Protein 1SH5 (pdb70)

Secondary structure (DSSP, 8-state):
--HHHHHHHHHHHHHHHHHHTT-SSGGG----S-TTTTTTTSHHHHHHHHHHH----------SHHHHHHHHHHHHHHHHHTT----S--HHHHHTT-HHHHHHHHHHHHIIIIITT---TT--SS--HHHHHHHHHHHHTTTSTT-----SSGGGTTSHHHHHHHHTT-TTT--HHHHHHS-HHHHHHHHHHHHHHHH-------HHHHSSSS--HHHHHHHHHHHHHH--/--HHHHHHHHHHHHHHHHHHTT-SSGGG----S-TTTTTTTSHHHHHHHHHHH----------SHHHHHHHHHHHHHHHHHTT----S--HHHHHTT-HHHHHHHHHHHHIIIIITT---TT--SS--HHHHHHHHHHHHTTT-TT-----SSGGGTTSHHHHHHHHHH-GGG--HHHHTTS-HHHHHHHHHHHHHHHH-------HHHHSSSS--HHHHHHHHHHHHHT--

InterPro domains:
  IPR001101 Plectin repeat [PF00681] (2873-2911)
  IPR001101 Plectin repeat [PF00681] (2949-2987)
  IPR001101 Plectin repeat [PF00681] (3201-3239)
  IPR001101 Plectin repeat [PF00681] (3277-3315)
  IPR001101 Plectin repeat [PF00681] (3532-3570)
  IPR001101 Plectin repeat [PF00681] (3608-3646)
  IPR001101 Plectin repeat [PF00681] (3867-3905)
  IPR001101 Plectin repeat [PF00681] (3943-3981)
  IPR001101 Plectin repeat [PF00681] (4072-4107)
  IPR001101 Plectin repeat [PF00681] (4110-4148)
  IPR001101 Plectin repeat [PF00681] (4186-4224)
  IPR001101 Plectin repeat [PF00681] (4287-4315)
  IPR001101 Plectin repeat [PF00681] (4455-4491)
  IPR001101 Plectin repeat [PF00681] (4531-4569)
  IPR001101 Plectin repeat [SM00250] (2795-2832)
  IPR001101 Plectin repeat [SM00250] (2833-2870)
  IPR001101 Plectin repeat [SM00250] (2871-2908)
  IPR001101 Plectin repeat [SM00250] (2909-2946)
  IPR001101 Plectin repeat [SM00250] (2947-2984)
  IPR001101 Plectin repeat [SM00250] (2988-3022)

Structure (mmCIF, N/CA/C/O backbone):
data_1SH5
#
_entry.id   1SH5
#
_cell.length_a   55.310
_cell.length_b   108.920
_cell.length_c   63.750
_cell.angle_alpha   90.00
_cell.angle_beta   115.25
_cell.angle_gamma   90.00
#
_symmetry.space_group_name_H-M   'P 1 21 1'
#
loop_
_entity.id
_entity.type
_entity.pdbx_description
1 polymer 'Plectin 1'
2 water water
#
loop_
_atom_site.group_PDB
_atom_site.id
_atom_site.type_symbol
_atom_site.label_atom_id
_atom_site.label_alt_id
_atom_site.label_comp_id
_atom_site.label_asym_id
_atom_site.label_entity_id
_atom_site.label_seq_id
_atom_site.pdbx_PDB_ins_code
_atom_site.Cartn_x
_atom_site.Cartn_y
_atom_site.Cartn_z
_atom_site.occupancy
_atom_site.B_iso_or_equiv
_atom_site.auth_seq_id
_atom_site.auth_comp_id
_atom_site.auth_asym_id
_atom_site.auth_atom_id
_atom_site.pdbx_PDB_model_num
ATOM 1 N N . PHE A 1 6 ? 36.886 -9.199 28.734 1.00 42.48 6 PHE A N 1
ATOM 2 C CA . PHE A 1 6 ? 36.558 -8.475 27.418 1.00 40.31 6 PHE A CA 1
ATOM 3 C C . PHE A 1 6 ? 35.958 -7.061 27.509 1.00 38.76 6 PHE A C 1
ATOM 4 O O . PHE A 1 6 ? 34.835 -6.836 27.960 1.00 39.74 6 PHE A O 1
ATOM 21 N N . ASP A 1 7 ? 36.670 -6.098 26.975 1.00 36.20 7 ASP A N 1
ATOM 22 C CA . ASP A 1 7 ? 36.067 -4.751 26.855 1.00 34.36 7 ASP A CA 1
ATOM 23 C C . ASP A 1 7 ? 35.999 -4.440 25.377 1.00 31.26 7 ASP A C 1
ATOM 24 O O . ASP A 1 7 ? 37.049 -4.408 24.673 1.00 29.38 7 ASP A O 1
ATOM 33 N N . GLU A 1 8 ? 34.783 -4.240 24.903 1.00 28.90 8 GLU A N 1
ATOM 34 C CA . GLU A 1 8 ? 34.532 -3.963 23.489 1.00 29.54 8 GLU A CA 1
ATOM 35 C C . GLU A 1 8 ? 35.270 -2.739 22.914 1.00 27.45 8 GLU A C 1
ATOM 36 O O . GLU A 1 8 ? 35.520 -2.639 21.708 1.00 25.15 8 GLU A O 1
ATOM 48 N N . ARG A 1 9 ? 35.603 -1.797 23.745 1.00 25.75 9 ARG A N 1
ATOM 49 C CA . ARG A 1 9 ? 36.409 -0.692 23.279 1.00 26.76 9 ARG A CA 1
ATOM 50 C C . ARG A 1 9 ? 37.757 -1.084 22.735 1.00 25.23 9 ARG A C 1
ATOM 51 O O . ARG A 1 9 ? 38.277 -0.381 21.935 1.00 25.86 9 ARG A O 1
ATOM 72 N N . ASP A 1 10 ? 38.338 -2.146 23.248 1.00 25.38 10 ASP A N 1
ATOM 73 C CA . ASP A 1 10 ? 39.613 -2.616 22.741 1.00 25.82 10 ASP A CA 1
ATOM 74 C C . ASP A 1 10 ? 39.423 -3.162 21.380 1.00 23.74 10 ASP A C 1
ATOM 75 O O . ASP A 1 10 ? 40.306 -3.035 20.580 1.00 23.23 10 ASP A O 1
ATOM 84 N N . ARG A 1 11 ? 38.275 -3.767 21.069 1.00 23.30 11 ARG A N 1
ATOM 85 C CA . ARG A 1 11 ? 38.000 -4.191 19.726 1.00 23.30 11 ARG A CA 1
ATOM 86 C C . ARG A 1 11 ? 37.939 -2.964 18.763 1.00 22.29 11 ARG A C 1
ATOM 87 O O . ARG A 1 11 ? 38.493 -2.995 17.659 1.00 21.01 11 ARG A O 1
ATOM 108 N N . VAL A 1 12 ? 37.246 -1.926 19.183 1.00 22.41 12 VAL A N 1
ATOM 109 C CA . VAL A 1 12 ? 37.071 -0.732 18.395 1.00 22.21 12 VAL A CA 1
ATOM 110 C C . VAL A 1 12 ? 38.428 -0.052 18.193 1.00 21.63 12 VAL A C 1
ATOM 111 O O . VAL A 1 12 ? 38.755 0.401 17.094 1.00 22.64 12 VAL A O 1
ATOM 124 N N . GLN A 1 13 ? 39.225 -0.018 19.228 1.00 21.21 13 GLN A N 1
ATOM 125 C CA . GLN A 1 13 ? 40.482 0.691 19.147 1.00 20.29 13 GLN A CA 1
ATOM 126 C C . GLN A 1 13 ? 41.396 -0.017 18.108 1.00 20.27 13 GLN A C 1
ATOM 127 O O . GLN A 1 13 ? 42.060 0.623 17.307 1.00 20.41 13 GLN A O 1
ATOM 141 N N . LYS A 1 14 ? 41.459 -1.335 18.186 1.00 18.75 14 LYS A N 1
ATOM 142 C CA . LYS A 1 14 ? 42.215 -2.116 17.215 1.00 19.02 14 LYS A CA 1
ATOM 143 C C . LYS A 1 14 ? 41.754 -1.876 15.824 1.00 19.53 14 LYS A C 1
ATOM 144 O O . LYS A 1 14 ? 42.543 -1.684 14.957 1.00 20.53 14 LYS A O 1
ATOM 163 N N . LYS A 1 15 ? 40.462 -1.785 15.605 1.00 20.36 15 LYS A N 1
ATOM 164 C CA . LYS A 1 15 ? 39.914 -1.531 14.289 1.00 21.23 15 LYS A CA 1
ATOM 165 C C . LYS A 1 15 ? 40.228 -0.139 13.755 1.00 21.20 15 LYS A C 1
ATOM 166 O O . LYS A 1 15 ? 40.616 0.045 12.550 1.00 20.88 15 LYS A O 1
ATOM 185 N N . THR A 1 16 ? 40.148 0.841 14.642 1.00 20.61 16 THR A N 1
ATOM 186 C CA . THR A 1 16 ? 40.495 2.214 14.311 1.00 21.60 16 THR A CA 1
ATOM 187 C C . THR A 1 16 ? 41.940 2.373 13.926 1.00 21.69 16 THR A C 1
ATOM 188 O O . THR A 1 16 ? 42.290 2.993 12.907 1.00 23.81 16 THR A O 1
ATOM 199 N N . PHE A 1 17 ? 42.800 1.801 14.737 1.00 21.43 17 PHE A N 1
ATOM 200 C CA . PHE A 1 17 ? 44.249 1.869 14.504 1.00 20.37 17 PHE A CA 1
ATOM 201 C C . PHE A 1 17 ? 44.624 1.128 13.260 1.00 20.03 17 PHE A C 1
ATOM 202 O O . PHE A 1 17 ? 45.492 1.561 12.518 1.00 22.86 17 PHE A O 1
ATOM 219 N N . THR A 1 18 ? 43.999 0.014 12.971 1.00 20.38 18 THR A N 1
ATOM 220 C CA . THR A 1 18 ? 44.260 -0.709 11.717 1.00 19.99 18 THR A CA 1
ATOM 221 C C . THR A 1 18 ? 43.929 0.115 10.493 1.00 22.44 18 THR A C 1
ATOM 222 O O . THR A 1 18 ? 44.731 0.174 9.534 1.00 23.73 18 THR A O 1
ATOM 233 N N . LYS A 1 19 ? 42.750 0.751 10.481 1.00 22.41 19 LYS A N 1
ATOM 234 C CA . LYS A 1 19 ? 42.404 1.647 9.414 1.00 23.31 19 LYS A CA 1
ATOM 235 C C . LYS A 1 19 ? 43.340 2.861 9.290 1.00 23.50 19 LYS A C 1
ATOM 236 O O . LYS A 1 19 ? 43.701 3.219 8.191 1.00 25.49 19 LYS A O 1
ATOM 255 N N . TRP A 1 20 ? 43.797 3.431 10.393 1.00 23.64 20 TRP A N 1
ATOM 256 C CA . TRP A 1 20 ? 44.747 4.480 10.382 1.00 24.79 20 TRP A CA 1
ATOM 257 C C . TRP A 1 20 ? 46.092 4.011 9.815 1.00 26.27 20 TRP A C 1
ATOM 258 O O . TRP A 1 20 ? 46.671 4.737 8.971 1.00 29.39 20 TRP A O 1
ATOM 279 N N . VAL A 1 21 ? 46.612 2.870 10.247 1.00 25.04 21 VAL A N 1
ATOM 280 C CA . VAL A 1 21 ? 47.851 2.373 9.695 1.00 24.69 21 VAL A CA 1
ATOM 281 C C . VAL A 1 21 ? 47.676 2.136 8.203 1.00 24.40 21 VAL A C 1
ATOM 282 O O . VAL A 1 21 ? 48.502 2.587 7.426 1.00 24.42 21 VAL A O 1
ATOM 295 N N . ASN A 1 22 ? 46.604 1.468 7.790 1.00 24.58 22 ASN A N 1
ATOM 296 C CA . ASN A 1 22 ? 46.404 1.119 6.409 1.00 25.73 22 ASN A CA 1
ATOM 297 C C . ASN A 1 22 ? 46.313 2.354 5.477 1.00 27.75 22 ASN A C 1
ATOM 298 O O . ASN A 1 22 ? 46.770 2.309 4.327 1.00 28.69 22 ASN A O 1
ATOM 309 N N . LYS A 1 23 ? 45.753 3.420 5.982 1.00 28.31 23 LYS A N 1
ATOM 310 C CA . LYS A 1 23 ? 45.632 4.639 5.199 1.00 31.08 23 LYS A CA 1
ATOM 311 C C . LYS A 1 23 ? 47.004 5.258 4.918 1.00 30.26 23 LYS A C 1
ATOM 312 O O . LYS A 1 23 ? 47.205 5.934 3.907 1.00 32.05 23 LYS A O 1
ATOM 331 N N . HIS A 1 24 ? 47.945 5.065 5.807 1.00 29.20 24 HIS A N 1
ATOM 332 C CA . HIS A 1 24 ? 49.278 5.517 5.579 1.00 29.00 24 HIS A CA 1
ATOM 333 C C . HIS A 1 24 ? 50.122 4.585 4.733 1.00 29.55 24 HIS A C 1
ATOM 334 O O . HIS A 1 24 ? 50.888 5.095 3.871 1.00 30.05 24 HIS A O 1
ATOM 349 N N . LEU A 1 25 ? 50.078 3.282 4.967 1.00 28.81 25 LEU A N 1
ATOM 350 C CA . LEU A 1 25 ? 50.915 2.381 4.223 1.00 30.70 25 LEU A CA 1
ATOM 351 C C . LEU A 1 25 ? 50.724 2.556 2.692 1.00 32.40 25 LEU A C 1
ATOM 352 O O . LEU A 1 25 ? 51.670 2.394 1.922 1.00 31.03 25 LEU A O 1
ATOM 368 N N . ILE A 1 26 ? 49.520 2.892 2.253 1.00 34.53 26 ILE A N 1
ATOM 369 C CA . ILE A 1 26 ? 49.294 3.006 0.819 1.00 36.80 26 ILE A CA 1
ATOM 370 C C . ILE A 1 26 ? 49.876 4.244 0.226 1.00 35.94 26 ILE A C 1
ATOM 371 O O . ILE A 1 26 ? 49.831 4.354 -0.928 1.00 36.32 26 ILE A O 1
ATOM 387 N N . LYS A 1 27 ? 50.360 5.172 1.052 1.00 35.29 27 LYS A N 1
ATOM 388 C CA . LYS A 1 27 ? 51.100 6.374 0.637 1.00 35.84 27 LYS A CA 1
ATOM 389 C C . LYS A 1 27 ? 52.639 6.215 0.653 1.00 35.41 27 LYS A C 1
ATOM 390 O O . LYS A 1 27 ? 53.370 7.160 0.473 1.00 36.33 27 LYS A O 1
ATOM 409 N N . HIS A 1 28 ? 53.146 4.996 0.841 1.00 34.99 28 HIS A N 1
ATOM 410 C CA . HIS A 1 28 ? 54.531 4.772 0.697 1.00 34.84 28 HIS A CA 1
ATOM 411 C C . HIS A 1 28 ? 54.919 4.902 -0.779 1.00 36.32 28 HIS A C 1
ATOM 412 O O . HIS A 1 28 ? 54.184 4.536 -1.676 1.00 34.73 28 HIS A O 1
ATOM 427 N N . TRP A 1 29 ? 56.147 5.357 -0.973 1.00 38.49 29 TRP A N 1
ATOM 428 C CA . TRP A 1 29 ? 56.688 5.595 -2.307 1.00 40.20 29 TRP A CA 1
ATOM 429 C C . TRP A 1 29 ? 57.159 4.310 -2.980 1.00 41.39 29 TRP A C 1
ATOM 430 O O . TRP A 1 29 ? 57.224 4.288 -4.199 1.00 40.48 29 TRP A O 1
ATOM 451 N N . ARG A 1 30 ? 57.501 3.249 -2.221 1.00 42.24 30 ARG A N 1
ATOM 452 C CA . ARG A 1 30 ? 57.868 1.965 -2.858 1.00 42.84 30 ARG A CA 1
ATOM 453 C C . ARG A 1 30 ? 56.610 1.117 -2.869 1.00 42.43 30 ARG A C 1
ATOM 454 O O . ARG A 1 30 ? 55.977 0.835 -1.759 1.00 39.80 30 ARG A O 1
ATOM 475 N N . ALA A 1 31 ? 56.234 0.690 -4.071 1.00 41.88 31 ALA A N 1
ATOM 476 C CA . ALA A 1 31 ? 55.059 -0.144 -4.254 1.00 43.25 31 ALA A CA 1
ATOM 477 C C . ALA A 1 31 ? 55.033 -1.428 -3.383 1.00 44.49 31 ALA A C 1
ATOM 478 O O . ALA A 1 31 ? 53.983 -1.852 -2.946 1.00 44.66 31 ALA A O 1
ATOM 485 N N . GLU A 1 32 ? 56.190 -2.064 -3.191 1.00 45.77 32 GLU A N 1
ATOM 486 C CA . GLU A 1 32 ? 56.291 -3.299 -2.398 1.00 47.46 32 GLU A CA 1
ATOM 487 C C . GLU A 1 32 ? 55.930 -3.065 -0.905 1.00 45.05 32 GLU A C 1
ATOM 488 O O . GLU A 1 32 ? 55.628 -4.008 -0.204 1.00 47.60 32 GLU A O 1
ATOM 500 N N . ALA A 1 33 ? 56.094 -1.841 -0.409 1.00 42.11 33 ALA A N 1
ATOM 501 C CA . ALA A 1 33 ? 55.778 -1.464 0.964 1.00 40.18 33 ALA A CA 1
ATOM 502 C C . ALA A 1 33 ? 54.302 -1.107 1.191 1.00 38.80 33 ALA A C 1
ATOM 503 O O . ALA A 1 33 ? 53.879 -1.010 2.355 1.00 37.58 33 ALA A O 1
ATOM 510 N N . GLN A 1 34 ? 53.539 -0.959 0.109 1.00 36.77 34 GLN A N 1
ATOM 511 C CA . GLN A 1 34 ? 52.142 -0.616 0.174 1.00 37.84 34 GLN A CA 1
ATOM 512 C C . GLN A 1 34 ? 51.303 -1.843 0.562 1.00 38.17 34 GLN A C 1
ATOM 513 O O . GLN A 1 34 ? 50.575 -2.409 -0.250 1.00 39.51 34 GLN A O 1
ATOM 527 N N . ARG A 1 35 ? 51.408 -2.250 1.811 1.00 37.53 35 ARG A N 1
ATOM 528 C CA . ARG A 1 35 ? 50.747 -3.476 2.228 1.00 37.70 35 ARG A CA 1
ATOM 529 C C . ARG A 1 35 ? 49.504 -3.128 3.017 1.00 35.89 35 ARG A C 1
ATOM 530 O O . ARG A 1 35 ? 49.234 -1.987 3.320 1.00 35.22 35 ARG A O 1
ATOM 551 N N . HIS A 1 36 ? 48.744 -4.138 3.320 1.00 34.16 36 HIS A N 1
ATOM 552 C CA . HIS A 1 36 ? 47.479 -3.982 3.932 1.00 33.58 36 HIS A CA 1
ATOM 553 C C . HIS A 1 36 ? 47.559 -4.803 5.247 1.00 30.62 36 HIS A C 1
ATOM 554 O O . HIS A 1 36 ? 48.018 -5.915 5.250 1.00 27.96 36 HIS A O 1
ATOM 569 N N . ILE A 1 37 ? 47.212 -4.202 6.361 1.00 26.72 37 ILE A N 1
ATOM 570 C CA . ILE A 1 37 ? 47.103 -4.930 7.611 1.00 25.23 37 ILE A CA 1
ATOM 571 C C . ILE A 1 37 ? 45.762 -5.665 7.686 1.00 23.79 37 ILE A C 1
ATOM 572 O O . ILE A 1 37 ? 44.733 -5.000 7.578 1.00 22.68 37 ILE A O 1
ATOM 588 N N . SER A 1 38 ? 45.788 -6.995 7.892 1.00 22.20 38 SER A N 1
ATOM 589 C CA . SER A 1 38 ? 44.568 -7.824 8.129 1.00 22.99 38 SER A CA 1
ATOM 590 C C . SER A 1 38 ? 44.238 -8.027 9.620 1.00 22.44 38 SER A C 1
ATOM 591 O O . SER A 1 38 ? 43.096 -7.875 10.053 1.00 24.03 38 SER A O 1
ATOM 599 N N . ASP A 1 39 ? 45.265 -8.268 10.399 1.00 21.82 39 ASP A N 1
ATOM 600 C CA . ASP A 1 39 ? 45.187 -8.388 11.860 1.00 19.99 39 ASP A CA 1
ATOM 601 C C . ASP A 1 39 ? 46.356 -7.650 12.433 1.00 19.32 39 ASP A C 1
ATOM 602 O O . ASP A 1 39 ? 47.516 -8.032 12.235 1.00 19.84 39 ASP A O 1
ATOM 611 N N . LEU A 1 40 ? 46.103 -6.591 13.185 1.00 20.01 40 LEU A N 1
ATOM 612 C CA . LEU A 1 40 ? 47.134 -5.762 13.741 1.00 20.44 40 LEU A CA 1
ATOM 613 C C . LEU A 1 40 ? 48.064 -6.471 14.662 1.00 19.72 40 LEU A C 1
ATOM 614 O O . LEU A 1 40 ? 49.199 -6.027 14.856 1.00 20.25 40 LEU A O 1
ATOM 630 N N . TYR A 1 41 ? 47.613 -7.581 15.233 1.00 20.00 41 TYR A N 1
ATOM 631 C CA . TYR A 1 41 ? 48.455 -8.388 16.170 1.00 20.39 41 TYR A CA 1
ATOM 632 C C . TYR A 1 41 ? 49.269 -9.501 15.507 1.00 20.61 41 TYR A C 1
ATOM 633 O O . TYR A 1 41 ? 50.058 -10.193 16.185 1.00 23.26 41 TYR A O 1
ATOM 651 N N . GLU A 1 42 ? 49.153 -9.642 14.201 1.00 19.85 42 GLU A N 1
ATOM 652 C CA . GLU A 1 42 ? 49.995 -10.473 13.415 1.00 19.56 42 GLU A CA 1
ATOM 653 C C . GLU A 1 42 ? 50.890 -9.683 12.484 1.00 20.41 42 GLU A C 1
ATOM 654 O O . GLU A 1 42 ? 52.075 -10.037 12.287 1.00 21.85 42 GLU A O 1
ATOM 666 N N . ASP A 1 43 ? 50.363 -8.636 11.867 1.00 19.64 43 ASP A N 1
ATOM 667 C CA . ASP A 1 43 ? 50.999 -8.110 10.684 1.00 21.94 43 ASP A CA 1
ATOM 668 C C . ASP A 1 43 ? 52.056 -7.023 10.993 1.00 21.10 43 ASP A C 1
ATOM 669 O O . ASP A 1 43 ? 52.575 -6.421 10.049 1.00 21.68 43 ASP A O 1
ATOM 678 N N . LEU A 1 44 ? 52.348 -6.714 12.258 1.00 21.09 44 LEU A N 1
ATOM 679 C CA . LEU A 1 44 ? 53.471 -5.899 12.567 1.00 22.24 44 LEU A CA 1
ATOM 680 C C . LEU A 1 44 ? 54.625 -6.719 13.154 1.00 24.44 44 LEU A C 1
ATOM 681 O O . LEU A 1 44 ? 55.684 -6.145 13.496 1.00 28.13 44 LEU A O 1
ATOM 697 N N . ARG A 1 45 ? 54.426 -8.002 13.342 1.00 24.31 45 ARG A N 1
ATOM 698 C CA . ARG A 1 45 ? 55.341 -8.838 14.128 1.00 24.96 45 ARG A CA 1
ATOM 699 C C . ARG A 1 45 ? 56.772 -8.943 13.497 1.00 26.90 45 ARG A C 1
ATOM 700 O O . ARG A 1 45 ? 57.718 -8.987 14.234 1.00 28.67 45 ARG A O 1
ATOM 721 N N . ASP A 1 46 ? 56.884 -8.907 12.168 1.00 26.26 46 ASP A N 1
ATOM 722 C CA . ASP A 1 46 ? 58.122 -9.039 11.514 1.00 26.08 46 ASP A CA 1
ATOM 723 C C . ASP A 1 46 ? 58.865 -7.722 11.363 1.00 26.43 46 ASP A C 1
ATOM 724 O O . ASP A 1 46 ? 59.955 -7.693 10.867 1.00 28.75 46 ASP A O 1
ATOM 733 N N . GLY A 1 47 ? 58.234 -6.653 11.791 1.00 24.69 47 GLY A N 1
ATOM 734 C CA . GLY A 1 47 ? 58.734 -5.326 11.655 1.00 24.79 47 GLY A CA 1
ATOM 735 C C . GLY A 1 47 ? 58.623 -4.608 10.347 1.00 24.43 47 GLY A C 1
ATOM 736 O O . GLY A 1 47 ? 58.832 -3.418 10.392 1.00 25.28 47 GLY A O 1
ATOM 740 N N . HIS A 1 48 ? 58.340 -5.253 9.213 1.00 25.10 48 HIS A N 1
ATOM 741 C CA . HIS A 1 48 ? 58.386 -4.560 7.956 1.00 25.54 48 HIS A CA 1
ATOM 742 C C . HIS A 1 48 ? 57.335 -3.480 7.864 1.00 26.76 48 HIS A C 1
ATOM 743 O O . HIS A 1 48 ? 57.623 -2.334 7.392 1.00 26.64 48 HIS A O 1
ATOM 758 N N . ASN A 1 49 ? 56.094 -3.809 8.227 1.00 24.90 49 ASN A N 1
ATOM 759 C CA . ASN A 1 49 ? 55.066 -2.773 8.213 1.00 25.03 49 ASN A CA 1
ATOM 760 C C . ASN A 1 49 ? 55.273 -1.607 9.165 1.00 24.14 49 ASN A C 1
ATOM 761 O O . ASN A 1 49 ? 54.854 -0.519 8.875 1.00 25.13 49 ASN A O 1
ATOM 772 N N . LEU A 1 50 ? 55.817 -1.849 10.341 1.00 23.43 50 LEU A N 1
ATOM 773 C CA . LEU A 1 50 ? 56.144 -0.823 11.276 1.00 25.52 50 LEU A CA 1
ATOM 774 C C . LEU A 1 50 ? 57.240 0.144 10.748 1.00 25.38 50 LEU A C 1
ATOM 775 O O . LEU A 1 50 ? 57.119 1.354 10.879 1.00 26.53 50 LEU A O 1
ATOM 791 N N . ILE A 1 51 ? 58.298 -0.386 10.142 1.00 26.81 51 ILE A N 1
ATOM 792 C CA . ILE A 1 51 ? 59.330 0.466 9.522 1.00 28.18 51 ILE A CA 1
ATOM 793 C C . ILE A 1 51 ? 58.663 1.249 8.374 1.00 28.58 51 ILE A C 1
ATOM 794 O O . ILE A 1 51 ? 58.721 2.466 8.312 1.00 29.35 51 ILE A O 1
ATOM 810 N N . SER A 1 52 ? 57.916 0.589 7.518 1.00 29.28 52 SER A N 1
ATOM 811 C CA . SER A 1 52 ? 57.222 1.332 6.458 1.00 28.98 52 SER A CA 1
ATOM 812 C C . SER A 1 52 ? 56.325 2.439 6.968 1.00 29.46 52 SER A C 1
ATOM 813 O O . SER A 1 52 ? 56.234 3.541 6.386 1.00 33.08 52 SER A O 1
ATOM 821 N N . LEU A 1 53 ? 55.611 2.195 8.047 1.00 29.87 53 LEU A N 1
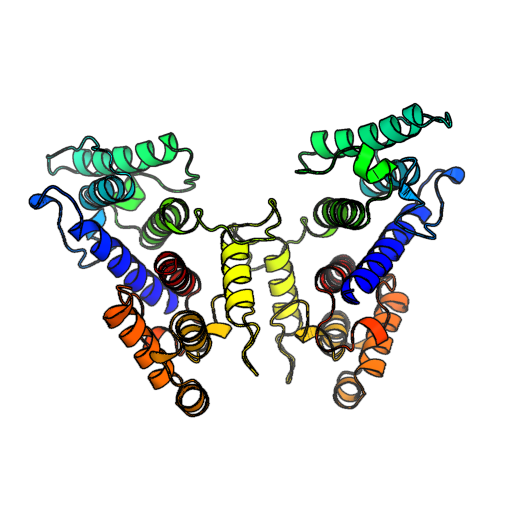ATOM 822 C CA . LEU A 1 53 ? 54.751 3.229 8.595 1.00 27.86 53 LEU A CA 1
ATOM 823 C C . LEU A 1 53 ? 55.578 4.418 9.004 1.00 29.71 53 LEU A C 1
ATOM 824 O O . LEU A 1 53 ? 55.179 5.580 8.736 1.00 31.54 53 LEU A O 1
ATOM 840 N N . LEU A 1 54 ? 56.685 4.180 9.704 1.00 29.92 54 LEU A N 1
ATOM 841 C CA . LEU A 1 54 ? 57.511 5.269 10.160 1.00 31.22 54 LEU A CA 1
ATOM 842 C C . LEU A 1 54 ? 58.138 6.036 8.984 1.00 31.54 54 LEU A C 1
ATOM 843 O O . LEU A 1 54 ? 58.275 7.277 9.031 1.00 32.67 54 LEU A O 1
ATOM 859 N N . GLU A 1 55 ? 58.448 5.318 7.933 1.00 32.67 55 GLU A N 1
ATOM 860 C CA . GLU A 1 55 ? 58.995 5.929 6.697 1.00 33.35 55 GLU A CA 1
ATOM 861 C C . GLU A 1 55 ? 57.974 6.857 6.111 1.00 33.92 55 GLU A C 1
ATOM 862 O O . GLU A 1 55 ? 58.304 8.001 5.734 1.00 34.00 55 GLU A O 1
ATOM 874 N N . VAL A 1 56 ? 56.731 6.419 5.976 1.00 34.86 56 VAL A N 1
ATOM 875 C CA . VAL A 1 56 ? 55.760 7.369 5.438 1.00 36.76 56 VAL A CA 1
ATOM 876 C C . VAL A 1 56 ? 55.411 8.525 6.345 1.00 36.98 56 VAL A C 1
ATOM 877 O O . VAL A 1 56 ? 55.301 9.662 5.834 1.00 38.25 56 VAL A O 1
ATOM 890 N N . LEU A 1 57 ? 55.343 8.324 7.659 1.00 36.07 57 LEU A N 1
ATOM 891 C CA . LEU A 1 57 ? 54.978 9.426 8.534 1.00 36.79 57 LEU A CA 1
ATOM 892 C C . LEU A 1 57 ? 56.113 10.455 8.613 1.00 38.83 57 LEU A C 1
ATOM 893 O O . LEU A 1 57 ? 55.851 11.653 8.733 1.00 36.56 57 LEU A O 1
ATOM 909 N N . SER A 1 58 ? 57.354 9.993 8.493 1.00 41.14 58 SER A N 1
ATOM 910 C CA . SER A 1 58 ? 58.518 10.882 8.707 1.00 42.85 58 SER A CA 1
ATOM 911 C C . SER A 1 58 ? 59.108 11.447 7.442 1.00 44.11 58 SER A C 1
ATOM 912 O O . SER A 1 58 ? 59.842 12.426 7.523 1.00 44.37 58 SER A O 1
ATOM 920 N N . GLY A 1 59 ? 58.884 10.773 6.310 1.00 45.40 59 GLY A N 1
ATOM 921 C CA . GLY A 1 59 ? 59.590 11.028 5.039 1.00 46.09 59 GLY A CA 1
ATOM 922 C C . GLY A 1 59 ? 61.007 10.433 4.881 1.00 46.54 59 GLY A C 1
ATOM 923 O O . GLY A 1 59 ? 61.618 10.496 3.809 1.00 47.09 59 GLY A O 1
ATOM 927 N N . ASP A 1 60 ? 61.527 9.875 5.952 1.00 47.00 60 ASP A N 1
ATOM 928 C CA . ASP A 1 60 ? 62.844 9.226 6.019 1.00 47.89 60 ASP A CA 1
ATOM 929 C C . ASP A 1 60 ? 62.878 7.761 5.560 1.00 48.23 60 ASP A C 1
ATOM 930 O O . ASP A 1 60 ? 61.935 6.991 5.802 1.00 47.47 60 ASP A O 1
ATOM 939 N N . SER A 1 61 ? 64.015 7.357 4.974 1.00 47.94 61 SER A N 1
ATOM 940 C CA . SER A 1 61 ? 64.320 5.981 4.632 1.00 47.37 61 SER A CA 1
ATOM 941 C C . SER A 1 61 ? 65.055 5.438 5.790 1.00 46.87 61 SER A C 1
ATOM 942 O O . SER A 1 61 ? 65.852 6.150 6.355 1.00 47.51 61 SER A O 1
ATOM 950 N N . LEU A 1 62 ? 64.773 4.169 6.135 1.00 45.54 62 LEU A N 1
ATOM 951 C CA . LEU A 1 62 ? 65.254 3.514 7.337 1.00 43.53 62 LEU A CA 1
ATOM 952 C C . LEU A 1 62 ? 65.841 2.223 6.881 1.00 42.17 62 LEU A C 1
ATOM 953 O O . LEU A 1 62 ? 65.440 1.672 5.859 1.00 40.49 62 LEU A O 1
ATOM 969 N N . PRO A 1 63 ? 66.792 1.698 7.620 1.00 42.26 63 PRO A N 1
ATOM 970 C CA . PRO A 1 63 ? 67.348 0.401 7.260 1.00 42.74 63 PRO A CA 1
ATOM 971 C C . PRO A 1 63 ? 66.332 -0.690 7.509 1.00 42.96 63 PRO A C 1
ATOM 972 O O . PRO A 1 63 ? 65.404 -0.518 8.306 1.00 43.19 63 PRO A O 1
ATOM 983 N N . ARG A 1 64 ? 66.597 -1.832 6.931 1.00 41.93 64 ARG A N 1
ATOM 984 C CA . ARG A 1 64 ? 65.691 -2.910 7.068 1.00 43.38 64 ARG A CA 1
ATOM 985 C C . ARG A 1 64 ? 66.439 -4.220 6.870 1.00 43.18 64 ARG A C 1
ATOM 986 O O . ARG A 1 64 ? 67.241 -4.290 5.980 1.00 42.88 64 ARG A O 1
ATOM 1007 N N . GLU A 1 65 ? 66.139 -5.248 7.664 1.00 43.70 65 GLU A N 1
ATOM 1008 C CA . GLU A 1 65 ? 66.601 -6.615 7.404 1.00 46.23 65 GLU A CA 1
ATOM 1009 C C . GLU A 1 65 ? 65.656 -7.477 6.553 1.00 49.04 65 GLU A C 1
ATOM 1010 O O . GLU A 1 65 ? 64.437 -7.474 6.797 1.00 50.06 65 GLU A O 1
ATOM 1022 N N . LYS A 1 66 ? 66.169 -8.273 5.614 1.00 51.18 66 LYS A N 1
ATOM 1023 C CA . LYS A 1 66 ? 65.296 -9.101 4.756 1.00 54.08 66 LYS A CA 1
ATOM 1024 C C . LYS A 1 66 ? 65.150 -10.563 5.119 1.00 54.42 66 LYS A C 1
ATOM 1025 O O . LYS A 1 66 ? 64.302 -11.283 4.542 1.00 55.47 66 LYS A O 1
ATOM 1044 N N . GLY A 1 67 ? 65.950 -11.065 6.032 1.00 53.95 67 GLY A N 1
ATOM 1045 C CA . GLY A 1 67 ? 65.822 -12.476 6.360 1.00 53.75 67 GLY A CA 1
ATOM 1046 C C . GLY A 1 67 ? 64.504 -12.791 7.092 1.00 53.63 67 GLY A C 1
ATOM 1047 O O . GLY A 1 67 ? 63.753 -11.902 7.470 1.00 52.09 67 GLY A O 1
ATOM 1051 N N . ARG A 1 68 ? 64.284 -14.078 7.334 1.00 54.17 68 ARG A N 1
ATOM 1052 C CA . ARG A 1 68 ? 63.037 -14.601 7.860 1.00 54.88 68 ARG A CA 1
ATOM 1053 C C . ARG A 1 68 ? 63.176 -15.394 9.176 1.00 52.55 68 ARG A C 1
ATOM 1054 O O . ARG A 1 68 ? 62.233 -16.058 9.579 1.00 53.26 68 ARG A O 1
ATOM 1075 N N . MET A 1 69 ? 64.307 -15.311 9.873 1.00 49.09 69 MET A N 1
ATOM 1076 C CA . MET A 1 69 ? 64.415 -15.895 11.202 1.00 47.45 69 MET A CA 1
ATOM 1077 C C . MET A 1 69 ? 63.932 -14.904 12.210 1.00 43.73 69 MET A C 1
ATOM 1078 O O . MET A 1 69 ? 63.777 -13.730 11.895 1.00 41.09 69 MET A O 1
ATOM 1092 N N . ARG A 1 70 ? 63.784 -15.367 13.442 1.00 41.62 70 ARG A N 1
ATOM 1093 C CA . ARG A 1 70 ? 63.428 -14.519 14.561 1.00 42.58 70 ARG A CA 1
ATOM 1094 C C . ARG A 1 70 ? 64.343 -13.344 14.774 1.00 41.46 70 ARG A C 1
ATOM 1095 O O . ARG A 1 70 ? 63.878 -12.252 15.166 1.00 36.95 70 ARG A O 1
ATOM 1116 N N . PHE A 1 71 ? 65.645 -13.580 14.520 1.00 40.57 71 PHE A N 1
ATOM 1117 C CA . PHE A 1 71 ? 66.675 -12.595 14.701 1.00 41.21 71 PHE A CA 1
ATOM 1118 C C . PHE A 1 71 ? 66.299 -11.386 13.840 1.00 38.36 71 PHE A C 1
ATOM 1119 O O . PHE A 1 71 ? 66.399 -10.249 14.310 1.00 36.78 71 PHE A O 1
ATOM 1136 N N . HIS A 1 72 ? 65.958 -11.613 12.565 1.00 37.68 72 HIS A N 1
ATOM 1137 C CA . HIS A 1 72 ? 65.659 -10.505 11.651 1.00 37.62 72 HIS A CA 1
ATOM 1138 C C . HIS A 1 72 ? 64.438 -9.711 12.086 1.00 36.33 72 HIS A C 1
ATOM 1139 O O . HIS A 1 72 ? 64.433 -8.488 11.941 1.00 34.65 72 HIS A O 1
ATOM 1154 N N . LYS A 1 73 ? 63.397 -10.411 12.569 1.00 35.39 73 LYS A N 1
ATOM 1155 C CA . LYS A 1 73 ? 62.152 -9.778 13.000 1.00 34.45 73 LYS A CA 1
ATOM 1156 C C . LYS A 1 73 ? 62.422 -8.880 14.214 1.00 33.58 73 LYS A C 1
ATOM 1157 O O . LYS A 1 73 ? 62.026 -7.722 14.256 1.00 30.73 73 LYS A O 1
ATOM 1176 N N . LEU A 1 74 ? 63.122 -9.411 15.221 1.00 33.49 74 LEU A N 1
ATOM 1177 C CA . LEU A 1 74 ? 63.465 -8.645 16.404 1.00 33.86 74 LEU A CA 1
ATOM 1178 C C . LEU A 1 74 ? 64.316 -7.451 16.098 1.00 33.34 74 LEU A C 1
ATOM 1179 O O . LEU A 1 74 ? 64.157 -6.375 16.708 1.00 32.22 74 LEU A O 1
ATOM 1195 N N . GLN A 1 75 ? 65.232 -7.600 15.148 1.00 33.74 75 GLN A N 1
ATOM 1196 C CA . GLN A 1 75 ? 66.046 -6.468 14.704 1.00 34.13 75 GLN A CA 1
ATOM 1197 C C . GLN A 1 75 ? 65.228 -5.437 13.929 1.00 33.26 75 GLN A C 1
ATOM 1198 O O . GLN A 1 75 ? 65.421 -4.231 14.078 1.00 31.10 75 GLN A O 1
ATOM 1212 N N . ASN A 1 76 ? 64.308 -5.879 13.076 1.00 32.77 76 ASN A N 1
ATOM 1213 C CA . ASN A 1 76 ? 63.481 -4.894 12.333 1.00 32.96 76 ASN A CA 1
ATOM 1214 C C . ASN A 1 76 ? 62.685 -4.088 13.330 1.00 32.60 76 ASN A C 1
ATOM 1215 O O . ASN A 1 76 ? 62.578 -2.885 13.228 1.00 33.96 76 ASN A O 1
ATOM 1226 N N . VAL A 1 77 ? 62.191 -4.720 14.368 1.00 33.40 77 VAL A N 1
ATOM 1227 C CA . VAL A 1 77 ? 61.421 -4.020 15.346 1.00 34.17 77 VAL A CA 1
ATOM 1228 C C . VAL A 1 77 ? 62.315 -2.998 16.141 1.00 36.07 77 VAL A C 1
ATOM 1229 O O . VAL A 1 77 ? 61.893 -1.904 16.469 1.00 34.98 77 VAL A O 1
ATOM 1242 N N . GLN A 1 78 ? 63.521 -3.421 16.505 1.00 38.72 78 GLN A N 1
ATOM 1243 C CA . GLN A 1 78 ? 64.517 -2.578 17.206 1.00 40.01 78 GLN A CA 1
ATOM 1244 C C . GLN A 1 78 ? 64.834 -1.390 16.351 1.00 38.54 78 GLN A C 1
ATOM 1245 O O . GLN A 1 78 ? 64.848 -0.288 16.829 1.00 38.91 78 GLN A O 1
ATOM 1259 N N . ILE A 1 79 ? 64.978 -1.558 15.043 1.00 37.67 79 ILE A N 1
ATOM 1260 C CA . ILE A 1 79 ? 65.250 -0.394 14.200 1.00 36.60 79 ILE A CA 1
ATOM 1261 C C . ILE A 1 79 ? 64.149 0.605 14.342 1.00 36.56 79 ILE A C 1
ATOM 1262 O O . ILE A 1 79 ? 64.417 1.821 14.429 1.00 37.34 79 ILE A O 1
ATOM 1278 N N . ALA A 1 80 ? 62.882 0.154 14.295 1.00 34.28 80 ALA A N 1
ATOM 1279 C CA . ALA A 1 80 ? 61.745 1.048 14.456 1.00 32.92 80 ALA A CA 1
ATOM 1280 C C . ALA A 1 80 ? 61.739 1.727 15.816 1.00 31.81 80 ALA A C 1
ATOM 1281 O O . ALA A 1 80 ? 61.444 2.891 15.927 1.00 32.99 80 ALA A O 1
ATOM 1288 N N . LEU A 1 81 ? 61.942 0.996 16.882 1.00 31.60 81 LEU A N 1
ATOM 1289 C CA . LEU A 1 81 ? 61.847 1.585 18.226 1.00 35.31 81 LEU A CA 1
ATOM 1290 C C . LEU A 1 81 ? 63.037 2.511 18.474 1.00 38.10 81 LEU A C 1
ATOM 1291 O O . LEU A 1 81 ? 62.858 3.504 19.117 1.00 39.69 81 LEU A O 1
ATOM 1307 N N . ASP A 1 82 ? 64.223 2.162 17.973 1.00 41.18 82 ASP A N 1
ATOM 1308 C CA . ASP A 1 82 ? 65.406 3.065 18.073 1.00 42.93 82 ASP A CA 1
ATOM 1309 C C . ASP A 1 82 ? 65.191 4.366 17.371 1.00 44.60 82 ASP A C 1
ATOM 1310 O O . ASP A 1 82 ? 65.552 5.409 17.897 1.00 46.13 82 ASP A O 1
ATOM 1319 N N . TYR A 1 83 ? 64.596 4.317 16.181 1.00 44.48 83 TYR A N 1
ATOM 1320 C CA . TYR A 1 83 ? 64.282 5.504 15.441 1.00 44.74 83 TYR A CA 1
ATOM 1321 C C . TYR A 1 83 ? 63.392 6.412 16.246 1.00 45.86 83 TYR A C 1
ATOM 1322 O O . TYR A 1 83 ? 63.533 7.637 16.216 1.00 46.14 83 TYR A O 1
ATOM 1340 N N . LEU A 1 84 ? 62.459 5.816 16.974 1.00 45.84 84 LEU A N 1
ATOM 1341 C CA . LEU A 1 84 ? 61.526 6.574 17.738 1.00 46.47 84 LEU A CA 1
ATOM 1342 C C . LEU A 1 84 ? 62.204 7.229 18.988 1.00 48.54 84 LEU A C 1
ATOM 1343 O O . LEU A 1 84 ? 61.905 8.368 19.304 1.00 47.44 84 LEU A O 1
ATOM 1359 N N . ARG A 1 85 ? 63.013 6.461 19.723 1.00 51.16 85 ARG A N 1
ATOM 1360 C CA . ARG A 1 85 ? 63.840 6.980 20.818 1.00 54.41 85 ARG A CA 1
ATOM 1361 C C . ARG A 1 85 ? 64.729 8.101 20.288 1.00 55.69 85 ARG A C 1
ATOM 1362 O O . ARG A 1 85 ? 64.694 9.175 20.825 1.00 55.80 85 ARG A O 1
ATOM 1383 N N . HIS A 1 86 ? 65.456 7.857 19.200 1.00 57.91 86 HIS A N 1
ATOM 1384 C CA . HIS A 1 86 ? 66.277 8.887 18.562 1.00 60.29 86 HIS A CA 1
ATOM 1385 C C . HIS A 1 86 ? 65.517 10.184 18.313 1.00 60.78 86 HIS A C 1
ATOM 1386 O O . HIS A 1 86 ? 66.103 11.275 18.386 1.00 61.44 86 HIS A O 1
ATOM 1401 N N . ARG A 1 87 ? 64.218 10.106 18.054 1.00 60.60 87 ARG A N 1
ATOM 1402 C CA . ARG A 1 87 ? 63.389 11.315 17.939 1.00 60.82 87 ARG A CA 1
ATOM 1403 C C . ARG A 1 87 ? 62.732 11.765 19.255 1.00 59.86 87 ARG A C 1
ATOM 1404 O O . ARG A 1 87 ? 61.781 12.504 19.239 1.00 58.67 87 ARG A O 1
ATOM 1425 N N . GLN A 1 88 ? 63.251 11.321 20.386 1.00 60.67 88 GLN A N 1
ATOM 1426 C CA . GLN A 1 88 ? 62.753 11.698 21.726 1.00 62.57 88 GLN A CA 1
ATOM 1427 C C . GLN A 1 88 ? 61.287 11.342 22.013 1.00 63.01 88 GLN A C 1
ATOM 1428 O O . GLN A 1 88 ? 60.547 12.107 22.641 1.00 62.46 88 GLN A O 1
ATOM 1442 N N . VAL A 1 89 ? 60.869 10.161 21.579 1.00 63.53 89 VAL A N 1
ATOM 1443 C CA . VAL A 1 89 ? 59.528 9.708 21.856 1.00 64.14 89 VAL A CA 1
ATOM 1444 C C . VAL A 1 89 ? 59.613 8.868 23.115 1.00 65.20 89 VAL A C 1
ATOM 1445 O O . VAL A 1 89 ? 60.462 7.989 23.230 1.00 64.30 89 VAL A O 1
ATOM 1458 N N . LYS A 1 90 ? 58.741 9.155 24.066 1.00 67.47 90 LYS A N 1
ATOM 1459 C CA . LYS A 1 90 ? 58.699 8.387 25.299 1.00 69.26 90 LYS A CA 1
ATOM 1460 C C . LYS A 1 90 ? 57.995 7.059 25.029 1.00 69.48 90 LYS A C 1
ATOM 1461 O O . LYS A 1 90 ? 56.769 7.010 24.839 1.00 69.82 90 LYS A O 1
ATOM 1480 N N . LEU A 1 91 ? 58.806 6.013 24.950 1.00 69.32 91 LEU A N 1
ATOM 1481 C CA . LEU A 1 91 ? 58.328 4.655 24.919 1.00 69.65 91 LEU A CA 1
ATOM 1482 C C . LEU A 1 91 ? 58.667 4.157 26.248 1.00 70.16 91 LEU A C 1
ATOM 1483 O O . LEU A 1 91 ? 59.830 4.202 26.647 1.00 71.10 91 LEU A O 1
ATOM 1499 N N . VAL A 1 92 ? 57.700 3.641 26.967 1.00 70.28 92 VAL A N 1
ATOM 1500 C CA . VAL A 1 92 ? 58.120 2.908 28.144 1.00 70.06 92 VAL A CA 1
ATOM 1501 C C . VAL A 1 92 ? 57.319 1.612 28.273 1.00 68.79 92 VAL A C 1
ATOM 1502 O O . VAL A 1 92 ? 56.104 1.552 27.941 1.00 68.49 92 VAL A O 1
ATOM 1515 N N . ASN A 1 93 ? 58.048 0.590 28.732 1.00 66.95 93 ASN A N 1
ATOM 1516 C CA . ASN A 1 93 ? 57.514 -0.734 28.954 1.00 65.99 93 ASN A CA 1
ATOM 1517 C C . ASN A 1 93 ? 57.325 -1.523 27.668 1.00 63.03 93 ASN A C 1
ATOM 1518 O O . ASN A 1 93 ? 56.604 -2.484 27.705 1.00 62.24 93 ASN A O 1
ATOM 1529 N N . ILE A 1 94 ? 57.995 -1.136 26.575 1.00 60.48 94 ILE A N 1
ATOM 1530 C CA . ILE A 1 94 ? 57.953 -1.883 25.314 1.00 58.64 94 ILE A CA 1
ATOM 1531 C C . ILE A 1 94 ? 59.345 -2.434 24.983 1.00 56.66 94 ILE A C 1
ATOM 1532 O O . ILE A 1 94 ? 60.273 -1.678 24.935 1.00 57.47 94 ILE A O 1
ATOM 1548 N N . ARG A 1 95 ? 59.502 -3.750 24.834 1.00 53.77 95 ARG A N 1
ATOM 1549 C CA . ARG A 1 95 ? 60.594 -4.252 24.035 1.00 52.63 95 ARG A CA 1
ATOM 1550 C C . ARG A 1 95 ? 60.211 -4.894 22.706 1.00 49.85 95 ARG A C 1
ATOM 1551 O O . ARG A 1 95 ? 59.034 -5.145 22.405 1.00 47.92 95 ARG A O 1
ATOM 1572 N N . ASN A 1 96 ? 61.248 -4.982 21.888 1.00 46.38 96 ASN A N 1
ATOM 1573 C CA . ASN A 1 96 ? 61.417 -5.871 20.794 1.00 45.76 96 ASN A CA 1
ATOM 1574 C C . ASN A 1 96 ? 60.419 -7.018 20.753 1.00 42.13 96 ASN A C 1
ATOM 1575 O O . ASN A 1 96 ? 59.579 -7.124 19.860 1.00 37.00 96 ASN A O 1
ATOM 1586 N N . ASP A 1 97 ? 60.551 -7.842 21.791 1.00 40.28 97 ASP A N 1
ATOM 1587 C CA . ASP A 1 97 ? 59.986 -9.150 21.877 1.00 39.85 97 ASP A CA 1
ATOM 1588 C C . ASP A 1 97 ? 58.498 -9.013 21.923 1.00 36.54 97 ASP A C 1
ATOM 1589 O O . ASP A 1 97 ? 57.785 -9.875 21.448 1.00 33.79 97 ASP A O 1
ATOM 1598 N N . ASP A 1 98 ? 58.046 -7.956 22.576 1.00 34.62 98 ASP A N 1
ATOM 1599 C CA . ASP A 1 98 ? 56.621 -7.791 22.790 1.00 34.47 98 ASP A CA 1
ATOM 1600 C C . ASP A 1 98 ? 55.884 -7.584 21.470 1.00 31.66 98 ASP A C 1
ATOM 1601 O O . ASP A 1 98 ? 54.763 -8.089 21.309 1.00 31.68 98 ASP A O 1
ATOM 1610 N N . ILE A 1 99 ? 56.497 -6.843 20.563 1.00 29.67 99 ILE A N 1
ATOM 1611 C CA . ILE A 1 99 ? 55.905 -6.587 19.285 1.00 28.87 99 ILE A CA 1
ATOM 1612 C C . ILE A 1 99 ? 56.084 -7.805 18.388 1.00 28.22 99 ILE A C 1
ATOM 1613 O O . ILE A 1 99 ? 55.188 -8.179 17.621 1.00 26.28 99 ILE A O 1
ATOM 1629 N N . ALA A 1 100 ? 57.227 -8.439 18.440 1.00 28.25 100 ALA A N 1
ATOM 1630 C CA . ALA A 1 100 ? 57.460 -9.620 17.612 1.00 28.35 100 ALA A CA 1
ATOM 1631 C C . ALA A 1 100 ? 56.602 -10.796 17.991 1.00 27.28 100 ALA A C 1
ATOM 1632 O O . ALA A 1 100 ? 56.330 -11.595 17.175 1.00 28.52 100 ALA A O 1
ATOM 1639 N N . ASP A 1 101 ? 56.163 -10.873 19.239 1.00 28.00 101 ASP A N 1
ATOM 1640 C CA . ASP A 1 101 ? 55.333 -11.940 19.688 1.00 28.63 101 ASP A CA 1
ATOM 1641 C C . ASP A 1 101 ? 53.846 -11.602 19.518 1.00 26.97 101 ASP A C 1
ATOM 1642 O O . ASP A 1 101 ? 53.000 -12.429 19.756 1.00 27.49 101 ASP A O 1
ATOM 1651 N N . GLY A 1 102 ? 53.505 -10.377 19.195 1.00 26.18 102 GLY A N 1
ATOM 1652 C CA . GLY A 1 102 ? 52.103 -10.038 19.010 1.00 25.81 102 GLY A CA 1
ATOM 1653 C C . GLY A 1 102 ? 51.290 -9.654 20.250 1.00 25.61 102 GLY A C 1
ATOM 1654 O O . GLY A 1 102 ? 50.087 -9.840 20.295 1.00 25.71 102 GLY A O 1
ATOM 1658 N N . ASN A 1 103 ? 51.930 -9.095 21.252 1.00 26.26 103 ASN A N 1
ATOM 1659 C CA . ASN A 1 103 ? 51.254 -8.655 22.458 1.00 26.91 103 ASN A CA 1
ATOM 1660 C C . ASN A 1 103 ? 50.176 -7.588 22.163 1.00 26.36 103 ASN A C 1
ATOM 1661 O O . ASN A 1 103 ? 50.526 -6.493 21.703 1.00 26.39 103 ASN A O 1
ATOM 1672 N N . PRO A 1 104 ? 48.903 -7.895 22.360 1.00 26.36 104 PRO A N 1
ATOM 1673 C CA . PRO A 1 104 ? 47.834 -6.963 21.959 1.00 26.28 104 PRO A CA 1
ATOM 1674 C C . PRO A 1 104 ? 47.942 -5.611 22.607 1.00 26.40 104 PRO A C 1
ATOM 1675 O O . PRO A 1 104 ? 48.006 -4.664 21.902 1.00 25.72 104 PRO A O 1
ATOM 1686 N N . LYS A 1 105 ? 48.008 -5.552 23.933 1.00 27.96 105 LYS A N 1
ATOM 1687 C CA . LYS A 1 105 ? 48.048 -4.291 24.676 1.00 30.85 105 LYS A CA 1
ATOM 1688 C C . LYS A 1 105 ? 49.238 -3.439 24.318 1.00 28.37 105 LYS A C 1
ATOM 1689 O O . LYS A 1 105 ? 49.106 -2.236 24.136 1.00 29.44 105 LYS A O 1
ATOM 1708 N N . LEU A 1 106 ? 50.397 -4.040 24.218 1.00 26.73 106 LEU A N 1
ATOM 1709 C CA . LEU A 1 106 ? 51.616 -3.288 23.901 1.00 27.62 106 LEU A CA 1
ATOM 1710 C C . LEU A 1 106 ? 51.670 -2.893 22.419 1.00 25.93 106 LEU A C 1
ATOM 1711 O O . LEU A 1 106 ? 52.268 -1.909 22.077 1.00 24.69 106 LEU A O 1
ATOM 1727 N N . THR A 1 107 ? 51.026 -3.672 21.545 1.00 24.32 107 THR A N 1
ATOM 1728 C CA . THR A 1 107 ? 50.907 -3.298 20.133 1.00 23.16 107 THR A CA 1
ATOM 1729 C C . THR A 1 107 ? 50.008 -2.085 20.009 1.00 23.57 107 THR A C 1
ATOM 1730 O O . THR A 1 107 ? 50.349 -1.123 19.318 1.00 25.54 107 THR A O 1
ATOM 1741 N N . LEU A 1 108 ? 48.830 -2.102 20.630 1.00 23.26 108 LEU A N 1
ATOM 1742 C CA . LEU A 1 108 ? 47.972 -0.928 20.646 1.00 23.19 108 LEU A CA 1
ATOM 1743 C C . LEU A 1 108 ? 48.688 0.300 21.217 1.00 24.26 108 LEU A C 1
ATOM 1744 O O . LEU A 1 108 ? 48.518 1.400 20.717 1.00 25.08 108 LEU A O 1
ATOM 1760 N N . GLY A 1 109 ? 49.457 0.108 22.284 1.00 25.68 109 GLY A N 1
ATOM 1761 C CA . GLY A 1 109 ? 50.128 1.195 22.988 1.00 26.63 109 GLY A CA 1
ATOM 1762 C C . GLY A 1 109 ? 51.164 1.780 22.071 1.00 26.49 109 GLY A C 1
ATOM 1763 O O . GLY A 1 109 ? 51.319 2.969 21.987 1.00 26.99 109 GLY A O 1
ATOM 1767 N N . LEU A 1 110 ? 51.829 0.954 21.302 1.00 27.14 110 LEU A N 1
ATOM 1768 C CA . LEU A 1 110 ? 52.829 1.448 20.424 1.00 28.83 110 LEU A CA 1
ATOM 1769 C C . LEU A 1 110 ? 52.222 2.288 19.350 1.00 28.25 110 LEU A C 1
ATOM 1770 O O . LEU A 1 110 ? 52.719 3.377 19.017 1.00 30.04 110 LEU A O 1
ATOM 1786 N N . ILE A 1 111 ? 51.216 1.761 18.710 1.00 27.03 111 ILE A N 1
ATOM 1787 C CA . ILE A 1 111 ? 50.551 2.536 17.659 1.00 26.36 111 ILE A CA 1
ATOM 1788 C C . ILE A 1 111 ? 49.975 3.834 18.220 1.00 26.61 111 ILE A C 1
ATOM 1789 O O . ILE A 1 111 ? 50.072 4.859 17.576 1.00 26.94 111 ILE A O 1
ATOM 1805 N N . TRP A 1 112 ? 49.312 3.810 19.368 1.00 27.58 112 TRP A N 1
ATOM 1806 C CA . TRP A 1 112 ? 48.852 5.070 19.983 1.00 28.59 112 TRP A CA 1
ATOM 1807 C C . TRP A 1 112 ? 49.992 6.126 20.167 1.00 29.31 112 TRP A C 1
ATOM 1808 O O . TRP A 1 112 ? 49.829 7.287 19.865 1.00 29.98 112 TRP A O 1
ATOM 1829 N N . THR A 1 113 ? 51.136 5.680 20.640 1.00 30.78 113 THR A N 1
ATOM 1830 C CA . THR A 1 113 ? 52.335 6.531 20.838 1.00 32.23 113 THR A CA 1
ATOM 1831 C C . THR A 1 113 ? 52.727 7.160 19.505 1.00 31.87 113 THR A C 1
ATOM 1832 O O . THR A 1 113 ? 53.066 8.364 19.422 1.00 33.40 113 THR A O 1
ATOM 1843 N N . ILE A 1 114 ? 52.647 6.385 18.444 1.00 30.52 114 ILE A N 1
ATOM 1844 C CA . ILE A 1 114 ? 52.942 6.881 17.090 1.00 29.53 114 ILE A CA 1
ATOM 1845 C C . ILE A 1 114 ? 51.948 7.943 16.591 1.00 30.58 114 ILE A C 1
ATOM 1846 O O . ILE A 1 114 ? 52.375 8.987 16.060 1.00 30.87 114 ILE A O 1
ATOM 1862 N N . ILE A 1 115 ? 50.644 7.692 16.761 1.00 29.63 115 ILE A N 1
ATOM 1863 C CA . ILE A 1 115 ? 49.598 8.586 16.399 1.00 31.42 115 ILE A CA 1
ATOM 1864 C C . ILE A 1 115 ? 49.748 9.875 17.170 1.00 31.97 115 ILE A C 1
ATOM 1865 O O . ILE A 1 115 ? 49.651 10.950 16.588 1.00 31.65 115 ILE A O 1
ATOM 1881 N N . LEU A 1 116 ? 50.007 9.755 18.456 1.00 32.24 116 LEU A N 1
ATOM 1882 C CA . LEU A 1 116 ? 50.116 10.913 19.321 1.00 36.18 116 LEU A CA 1
ATOM 1883 C C . LEU A 1 116 ? 51.303 11.791 18.913 1.00 37.60 116 LEU A C 1
ATOM 1884 O O . LEU A 1 116 ? 51.176 12.999 18.820 1.00 39.54 116 LEU A O 1
ATOM 1900 N N . HIS A 1 117 ? 52.444 11.207 18.629 1.00 38.58 117 HIS A N 1
ATOM 1901 C CA . HIS A 1 117 ? 53.649 11.950 18.271 1.00 39.98 117 HIS A CA 1
ATOM 1902 C C . HIS A 1 117 ? 53.573 12.487 16.860 1.00 40.38 117 HIS A C 1
ATOM 1903 O O . HIS A 1 117 ? 54.007 13.613 16.609 1.00 40.86 117 HIS A O 1
ATOM 1918 N N . PHE A 1 118 ? 53.041 11.749 15.908 1.00 40.43 118 PHE A N 1
ATOM 1919 C CA . PHE A 1 118 ? 53.059 12.272 14.529 1.00 40.75 118 PHE A CA 1
ATOM 1920 C C . PHE A 1 118 ? 51.837 13.096 14.136 1.00 41.77 118 PHE A C 1
ATOM 1921 O O . PHE A 1 118 ? 51.916 13.971 13.302 1.00 41.41 118 PHE A O 1
ATOM 1938 N N . GLN A 1 119 ? 50.678 12.793 14.667 1.00 42.98 119 GLN A N 1
ATOM 1939 C CA . GLN A 1 119 ? 49.497 13.423 14.174 1.00 45.84 119 GLN A CA 1
ATOM 1940 C C . GLN A 1 119 ? 48.861 14.342 15.213 1.00 48.11 119 GLN A C 1
ATOM 1941 O O . GLN A 1 119 ? 48.449 15.426 14.881 1.00 48.39 119 GLN A O 1
ATOM 1955 N N . ILE A 1 120 ? 48.804 13.952 16.472 1.00 50.69 120 ILE A N 1
ATOM 1956 C CA . ILE A 1 120 ? 48.000 14.720 17.404 1.00 53.44 120 ILE A CA 1
ATOM 1957 C C . ILE A 1 120 ? 48.783 15.863 18.045 1.00 56.74 120 ILE A C 1
ATOM 1958 O O . ILE A 1 120 ? 48.243 16.932 18.212 1.00 57.21 120 ILE A O 1
ATOM 1974 N N . SER A 1 121 ? 50.051 15.673 18.366 1.00 60.55 121 SER A N 1
ATOM 1975 C CA . SER A 1 121 ? 50.808 16.677 19.104 1.00 64.63 121 SER A CA 1
ATOM 1976 C C . SER A 1 121 ? 51.164 17.937 18.238 1.00 67.91 121 SER A C 1
ATOM 1977 O O . SER A 1 121 ? 51.833 18.838 18.704 1.00 67.80 121 SER A O 1
ATOM 1985 N N . ASP A 1 122 ? 50.671 17.972 16.994 1.00 72.17 122 ASP A N 1
ATOM 1986 C CA . ASP A 1 122 ? 50.790 19.121 16.081 1.00 75.41 122 ASP A CA 1
ATOM 1987 C C . ASP A 1 122 ? 49.798 20.267 16.277 1.00 76.73 122 ASP A C 1
ATOM 1988 O O . ASP A 1 122 ? 49.936 21.287 15.623 1.00 77.31 122 ASP A O 1
ATOM 1997 N N . ILE A 1 123 ? 48.791 20.073 17.124 1.00 78.42 123 ILE A N 1
ATOM 1998 C CA . ILE A 1 123 ? 47.617 20.946 17.190 1.00 79.32 123 ILE A CA 1
ATOM 1999 C C . ILE A 1 123 ? 48.026 22.295 17.767 1.00 80.21 123 ILE A C 1
ATOM 2000 O O . ILE A 1 123 ? 48.871 22.376 18.658 1.00 79.92 123 ILE A O 1
ATOM 2016 N N . GLN A 1 124 ? 47.427 23.344 17.217 1.00 81.76 124 GLN A N 1
ATOM 2017 C CA . GLN A 1 124 ? 47.609 24.712 17.692 1.00 83.27 124 GLN A CA 1
ATOM 2018 C C . GLN A 1 124 ? 46.299 25.448 17.544 1.00 83.84 124 GLN A C 1
ATOM 2019 O O . GLN A 1 124 ? 45.678 25.429 16.490 1.00 83.75 124 GLN A O 1
ATOM 2033 N N . VAL A 1 125 ? 45.828 26.055 18.614 1.00 85.28 125 VAL A N 1
ATOM 2034 C CA . VAL A 1 125 ? 44.676 26.937 18.466 1.00 86.57 125 VAL A CA 1
ATOM 2035 C C . VAL A 1 125 ? 44.809 28.146 19.414 1.00 87.30 125 VAL A C 1
ATOM 2036 O O . VAL A 1 125 ? 45.286 28.019 20.542 1.00 86.54 125 VAL A O 1
ATOM 2049 N N . SER A 1 126 ? 44.436 29.327 18.904 1.00 88.80 126 SER A N 1
ATOM 2050 C CA . SER A 1 126 ? 44.627 30.614 19.609 1.00 89.60 126 SER A CA 1
ATOM 2051 C C . SER A 1 126 ? 44.171 30.527 21.071 1.00 90.19 126 SER A C 1
ATOM 2052 O O . SER A 1 126 ? 43.160 29.913 21.359 1.00 90.09 126 SER A O 1
ATOM 2060 N N . GLY A 1 127 ? 44.930 31.105 21.993 1.00 90.93 127 GLY A N 1
ATOM 2061 C CA . GLY A 1 127 ? 44.557 31.055 23.402 1.00 91.54 127 GLY A CA 1
ATOM 2062 C C . GLY A 1 127 ? 44.724 29.710 24.109 1.00 91.97 127 GLY A C 1
ATOM 2063 O O . GLY A 1 127 ? 43.982 29.382 25.045 1.00 91.89 127 GLY A O 1
ATOM 2067 N N . GLN A 1 128 ? 45.710 28.935 23.665 1.00 92.47 128 GLN A N 1
ATOM 2068 C CA . GLN A 1 128 ? 46.242 27.832 24.458 1.00 92.60 128 GLN A CA 1
ATOM 2069 C C . GLN A 1 128 ? 46.970 28.424 25.665 1.00 92.55 128 GLN A C 1
ATOM 2070 O O . GLN A 1 128 ? 47.548 29.507 25.581 1.00 93.07 128 GLN A O 1
ATOM 2084 N N . SER A 1 129 ? 46.965 27.697 26.775 1.00 92.21 129 SER A N 1
ATOM 2085 C CA . SER A 1 129 ? 48.031 27.816 27.759 1.00 91.79 129 SER A CA 1
ATOM 2086 C C . SER A 1 129 ? 49.268 27.188 27.075 1.00 91.00 129 SER A C 1
ATOM 2087 O O . SER A 1 129 ? 49.269 27.029 25.847 1.00 91.19 129 SER A O 1
ATOM 2095 N N . GLU A 1 130 ? 50.321 26.860 27.826 1.00 89.70 130 GLU A N 1
ATOM 2096 C CA . GLU A 1 130 ? 51.451 26.055 27.278 1.00 88.32 130 GLU A CA 1
ATOM 2097 C C . GLU A 1 130 ? 51.802 24.879 28.195 1.00 85.92 130 GLU A C 1
ATOM 2098 O O . GLU A 1 130 ? 52.623 24.024 27.837 1.00 85.86 130 GLU A O 1
ATOM 2110 N N . ASP A 1 131 ? 51.204 24.889 29.393 1.00 83.02 131 ASP A N 1
ATOM 2111 C CA . ASP A 1 131 ? 51.109 23.727 30.267 1.00 80.82 131 ASP A CA 1
ATOM 2112 C C . ASP A 1 131 ? 49.954 22.777 29.789 1.00 78.05 131 ASP A C 1
ATOM 2113 O O . ASP A 1 131 ? 49.644 21.745 30.445 1.00 78.01 131 ASP A O 1
ATOM 2122 N N . MET A 1 132 ? 49.314 23.165 28.672 1.00 73.83 132 MET A N 1
ATOM 2123 C CA . MET A 1 132 ? 48.235 22.399 28.070 1.00 69.96 132 MET A CA 1
ATOM 2124 C C . MET A 1 132 ? 48.733 21.266 27.224 1.00 66.09 132 MET A C 1
ATOM 2125 O O . MET A 1 132 ? 49.566 21.395 26.344 1.00 65.56 132 MET A O 1
ATOM 2139 N N . THR A 1 133 ? 48.140 20.138 27.513 1.00 61.71 133 THR A N 1
ATOM 2140 C CA . THR A 1 133 ? 48.401 18.869 26.888 1.00 57.90 133 THR A CA 1
ATOM 2141 C C . THR A 1 133 ? 47.765 18.865 25.498 1.00 53.92 133 THR A C 1
ATOM 2142 O O . THR A 1 133 ? 46.866 19.631 25.214 1.00 52.47 133 THR A O 1
ATOM 2153 N N . ALA A 1 134 ? 48.228 17.993 24.627 1.00 50.29 134 ALA A N 1
ATOM 2154 C CA . ALA A 1 134 ? 47.712 17.893 23.268 1.00 47.55 134 ALA A CA 1
ATOM 2155 C C . ALA A 1 134 ? 46.200 17.611 23.182 1.00 44.83 134 ALA A C 1
ATOM 2156 O O . ALA A 1 134 ? 45.458 18.194 22.383 1.00 43.20 134 ALA A O 1
ATOM 2163 N N . LYS A 1 135 ? 45.763 16.682 24.015 1.00 42.21 135 LYS A N 1
ATOM 2164 C CA . LYS A 1 135 ? 44.368 16.329 24.085 1.00 41.96 135 LYS A CA 1
ATOM 2165 C C . LYS A 1 135 ? 43.530 17.516 24.543 1.00 40.78 135 LYS A C 1
ATOM 2166 O O . LYS A 1 135 ? 42.445 17.758 24.042 1.00 38.99 135 LYS A O 1
ATOM 2185 N N . GLU A 1 136 ? 44.054 18.266 25.503 1.00 40.95 136 GLU A N 1
ATOM 2186 C CA . GLU A 1 136 ? 43.382 19.457 26.031 1.00 42.21 136 GLU A CA 1
ATOM 2187 C C . GLU A 1 136 ? 43.252 20.505 24.937 1.00 41.55 136 GLU A C 1
ATOM 2188 O O . GLU A 1 136 ? 42.220 21.117 24.787 1.00 40.97 136 GLU A O 1
ATOM 2200 N N . LYS A 1 137 ? 44.279 20.655 24.111 1.00 41.72 137 LYS A N 1
ATOM 2201 C CA . LYS A 1 137 ? 44.159 21.571 22.972 1.00 42.52 137 LYS A CA 1
ATOM 2202 C C . LYS A 1 137 ? 43.132 21.134 21.976 1.00 41.36 137 LYS A C 1
ATOM 2203 O O . LYS A 1 137 ? 42.438 21.949 21.400 1.00 41.28 137 LYS A O 1
ATOM 2222 N N . LEU A 1 138 ? 43.031 19.828 21.736 1.00 40.47 138 LEU A N 1
ATOM 2223 C CA . LEU A 1 138 ? 42.059 19.354 20.762 1.00 39.24 138 LEU A CA 1
ATOM 2224 C C . LEU A 1 138 ? 40.652 19.520 21.280 1.00 38.06 138 LEU A C 1
ATOM 2225 O O . LEU A 1 138 ? 39.693 19.728 20.509 1.00 37.74 138 LEU A O 1
ATOM 2241 N N . LEU A 1 139 ? 40.499 19.347 22.580 1.00 37.47 139 LEU A N 1
ATOM 2242 C CA . LEU A 1 139 ? 39.199 19.495 23.207 1.00 39.27 139 LEU A CA 1
ATOM 2243 C C . LEU A 1 139 ? 38.822 21.002 23.137 1.00 40.59 139 LEU A C 1
ATOM 2244 O O . LEU A 1 139 ? 37.730 21.361 22.784 1.00 40.82 139 LEU A O 1
ATOM 2260 N N . LEU A 1 140 ? 39.758 21.868 23.456 1.00 42.71 140 LEU A N 1
ATOM 2261 C CA . LEU A 1 140 ? 39.491 23.312 23.353 1.00 44.52 140 LEU A CA 1
ATOM 2262 C C . LEU A 1 140 ? 39.023 23.665 21.941 1.00 44.08 140 LEU A C 1
ATOM 2263 O O . LEU A 1 140 ? 38.008 24.340 21.756 1.00 45.59 140 LEU A O 1
ATOM 2279 N N . TRP A 1 141 ? 39.745 23.196 20.943 1.00 43.59 141 TRP A N 1
ATOM 2280 C CA . TRP A 1 141 ? 39.374 23.411 19.554 1.00 42.78 141 TRP A CA 1
ATOM 2281 C C . TRP A 1 141 ? 37.984 22.957 19.275 1.00 42.52 141 TRP A C 1
ATOM 2282 O O . TRP A 1 141 ? 37.228 23.628 18.591 1.00 42.78 141 TRP A O 1
ATOM 2303 N N . SER A 1 142 ? 37.623 21.779 19.780 1.00 41.70 142 SER A N 1
ATOM 2304 C CA . SER A 1 142 ? 36.336 21.207 19.485 1.00 41.48 142 SER A CA 1
ATOM 2305 C C . SER A 1 142 ? 35.259 22.070 20.165 1.00 41.53 142 SER A C 1
ATOM 2306 O O . SER A 1 142 ? 34.209 22.336 19.584 1.00 40.06 142 SER A O 1
ATOM 2314 N N . GLN A 1 143 ? 35.520 22.474 21.408 1.00 42.51 143 GLN A N 1
ATOM 2315 C CA . GLN A 1 143 ? 34.584 23.354 22.166 1.00 44.31 143 GLN A CA 1
ATOM 2316 C C . GLN A 1 143 ? 34.313 24.700 21.419 1.00 46.01 143 GLN A C 1
ATOM 2317 O O . GLN A 1 143 ? 33.155 25.129 21.269 1.00 46.07 143 GLN A O 1
ATOM 2331 N N . ARG A 1 144 ? 35.380 25.297 20.913 1.00 47.85 144 ARG A N 1
ATOM 2332 C CA . ARG A 1 144 ? 35.312 26.537 20.119 1.00 50.36 144 ARG A CA 1
ATOM 2333 C C . ARG A 1 144 ? 34.577 26.390 18.832 1.00 50.10 144 ARG A C 1
ATOM 2334 O O . ARG A 1 144 ? 33.799 27.261 18.446 1.00 49.26 144 ARG A O 1
ATOM 2355 N N . MET A 1 145 ? 34.786 25.264 18.156 1.00 49.93 145 MET A N 1
ATOM 2356 C CA . MET A 1 145 ? 34.166 25.070 16.882 1.00 50.03 145 MET A CA 1
ATOM 2357 C C . MET A 1 145 ? 32.697 24.905 17.030 1.00 50.56 145 MET A C 1
ATOM 2358 O O . MET A 1 145 ? 32.014 25.090 16.064 1.00 52.01 145 MET A O 1
ATOM 2372 N N . VAL A 1 146 ? 32.173 24.509 18.187 1.00 50.78 146 VAL A N 1
ATOM 2373 C CA . VAL A 1 146 ? 30.731 24.277 18.281 1.00 51.40 146 VAL A CA 1
ATOM 2374 C C . VAL A 1 146 ? 30.014 25.287 19.196 1.00 53.17 146 VAL A C 1
ATOM 2375 O O . VAL A 1 146 ? 28.870 25.051 19.570 1.00 50.76 146 VAL A O 1
ATOM 2388 N N . GLU A 1 147 ? 30.690 26.393 19.487 1.00 56.93 147 GLU A N 1
ATOM 2389 C CA . GLU A 1 147 ? 30.206 27.495 20.371 1.00 60.98 147 GLU A CA 1
ATOM 2390 C C . GLU A 1 147 ? 28.853 28.082 19.915 1.00 62.18 147 GLU A C 1
ATOM 2391 O O . GLU A 1 147 ? 27.903 28.187 20.709 1.00 63.70 147 GLU A O 1
ATOM 2403 N N . GLY A 1 148 ? 28.706 28.381 18.637 1.00 63.24 148 GLY A N 1
ATOM 2404 C CA . GLY A 1 148 ? 27.432 28.972 18.201 1.00 64.11 148 GLY A CA 1
ATOM 2405 C C . GLY A 1 148 ? 26.185 28.085 18.208 1.00 64.27 148 GLY A C 1
ATOM 2406 O O . GLY A 1 148 ? 25.076 28.558 17.911 1.00 64.00 148 GLY A O 1
ATOM 2410 N N . TYR A 1 149 ? 26.334 26.797 18.515 1.00 63.75 149 TYR A N 1
ATOM 2411 C CA . TYR A 1 149 ? 25.272 25.847 18.212 1.00 63.41 149 TYR A CA 1
ATOM 2412 C C . TYR A 1 149 ? 24.468 25.520 19.454 1.00 64.73 149 TYR A C 1
ATOM 2413 O O . TYR A 1 149 ? 25.023 25.202 20.520 1.00 64.57 149 TYR A O 1
ATOM 2431 N N . GLN A 1 150 ? 23.156 25.517 19.287 1.00 66.16 150 GLN A N 1
ATOM 2432 C CA . GLN A 1 150 ? 22.241 25.604 20.430 1.00 67.22 150 GLN A CA 1
ATOM 2433 C C . GLN A 1 150 ? 22.540 24.683 21.631 1.00 65.60 150 GLN A C 1
ATOM 2434 O O . GLN A 1 150 ? 23.199 25.119 22.599 1.00 66.86 150 GLN A O 1
ATOM 2448 N N . GLY A 1 151 ? 22.052 23.451 21.627 1.00 63.27 151 GLY A N 1
ATOM 2449 C CA . GLY A 1 151 ? 22.177 22.638 22.845 1.00 61.69 151 GLY A CA 1
ATOM 2450 C C . GLY A 1 151 ? 23.412 21.717 22.900 1.00 59.47 151 GLY A C 1
ATOM 2451 O O . GLY A 1 151 ? 23.331 20.638 23.508 1.00 59.53 151 GLY A O 1
ATOM 2455 N N . LEU A 1 152 ? 24.531 22.119 22.278 1.00 56.24 152 LEU A N 1
ATOM 2456 C CA . LEU A 1 152 ? 25.664 21.211 22.083 1.00 53.66 152 LEU A CA 1
ATOM 2457 C C . LEU A 1 152 ? 26.726 21.553 23.056 1.00 51.15 152 LEU A C 1
ATOM 2458 O O . LEU A 1 152 ? 27.083 22.712 23.205 1.00 52.08 152 LEU A O 1
ATOM 2474 N N . ARG A 1 153 ? 27.281 20.545 23.680 1.00 47.87 153 ARG A N 1
ATOM 2475 C CA . ARG A 1 153 ? 28.434 20.758 24.522 1.00 46.07 153 ARG A CA 1
ATOM 2476 C C . ARG A 1 153 ? 29.481 19.692 24.298 1.00 42.52 153 ARG A C 1
ATOM 2477 O O . ARG A 1 153 ? 29.144 18.548 24.104 1.00 43.22 153 ARG A O 1
ATOM 2498 N N . CYS A 1 154 ? 30.731 20.068 24.340 1.00 37.94 154 CYS A N 1
ATOM 2499 C CA . CYS A 1 154 ? 31.786 19.117 24.255 1.00 38.50 154 CYS A CA 1
ATOM 2500 C C . CYS A 1 154 ? 32.551 19.032 25.554 1.00 36.05 154 CYS A C 1
ATOM 2501 O O . CYS A 1 154 ? 33.370 19.865 25.826 1.00 37.02 154 CYS A O 1
ATOM 2508 N N . ASP A 1 155 ? 32.315 17.987 26.314 1.00 33.70 155 ASP A N 1
ATOM 2509 C CA . ASP A 1 155 ? 32.932 17.824 27.642 1.00 32.66 155 ASP A CA 1
ATOM 2510 C C . ASP A 1 155 ? 34.059 16.855 27.663 1.00 32.11 155 ASP A C 1
ATOM 2511 O O . ASP A 1 155 ? 34.852 16.887 28.545 1.00 31.12 155 ASP A O 1
ATOM 2520 N N . ASN A 1 156 ? 34.120 15.954 26.689 1.00 31.20 156 ASN A N 1
ATOM 2521 C CA . ASN A 1 156 ? 35.096 14.873 26.693 1.00 30.07 156 ASN A CA 1
ATOM 2522 C C . ASN A 1 156 ? 35.250 14.321 25.276 1.00 30.16 156 ASN A C 1
ATOM 2523 O O . ASN A 1 156 ? 34.596 14.839 24.316 1.00 29.18 156 ASN A O 1
ATOM 2534 N N . PHE A 1 157 ? 36.062 13.264 25.138 1.00 28.86 157 PHE A N 1
ATOM 2535 C CA . PHE A 1 157 ? 36.159 12.551 23.888 1.00 28.89 157 PHE A CA 1
ATOM 2536 C C . PHE A 1 157 ? 35.530 11.179 23.935 1.00 27.97 157 PHE A C 1
ATOM 2537 O O . PHE A 1 157 ? 36.042 10.266 23.308 1.00 28.90 157 PHE A O 1
ATOM 2554 N N . THR A 1 158 ? 34.407 11.049 24.632 1.00 27.70 158 THR A N 1
ATOM 2555 C CA . THR A 1 158 ? 33.650 9.832 24.682 1.00 27.78 158 THR A CA 1
ATOM 2556 C C . THR A 1 158 ? 32.205 10.143 24.508 1.00 28.70 158 THR A C 1
ATOM 2557 O O . THR A 1 158 ? 31.739 10.318 23.362 1.00 28.85 158 THR A O 1
ATOM 2568 N N . THR A 1 159 ? 31.468 10.284 25.619 1.00 30.21 159 THR A N 1
ATOM 2569 C CA . THR A 1 159 ? 29.991 10.354 25.559 1.00 31.79 159 THR A CA 1
ATOM 2570 C C . THR A 1 159 ? 29.463 11.590 24.849 1.00 32.02 159 THR A C 1
ATOM 2571 O O . THR A 1 159 ? 28.416 11.511 24.264 1.00 30.12 159 THR A O 1
ATOM 2582 N N . SER A 1 160 ? 30.207 12.700 24.846 1.00 32.47 160 SER A N 1
ATOM 2583 C CA . SER A 1 160 ? 29.748 13.879 24.083 1.00 32.93 160 SER A CA 1
ATOM 2584 C C . SER A 1 160 ? 29.537 13.646 22.572 1.00 32.61 160 SER A C 1
ATOM 2585 O O . SER A 1 160 ? 28.870 14.463 2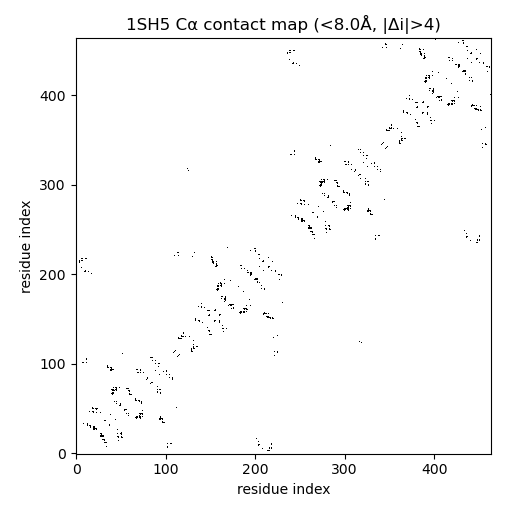1.884 1.00 32.21 160 SER A O 1
ATOM 2593 N N . TRP A 1 161 ? 30.198 12.623 22.022 1.00 30.87 161 TRP A N 1
ATOM 2594 C CA . TRP A 1 161 ? 30.314 12.467 20.572 1.00 30.79 161 TRP A CA 1
ATOM 2595 C C . TRP A 1 161 ? 29.343 11.430 20.112 1.00 32.38 161 TRP A C 1
ATOM 2596 O O . TRP A 1 161 ? 29.152 11.258 18.901 1.00 32.36 161 TRP A O 1
ATOM 2617 N N . ARG A 1 162 ? 28.706 10.779 21.082 1.00 33.19 162 ARG A N 1
ATOM 2618 C CA . ARG A 1 162 ? 27.849 9.633 20.800 1.00 35.57 162 ARG A CA 1
ATOM 2619 C C . ARG A 1 162 ? 26.730 9.869 19.799 1.00 35.06 162 ARG A C 1
ATOM 2620 O O . ARG A 1 162 ? 26.416 9.004 19.034 1.00 35.33 162 ARG A O 1
ATOM 2641 N N . ASP A 1 163 ? 26.106 11.023 19.825 1.00 36.40 163 ASP A N 1
ATOM 2642 C CA . ASP A 1 163 ? 24.883 11.218 19.089 1.00 37.55 163 ASP A CA 1
ATOM 2643 C C . ASP A 1 163 ? 25.113 11.791 17.712 1.00 37.38 163 ASP A C 1
ATOM 2644 O O . ASP A 1 163 ? 24.162 12.037 17.047 1.00 37.95 163 ASP A O 1
ATOM 2653 N N . GLY A 1 164 ? 26.353 12.072 17.356 1.00 36.97 164 GLY A N 1
ATOM 2654 C CA . GLY A 1 164 ? 26.712 12.503 16.023 1.00 38.50 164 GLY A CA 1
ATOM 2655 C C . GLY A 1 164 ? 26.560 13.996 15.790 1.00 39.13 164 GLY A C 1
ATOM 2656 O O . GLY A 1 164 ? 26.945 14.519 14.758 1.00 37.71 164 GLY A O 1
ATOM 2660 N N . ARG A 1 165 ? 26.000 14.685 16.776 1.00 39.24 165 ARG A N 1
ATOM 2661 C CA . ARG A 1 165 ? 25.721 16.068 16.559 1.00 39.62 165 ARG A CA 1
ATOM 2662 C C . ARG A 1 165 ? 26.953 16.883 16.519 1.00 38.00 165 ARG A C 1
ATOM 2663 O O . ARG A 1 165 ? 27.017 17.787 15.734 1.00 39.33 165 ARG A O 1
ATOM 2684 N N . LEU A 1 166 ? 27.937 16.615 17.357 1.00 36.99 166 LEU A N 1
ATOM 2685 C CA . LEU A 1 166 ? 29.160 17.364 17.320 1.00 36.28 166 LEU A CA 1
ATOM 2686 C C . LEU A 1 166 ? 29.877 17.148 16.000 1.00 36.75 166 LEU A C 1
ATOM 2687 O O . LEU A 1 166 ? 30.428 18.131 15.469 1.00 37.84 166 LEU A O 1
ATOM 2703 N N . PHE A 1 167 ? 29.957 15.901 15.500 1.00 34.46 167 PHE A N 1
ATOM 2704 C CA . PHE A 1 167 ? 30.653 15.722 14.234 1.00 34.67 167 PHE A CA 1
ATOM 2705 C C . PHE A 1 167 ? 29.990 16.604 13.140 1.00 36.33 167 PHE A C 1
ATOM 2706 O O . PHE A 1 167 ? 30.644 17.250 12.364 1.00 36.52 167 PHE A O 1
ATOM 272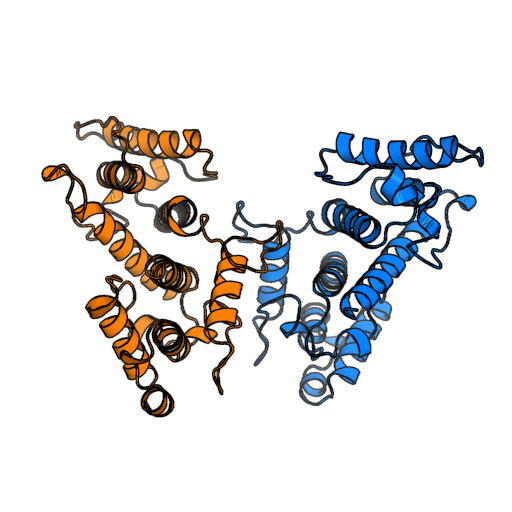3 N N . ASN A 1 168 ? 28.676 16.604 13.126 1.00 38.62 168 ASN A N 1
ATOM 2724 C CA . ASN A 1 168 ? 27.917 17.340 12.112 1.00 40.75 168 ASN A CA 1
ATOM 2725 C C . ASN A 1 168 ? 28.094 18.816 12.259 1.00 41.95 168 ASN A C 1
ATOM 2726 O O . ASN A 1 168 ? 28.158 19.484 11.253 1.00 43.07 168 ASN A O 1
ATOM 2737 N N . ALA A 1 169 ? 28.228 19.321 13.490 1.00 43.22 169 ALA A N 1
ATOM 2738 C CA . ALA A 1 169 ? 28.437 20.732 13.729 1.00 44.06 169 ALA A CA 1
ATOM 2739 C C . ALA A 1 169 ? 29.814 21.229 13.355 1.00 45.65 169 ALA A C 1
ATOM 2740 O O . ALA A 1 169 ? 29.983 22.356 12.806 1.00 45.73 169 ALA A O 1
ATOM 2747 N N . ILE A 1 170 ? 30.840 20.451 13.670 1.00 46.18 170 ILE A N 1
ATOM 2748 C CA . ILE A 1 170 ? 32.178 20.795 13.262 1.00 46.46 170 ILE A CA 1
ATOM 2749 C C . ILE A 1 170 ? 32.293 20.866 11.745 1.00 46.12 170 ILE A C 1
ATOM 2750 O O . ILE A 1 170 ? 33.049 21.668 11.234 1.00 45.11 170 ILE A O 1
ATOM 2766 N N . ILE A 1 171 ? 31.571 20.023 11.032 1.00 46.90 171 ILE A N 1
ATOM 2767 C CA . ILE A 1 171 ? 31.680 20.076 9.608 1.00 48.96 171 ILE A CA 1
ATOM 2768 C C . ILE A 1 171 ? 30.881 21.309 9.051 1.00 51.77 171 ILE A C 1
ATOM 2769 O O . ILE A 1 171 ? 31.378 22.017 8.188 1.00 51.86 171 ILE A O 1
ATOM 2785 N N . HIS A 1 172 ? 29.683 21.543 9.569 1.00 54.75 172 HIS A N 1
ATOM 2786 C CA . HIS A 1 172 ? 28.834 22.707 9.201 1.00 56.96 172 HIS A CA 1
ATOM 2787 C C . HIS A 1 172 ? 29.528 24.034 9.408 1.00 59.10 172 HIS A C 1
ATOM 2788 O O . HIS A 1 172 ? 29.328 24.941 8.635 1.00 60.25 172 HIS A O 1
ATOM 2803 N N . ARG A 1 173 ? 30.341 24.143 10.449 1.00 61.85 173 ARG A N 1
ATOM 2804 C CA . ARG A 1 173 ? 31.071 25.364 10.767 1.00 63.83 173 ARG A CA 1
ATOM 2805 C C . ARG A 1 173 ? 32.069 25.733 9.696 1.00 65.12 173 ARG A C 1
ATOM 2806 O O . ARG A 1 173 ? 32.511 26.884 9.645 1.00 65.55 173 ARG A O 1
ATOM 2827 N N . HIS A 1 174 ? 32.455 24.763 8.875 1.00 65.71 174 HIS A N 1
ATOM 2828 C CA . HIS A 1 174 ? 33.518 24.962 7.916 1.00 66.44 174 HIS A CA 1
ATOM 2829 C C . HIS A 1 174 ? 32.989 24.918 6.506 1.00 65.49 174 HIS A C 1
ATOM 2830 O O . HIS A 1 174 ? 33.591 25.485 5.604 1.00 65.30 174 HIS A O 1
ATOM 2845 N N . LYS A 1 175 ? 31.878 24.218 6.328 1.00 64.47 175 LYS A N 1
ATOM 2846 C CA . LYS A 1 175 ? 31.264 24.039 5.044 1.00 64.40 175 LYS A CA 1
ATOM 2847 C C . LYS A 1 175 ? 29.773 24.038 5.321 1.00 63.90 175 LYS A C 1
ATOM 2848 O O . LYS A 1 175 ? 29.152 22.982 5.289 1.00 63.40 175 LYS A O 1
ATOM 2867 N N . PRO A 1 176 ? 29.178 25.219 5.593 1.00 63.77 176 PRO A N 1
ATOM 2868 C CA . PRO A 1 176 ? 27.751 25.288 5.963 1.00 63.29 176 PRO A CA 1
ATOM 2869 C C . PRO A 1 176 ? 26.781 24.716 4.943 1.00 63.12 176 PRO A C 1
ATOM 2870 O O . PRO A 1 176 ? 25.692 24.296 5.346 1.00 62.64 176 PRO A O 1
ATOM 2881 N N . MET A 1 177 ? 27.170 24.671 3.669 1.00 63.68 177 MET A N 1
ATOM 2882 C CA . MET A 1 177 ? 26.347 24.093 2.595 1.00 64.91 177 MET A CA 1
ATOM 2883 C C . MET A 1 177 ? 26.158 22.555 2.626 1.00 65.18 177 MET A C 1
ATOM 2884 O O . MET A 1 177 ? 25.157 21.990 2.114 1.00 64.38 177 MET A O 1
ATOM 2898 N N . LEU A 1 178 ? 27.113 21.875 3.253 1.00 65.40 178 LEU A N 1
ATOM 2899 C CA . LEU A 1 178 ? 27.159 20.409 3.204 1.00 64.68 178 LEU A CA 1
ATOM 2900 C C . LEU A 1 178 ? 26.144 19.754 4.128 1.00 63.34 178 LEU A C 1
ATOM 2901 O O . LEU A 1 178 ? 25.613 18.670 3.836 1.00 63.27 178 LEU A O 1
ATOM 2917 N N . ILE A 1 179 ? 25.828 20.413 5.238 1.00 61.53 179 ILE A N 1
ATOM 2918 C CA . ILE A 1 179 ? 24.926 19.776 6.148 1.00 60.25 179 ILE A CA 1
ATOM 2919 C C . ILE A 1 179 ? 23.839 20.706 6.645 1.00 58.60 179 ILE A C 1
ATOM 2920 O O . ILE A 1 179 ? 24.046 21.877 6.908 1.00 56.85 179 ILE A O 1
ATOM 2936 N N . ASP A 1 180 ? 22.675 20.104 6.786 1.00 58.26 180 ASP A N 1
ATOM 2937 C CA . ASP A 1 180 ? 21.504 20.768 7.285 1.00 58.07 180 ASP A CA 1
ATOM 2938 C C . ASP A 1 180 ? 21.378 20.494 8.757 1.00 56.49 180 ASP A C 1
ATOM 2939 O O . ASP A 1 180 ? 20.911 19.445 9.164 1.00 55.93 180 ASP A O 1
ATOM 2948 N N . MET A 1 181 ? 21.734 21.468 9.560 1.00 56.04 181 MET A N 1
ATOM 2949 C CA . MET A 1 181 ? 21.655 21.299 10.996 1.00 56.39 181 MET A CA 1
ATOM 2950 C C . MET A 1 181 ? 20.264 21.079 11.546 1.00 58.06 181 MET A C 1
ATOM 2951 O O . MET A 1 181 ? 20.133 20.558 12.672 1.00 58.35 181 MET A O 1
ATOM 2965 N N . ASN A 1 182 ? 19.218 21.473 10.814 1.00 58.20 182 ASN A N 1
ATOM 2966 C CA . ASN A 1 182 ? 17.877 21.264 11.327 1.00 59.38 182 ASN A CA 1
ATOM 2967 C C . ASN A 1 182 ? 17.508 19.787 11.242 1.00 58.93 182 ASN A C 1
ATOM 2968 O O . ASN A 1 182 ? 16.810 19.250 12.103 1.00 58.20 182 ASN A O 1
ATOM 2979 N N . LYS A 1 183 ? 17.985 19.137 10.194 1.00 59.36 183 LYS A N 1
ATOM 2980 C CA . LYS A 1 183 ? 17.808 17.695 10.034 1.00 60.04 183 LYS A CA 1
ATOM 2981 C C . LYS A 1 183 ? 18.596 16.940 11.149 1.00 58.66 183 LYS A C 1
ATOM 2982 O O . LYS A 1 183 ? 18.124 15.958 11.723 1.00 57.75 183 LYS A O 1
ATOM 3001 N N . VAL A 1 184 ? 19.774 17.450 11.456 1.00 57.90 184 VAL A N 1
ATOM 3002 C CA . VAL A 1 184 ? 20.631 16.861 12.485 1.00 57.45 184 VAL A CA 1
ATOM 3003 C C . VAL A 1 184 ? 19.857 16.737 13.825 1.00 58.05 184 VAL A C 1
ATOM 3004 O O . VAL A 1 184 ? 19.867 15.667 14.431 1.00 57.31 184 VAL A O 1
ATOM 3017 N N . TYR A 1 185 ? 19.124 17.779 14.253 1.00 58.71 185 TYR A N 1
ATOM 3018 C CA . TYR A 1 185 ? 18.447 17.739 15.571 1.00 59.69 185 TYR A CA 1
ATOM 3019 C C . TYR A 1 185 ? 17.265 16.787 15.575 1.00 60.37 185 TYR A C 1
ATOM 3020 O O . TYR A 1 185 ? 16.756 16.393 16.610 1.00 60.86 185 TYR A O 1
ATOM 3038 N N . ARG A 1 186 ? 16.842 16.424 14.384 1.00 61.27 186 ARG A N 1
ATOM 3039 C CA . ARG A 1 186 ? 15.690 15.604 14.166 1.00 62.39 186 ARG A CA 1
ATOM 3040 C C . ARG A 1 186 ? 16.041 14.113 14.019 1.00 60.73 186 ARG A C 1
ATOM 3041 O O . ARG A 1 186 ? 15.190 13.271 14.242 1.00 61.92 186 ARG A O 1
ATOM 3062 N N . GLN A 1 187 ? 17.267 13.781 13.635 1.00 58.08 187 GLN A N 1
ATOM 3063 C CA . GLN A 1 187 ? 17.619 12.396 13.266 1.00 55.82 187 GLN A CA 1
ATOM 3064 C C . GLN A 1 187 ? 18.050 11.543 14.452 1.00 52.91 187 GLN A C 1
ATOM 3065 O O . GLN A 1 187 ? 18.350 12.046 15.527 1.00 52.37 187 GLN A O 1
ATOM 3079 N N . THR A 1 188 ? 18.086 10.238 14.228 1.00 50.40 188 THR A N 1
ATOM 3080 C CA . THR A 1 188 ? 18.669 9.298 15.183 1.00 48.50 188 THR A CA 1
ATOM 3081 C C . THR A 1 188 ? 20.210 9.475 15.222 1.00 45.85 188 THR A C 1
ATOM 3082 O O . THR A 1 188 ? 20.829 9.993 14.273 1.00 44.46 188 THR A O 1
ATOM 3093 N N . ASN A 1 189 ? 20.824 8.964 16.276 1.00 43.49 189 ASN A N 1
ATOM 3094 C CA . ASN A 1 189 ? 22.304 8.977 16.380 1.00 42.28 189 ASN A CA 1
ATOM 3095 C C . ASN A 1 189 ? 22.965 8.276 15.171 1.00 41.25 189 ASN A C 1
ATOM 3096 O O . ASN A 1 189 ? 23.896 8.775 14.587 1.00 39.28 189 ASN A O 1
ATOM 3107 N N . LEU A 1 190 ? 22.456 7.114 14.813 1.00 42.14 190 LEU A N 1
ATOM 3108 C CA . LEU A 1 190 ? 23.036 6.341 13.707 1.00 43.40 190 LEU A CA 1
ATOM 3109 C C . LEU A 1 190 ? 23.082 7.149 12.400 1.00 43.29 190 LEU A C 1
ATOM 3110 O O . LEU A 1 190 ? 24.088 7.175 11.723 1.00 40.92 190 LEU A O 1
ATOM 3126 N N . GLU A 1 191 ? 21.972 7.807 12.068 1.00 44.70 191 GLU A N 1
ATOM 3127 C CA . GLU A 1 191 ? 21.872 8.700 10.881 1.00 44.12 191 GLU A CA 1
ATOM 3128 C C . GLU A 1 191 ? 22.830 9.850 10.924 1.00 42.35 191 GLU A C 1
ATOM 3129 O O . GLU A 1 191 ? 23.496 10.156 9.943 1.00 43.88 191 GLU A O 1
ATOM 3141 N N . ASN A 1 192 ? 22.925 10.493 12.063 1.00 40.35 192 ASN A N 1
ATOM 3142 C CA . ASN A 1 192 ? 23.817 11.627 12.228 1.00 38.68 192 ASN A CA 1
ATOM 3143 C C . ASN A 1 192 ? 25.275 11.208 12.051 1.00 37.46 192 ASN A C 1
ATOM 3144 O O . ASN A 1 192 ? 26.079 11.919 11.418 1.00 35.52 192 ASN A O 1
ATOM 3155 N N . LEU A 1 193 ? 25.619 10.042 12.604 1.00 35.03 193 LEU A N 1
ATOM 3156 C CA . LEU A 1 193 ? 26.993 9.586 12.547 1.00 35.08 193 LEU A CA 1
ATOM 3157 C C . LEU A 1 193 ? 27.263 9.160 11.097 1.00 35.26 193 LEU A C 1
ATOM 3158 O O . LEU A 1 193 ? 28.213 9.550 10.527 1.00 33.54 193 LEU A O 1
ATOM 3174 N N . ASP A 1 194 ? 26.405 8.342 10.516 1.00 37.63 194 ASP A N 1
ATOM 3175 C CA . ASP A 1 194 ? 26.601 7.959 9.112 1.00 40.89 194 ASP A CA 1
ATOM 3176 C C . ASP A 1 194 ? 26.779 9.185 8.202 1.00 41.57 194 ASP A C 1
ATOM 3177 O O . ASP A 1 194 ? 27.743 9.306 7.408 1.00 41.44 194 ASP A O 1
ATOM 3186 N N . GLN A 1 195 ? 25.880 10.148 8.366 1.00 42.73 195 GLN A N 1
ATOM 3187 C CA . GLN A 1 195 ? 25.906 11.307 7.491 1.00 42.85 195 GLN A CA 1
ATOM 3188 C C . GLN A 1 195 ? 27.184 12.097 7.682 1.00 40.88 195 GLN A C 1
ATOM 3189 O O . GLN A 1 195 ? 27.856 12.435 6.690 1.00 40.86 195 GLN A O 1
ATOM 3203 N N . ALA A 1 196 ? 27.583 12.378 8.916 1.00 38.00 196 ALA A N 1
ATOM 3204 C CA . ALA A 1 196 ? 28.851 13.065 9.131 1.00 36.95 196 ALA A CA 1
ATOM 3205 C C . ALA A 1 196 ? 30.093 12.344 8.621 1.00 35.93 196 ALA A C 1
ATOM 3206 O O . ALA A 1 196 ? 31.049 12.977 8.067 1.00 33.92 196 ALA A O 1
ATOM 3213 N N . PHE A 1 197 ? 30.177 11.053 8.885 1.00 34.80 197 PHE A N 1
ATOM 3214 C CA . PHE A 1 197 ? 31.354 10.362 8.357 1.00 35.54 197 PHE A CA 1
ATOM 3215 C C . PHE A 1 197 ? 31.286 10.329 6.775 1.00 37.19 197 PHE A C 1
ATOM 3216 O O . PHE A 1 197 ? 32.286 10.460 6.118 1.00 35.99 197 PHE A O 1
ATOM 3233 N N . SER A 1 198 ? 30.123 10.135 6.198 1.00 40.36 198 SER A N 1
ATOM 3234 C CA . SER A 1 198 ? 30.065 10.077 4.687 1.00 42.35 198 SER A CA 1
ATOM 3235 C C . SER A 1 198 ? 30.500 11.392 4.051 1.00 43.34 198 SER A C 1
ATOM 3236 O O . SER A 1 198 ? 31.326 11.467 3.179 1.00 44.02 198 SER A O 1
ATOM 3244 N N . VAL A 1 199 ? 29.948 12.459 4.562 1.00 44.86 199 VAL A N 1
ATOM 3245 C CA . VAL A 1 199 ? 30.301 13.782 4.081 1.00 44.71 199 VAL A CA 1
ATOM 3246 C C . VAL A 1 199 ? 31.738 14.113 4.278 1.00 44.35 199 VAL A C 1
ATOM 3247 O O . VAL A 1 199 ? 32.418 14.656 3.373 1.00 44.11 199 VAL A O 1
ATOM 3260 N N . ALA A 1 200 ? 32.245 13.849 5.463 1.00 43.63 200 ALA A N 1
ATOM 3261 C CA . ALA A 1 200 ? 33.674 14.037 5.715 1.00 43.29 200 ALA A CA 1
ATOM 3262 C C . ALA A 1 200 ? 34.612 13.319 4.685 1.00 42.86 200 ALA A C 1
ATOM 3263 O O . ALA A 1 200 ? 35.688 13.810 4.330 1.00 39.70 200 ALA A O 1
ATOM 3270 N N . GLU A 1 201 ? 34.234 12.140 4.280 1.00 44.54 201 GLU A N 1
ATOM 3271 C CA . GLU A 1 201 ? 35.055 11.325 3.406 1.00 47.54 201 GLU A CA 1
ATOM 3272 C C . GLU A 1 201 ? 34.908 11.846 1.939 1.00 49.88 201 GLU A C 1
ATOM 3273 O O . GLU A 1 201 ? 35.920 12.091 1.293 1.00 47.74 201 GLU A O 1
ATOM 3285 N N . ARG A 1 202 ? 33.663 12.008 1.474 1.00 52.66 202 ARG A N 1
ATOM 3286 C CA . ARG A 1 202 ? 33.367 12.506 0.085 1.00 55.15 202 ARG A CA 1
ATOM 3287 C C . ARG A 1 202 ? 33.877 13.878 -0.187 1.00 55.21 202 ARG A C 1
ATOM 3288 O O . ARG A 1 202 ? 34.591 14.079 -1.127 1.00 56.60 202 ARG A O 1
ATOM 3309 N N . ASP A 1 203 ? 33.592 14.814 0.692 1.00 54.96 203 ASP A N 1
ATOM 3310 C CA . ASP A 1 203 ? 33.866 16.186 0.408 1.00 55.23 203 ASP A CA 1
ATOM 3311 C C . ASP A 1 203 ? 35.070 16.686 1.094 1.00 54.30 203 ASP A C 1
ATOM 3312 O O . ASP A 1 203 ? 35.577 17.689 0.686 1.00 54.36 203 ASP A O 1
ATOM 3321 N N . LEU A 1 204 ? 35.581 16.017 2.133 1.00 53.07 204 LEU A N 1
ATOM 3322 C CA . LEU A 1 204 ? 36.769 16.561 2.784 1.00 52.13 204 LEU A CA 1
ATOM 3323 C C . LEU A 1 204 ? 37.983 15.635 2.738 1.00 50.75 204 LEU A C 1
ATOM 3324 O O . LEU A 1 204 ? 39.067 16.019 3.208 1.00 50.18 204 LEU A O 1
ATOM 3340 N N . GLY A 1 205 ? 37.845 14.449 2.158 1.00 49.25 205 GLY A N 1
ATOM 3341 C CA . GLY A 1 205 ? 39.008 13.558 2.045 1.00 49.49 205 GLY A CA 1
ATOM 3342 C C . GLY A 1 205 ? 39.428 12.894 3.400 1.00 48.22 205 GLY A C 1
ATOM 3343 O O . GLY A 1 205 ? 40.601 12.527 3.579 1.00 48.71 205 GLY A O 1
ATOM 3347 N N . VAL A 1 206 ? 38.465 12.794 4.330 1.00 45.91 206 VAL A N 1
ATOM 3348 C CA . VAL A 1 206 ? 38.718 12.249 5.670 1.00 44.77 206 VAL A CA 1
ATOM 3349 C C . VAL A 1 206 ? 38.321 10.787 5.678 1.00 41.98 206 VAL A C 1
ATOM 3350 O O . VAL A 1 206 ? 37.158 10.452 5.540 1.00 39.55 206 VAL A O 1
ATOM 3363 N N . THR A 1 207 ? 39.322 9.921 5.784 1.00 40.63 207 THR A N 1
ATOM 3364 C CA . THR A 1 207 ? 39.078 8.485 5.767 1.00 41.18 207 THR A CA 1
ATOM 3365 C C . THR A 1 207 ? 38.174 8.106 6.914 1.00 39.25 207 THR A C 1
ATOM 3366 O O . THR A 1 207 ? 38.358 8.592 8.008 1.00 39.15 207 THR A O 1
ATOM 3377 N N . ARG A 1 208 ? 37.223 7.240 6.659 1.00 38.47 208 ARG A N 1
ATOM 3378 C CA . ARG A 1 208 ? 36.280 6.786 7.632 1.00 39.78 208 ARG A CA 1
ATOM 3379 C C . ARG A 1 208 ? 36.973 5.810 8.593 1.00 38.36 208 ARG A C 1
ATOM 3380 O O . ARG A 1 208 ? 37.021 4.626 8.286 1.00 39.58 208 ARG A O 1
ATOM 3401 N N . LEU A 1 209 ? 37.443 6.260 9.738 1.00 35.13 209 LEU A N 1
ATOM 3402 C CA . LEU A 1 209 ? 38.057 5.333 10.689 1.00 33.98 209 LEU A CA 1
ATOM 3403 C C . LEU A 1 209 ? 37.075 4.581 11.571 1.00 33.52 209 LEU A C 1
ATOM 3404 O O . LEU A 1 209 ? 37.384 3.492 12.070 1.00 33.84 209 LEU A O 1
ATOM 3420 N N . LEU A 1 210 ? 35.898 5.171 11.782 1.00 32.18 210 LEU A N 1
ATOM 3421 C CA . LEU A 1 210 ? 34.921 4.675 12.704 1.00 33.41 210 LEU A CA 1
ATOM 3422 C C . LEU A 1 210 ? 33.641 4.277 12.010 1.00 33.19 210 LEU A C 1
ATOM 3423 O O . LEU A 1 210 ? 33.202 4.943 11.093 1.00 34.46 210 LEU A O 1
ATOM 3439 N N . ASP A 1 211 ? 33.042 3.215 12.473 1.00 32.96 211 ASP A N 1
ATOM 3440 C CA . ASP A 1 211 ? 31.728 2.849 12.033 1.00 33.99 211 ASP A CA 1
ATOM 3441 C C . ASP A 1 211 ? 30.748 3.399 13.060 1.00 33.61 211 ASP A C 1
ATOM 3442 O O . ASP A 1 211 ? 31.033 3.393 14.238 1.00 32.38 211 ASP A O 1
ATOM 3451 N N . PRO A 1 212 ? 29.594 3.861 12.579 1.00 33.47 212 PRO A N 1
ATOM 3452 C CA . PRO A 1 212 ? 28.554 4.429 13.427 1.00 33.22 212 PRO A CA 1
ATOM 3453 C C . PRO A 1 212 ? 28.199 3.56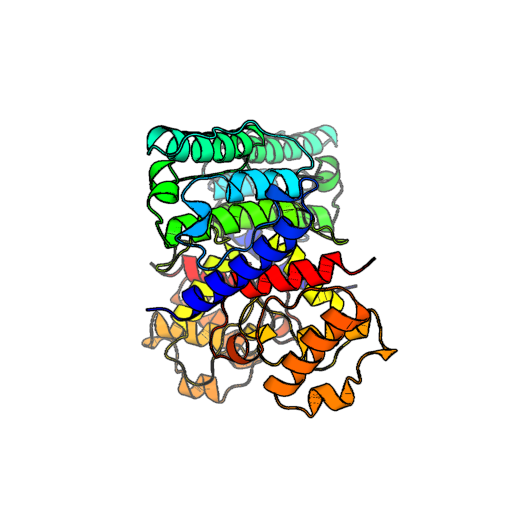8 14.616 1.00 32.97 212 PRO A C 1
ATOM 3454 O O . PRO A 1 212 ? 28.095 4.084 15.711 1.00 30.69 212 PRO A O 1
ATOM 3465 N N . GLU A 1 213 ? 28.022 2.281 14.406 1.00 34.26 213 GLU A N 1
ATOM 3466 C CA . GLU A 1 213 ? 27.616 1.395 15.477 1.00 37.09 213 GLU A CA 1
ATOM 3467 C C . GLU A 1 213 ? 28.640 1.256 16.565 1.00 35.48 213 GLU A C 1
ATOM 3468 O O . GLU A 1 213 ? 28.266 0.841 17.621 1.00 34.78 213 GLU A O 1
ATOM 3480 N N . ASP A 1 214 ? 29.903 1.611 16.327 1.00 35.25 214 ASP A N 1
ATOM 3481 C CA . ASP A 1 214 ? 30.937 1.562 17.365 1.00 35.68 214 ASP A CA 1
ATOM 3482 C C . ASP A 1 214 ? 31.026 2.849 18.191 1.00 35.36 214 ASP A C 1
ATOM 3483 O O . ASP A 1 214 ? 31.712 2.895 19.185 1.00 35.56 214 ASP A O 1
ATOM 3492 N N . VAL A 1 215 ? 30.358 3.901 17.716 1.00 34.72 215 VAL A N 1
ATOM 3493 C CA . VAL A 1 215 ? 30.345 5.189 18.363 1.00 33.82 215 VAL A CA 1
ATOM 3494 C C . VAL A 1 215 ? 29.054 5.378 19.145 1.00 34.32 215 VAL A C 1
ATOM 3495 O O . VAL A 1 215 ? 29.093 6.007 20.226 1.00 32.94 215 VAL A O 1
ATOM 3508 N N . ASP A 1 216 ? 27.944 4.780 18.659 1.00 34.38 216 ASP A N 1
ATOM 3509 C CA . ASP A 1 216 ? 26.634 4.980 19.280 1.00 36.01 216 ASP A CA 1
ATOM 3510 C C . ASP A 1 216 ? 26.413 3.993 20.409 1.00 35.71 216 ASP A C 1
ATOM 3511 O O . ASP A 1 216 ? 25.551 3.077 20.290 1.00 36.69 216 ASP A O 1
ATOM 3520 N N . VAL A 1 217 ? 27.182 4.178 21.479 1.00 34.80 217 VAL A N 1
ATOM 3521 C CA . VAL A 1 217 ? 27.267 3.208 22.560 1.00 35.70 217 VAL A CA 1
ATOM 3522 C C . VAL A 1 217 ? 27.457 3.985 23.823 1.00 36.05 217 VAL A C 1
ATOM 3523 O O . VAL A 1 217 ? 27.896 5.102 23.774 1.00 33.29 217 VAL A O 1
ATOM 3536 N N . PRO A 1 218 ? 27.134 3.390 24.967 1.00 39.33 218 PRO A N 1
ATOM 3537 C CA . PRO A 1 218 ? 27.199 4.133 26.228 1.00 40.61 218 PRO A CA 1
ATOM 3538 C C . PRO A 1 218 ? 28.595 4.624 26.525 1.00 40.20 218 PRO A C 1
ATOM 3539 O O . PRO A 1 218 ? 28.701 5.698 26.987 1.00 39.49 218 PRO A O 1
ATOM 3550 N N . GLN A 1 219 ? 29.621 3.856 26.168 1.00 39.96 219 GLN A N 1
ATOM 3551 C CA . GLN A 1 219 ? 31.001 4.225 26.463 1.00 40.30 219 GLN A CA 1
ATOM 3552 C C . GLN A 1 219 ? 31.903 4.057 25.221 1.00 36.54 219 GLN A C 1
ATOM 3553 O O . GLN A 1 219 ? 32.530 3.067 25.064 1.00 35.18 219 GLN A O 1
ATOM 3567 N N . PRO A 1 220 ? 31.979 5.050 24.381 1.00 33.41 220 PRO A N 1
ATOM 3568 C CA . PRO A 1 220 ? 32.873 4.970 23.215 1.00 31.33 220 PRO A CA 1
ATOM 3569 C C . PRO A 1 220 ? 34.319 4.956 23.605 1.00 29.50 220 PRO A C 1
ATOM 3570 O O . PRO A 1 220 ? 34.739 5.520 24.610 1.00 30.15 220 PRO A O 1
ATOM 3581 N N . ASP A 1 221 ? 35.115 4.301 22.809 1.00 27.65 221 ASP A N 1
ATOM 3582 C CA . ASP A 1 221 ? 36.534 4.276 22.999 1.00 25.95 221 ASP A CA 1
ATOM 3583 C C . ASP A 1 221 ? 37.125 5.649 22.732 1.00 25.38 221 ASP A C 1
ATOM 3584 O O . ASP A 1 221 ? 37.046 6.185 21.615 1.00 25.82 221 ASP A O 1
ATOM 3593 N N . GLU A 1 222 ? 37.713 6.208 23.777 1.00 24.04 222 GLU A N 1
ATOM 3594 C CA . GLU A 1 222 ? 38.340 7.510 23.752 1.00 25.04 222 GLU A CA 1
ATOM 3595 C C . GLU A 1 222 ? 39.414 7.701 22.698 1.00 24.12 222 GLU A C 1
ATOM 3596 O O . GLU A 1 222 ? 39.373 8.668 21.975 1.00 23.58 222 GLU A O 1
ATOM 3608 N N . LYS A 1 223 ? 40.417 6.824 22.658 1.00 23.38 223 LYS A N 1
ATOM 3609 C CA . LYS A 1 223 ? 41.505 7.023 21.688 1.00 23.69 223 LYS A CA 1
ATOM 3610 C C . LYS A 1 223 ? 41.059 6.955 20.253 1.00 22.83 223 LYS A C 1
ATOM 3611 O O . LYS A 1 223 ? 41.639 7.657 19.398 1.00 25.07 223 LYS A O 1
ATOM 3630 N N . SER A 1 224 ? 40.045 6.144 19.976 1.00 22.05 224 SER A N 1
ATOM 3631 C CA . SER A 1 224 ? 39.450 6.048 18.639 1.00 22.32 224 SER A CA 1
ATOM 3632 C C . SER A 1 224 ? 38.804 7.355 18.254 1.00 23.78 224 SER A C 1
ATOM 3633 O O . SER A 1 224 ? 39.010 7.915 17.146 1.00 25.57 224 SER A O 1
ATOM 3641 N N . ILE A 1 225 ? 37.998 7.886 19.112 1.00 24.29 225 ILE A N 1
ATOM 3642 C CA . ILE A 1 225 ? 37.411 9.209 18.822 1.00 26.50 225 ILE A CA 1
ATOM 3643 C C . ILE A 1 225 ? 38.475 10.314 18.669 1.00 27.90 225 ILE A C 1
ATOM 3644 O O . ILE A 1 225 ? 38.429 11.095 17.707 1.00 30.44 225 ILE A O 1
ATOM 3660 N N . ILE A 1 226 ? 39.447 10.389 19.563 1.00 27.98 226 ILE A N 1
ATOM 3661 C CA . ILE A 1 226 ? 40.504 11.406 19.456 1.00 29.15 226 ILE A CA 1
ATOM 3662 C C . ILE A 1 226 ? 41.254 11.258 18.139 1.00 29.89 226 ILE A C 1
ATOM 3663 O O . ILE A 1 226 ? 41.573 12.265 17.465 1.00 30.83 226 ILE A O 1
ATOM 3679 N N . THR A 1 227 ? 41.508 10.027 17.728 1.00 28.86 227 THR A N 1
ATOM 3680 C CA . THR A 1 227 ? 42.149 9.804 16.422 1.00 29.91 227 THR A CA 1
ATOM 3681 C C . THR A 1 227 ? 41.342 10.375 15.233 1.00 30.38 227 THR A C 1
ATOM 3682 O O . THR A 1 227 ? 41.870 11.019 14.335 1.00 32.36 227 THR A O 1
ATOM 3693 N N . TYR A 1 228 ? 40.065 10.103 15.221 1.00 30.12 228 TYR A N 1
ATOM 3694 C CA . TYR A 1 228 ? 39.215 10.585 14.176 1.00 31.37 228 TYR A CA 1
ATOM 3695 C C . TYR A 1 228 ? 39.033 12.123 14.233 1.00 32.78 228 TYR A C 1
ATOM 3696 O O . TYR A 1 228 ? 39.000 12.779 13.199 1.00 32.76 228 TYR A O 1
ATOM 3714 N N . VAL A 1 229 ? 38.909 12.679 15.428 1.00 33.08 229 VAL A N 1
ATOM 3715 C CA . VAL A 1 229 ? 38.678 14.113 15.561 1.00 34.92 229 VAL A CA 1
ATOM 3716 C C . VAL A 1 229 ? 39.880 14.881 15.103 1.00 35.93 229 VAL A C 1
ATOM 3717 O O . VAL A 1 229 ? 39.756 15.896 14.402 1.00 37.11 229 VAL A O 1
ATOM 3730 N N . SER A 1 230 ? 41.034 14.373 15.459 1.00 37.02 230 SER A N 1
ATOM 3731 C CA . SER A 1 230 ? 42.328 14.857 15.015 1.00 39.08 230 SER A CA 1
ATOM 3732 C C . SER A 1 230 ? 42.456 14.856 13.482 1.00 40.13 230 SER A C 1
ATOM 3733 O O . SER A 1 230 ? 43.044 15.766 12.898 1.00 39.49 230 SER A O 1
ATOM 3741 N N . SER A 1 231 ? 41.936 13.818 12.848 1.00 40.82 231 SER A N 1
ATOM 3742 C CA . SER A 1 231 ? 41.793 13.743 11.388 1.00 42.34 231 SER A CA 1
ATOM 3743 C C . SER A 1 231 ? 40.902 14.851 10.791 1.00 43.01 231 SER A C 1
ATOM 3744 O O . SER A 1 231 ? 41.219 15.374 9.736 1.00 43.02 231 SER A O 1
ATOM 3752 N N . LEU A 1 232 ? 39.803 15.171 11.450 1.00 43.64 232 LEU A N 1
ATOM 3753 C CA . LEU A 1 232 ? 38.947 16.313 11.094 1.00 45.63 232 LEU A CA 1
ATOM 3754 C C . LEU A 1 232 ? 39.696 17.644 11.193 1.00 46.97 232 LEU A C 1
ATOM 3755 O O . LEU A 1 232 ? 39.635 18.444 10.231 1.00 48.62 232 LEU A O 1
ATOM 3771 N N . TYR A 1 233 ? 40.386 17.885 12.298 1.00 48.19 233 TYR A N 1
ATOM 3772 C CA . TYR A 1 233 ? 41.211 19.064 12.476 1.00 50.77 233 TYR A CA 1
ATOM 3773 C C . TYR A 1 233 ? 42.222 19.267 11.340 1.00 53.38 233 TYR A C 1
ATOM 3774 O O . TYR A 1 233 ? 42.410 20.398 10.884 1.00 52.91 233 TYR A O 1
ATOM 3792 N N . ASP A 1 234 ? 42.890 18.188 10.926 1.00 55.66 234 ASP A N 1
ATOM 3793 C CA . ASP A 1 234 ? 43.860 18.208 9.809 1.00 57.71 234 ASP A CA 1
ATOM 3794 C C . ASP A 1 234 ? 43.246 18.567 8.472 1.00 58.44 234 ASP A C 1
ATOM 3795 O O . ASP A 1 234 ? 43.921 19.138 7.648 1.00 59.02 234 ASP A O 1
ATOM 3804 N N . ALA A 1 235 ? 41.999 18.192 8.235 1.00 59.81 235 ALA A N 1
ATOM 3805 C CA . ALA A 1 235 ? 41.329 18.501 6.974 1.00 61.99 235 ALA A CA 1
ATOM 3806 C C . ALA A 1 235 ? 40.745 19.937 6.878 1.00 64.25 235 ALA A C 1
ATOM 3807 O O . ALA A 1 235 ? 40.254 20.302 5.819 1.00 64.69 235 ALA A O 1
ATOM 3814 N N . MET A 1 236 ? 40.796 20.725 7.952 1.00 67.31 236 MET A N 1
ATOM 3815 C CA . MET A 1 236 ? 40.467 22.171 7.914 1.00 70.29 236 MET A CA 1
ATOM 3816 C C . MET A 1 236 ? 41.721 23.070 7.577 1.00 72.86 236 MET A C 1
ATOM 3817 O O . MET A 1 236 ? 42.861 22.718 7.988 1.00 73.17 236 MET A O 1
ATOM 3831 N N . PRO A 1 237 ? 41.530 24.213 6.856 1.00 75.58 237 PRO A N 1
ATOM 3832 C CA . PRO A 1 237 ? 42.581 25.259 6.656 1.00 76.46 237 PRO A CA 1
ATOM 3833 C C . PRO A 1 237 ? 43.862 25.236 7.547 1.00 77.10 237 PRO A C 1
ATOM 3834 O O . PRO A 1 237 ? 44.006 25.921 8.582 1.00 77.94 237 PRO A O 1
ATOM 3845 N N . PHE B 1 6 ? 34.587 42.408 28.975 1.00 42.20 6 PHE B N 1
ATOM 3846 C CA . PHE B 1 6 ? 34.300 41.907 30.406 1.00 40.98 6 PHE B CA 1
ATOM 3847 C C . PHE B 1 6 ? 33.685 40.506 30.547 1.00 39.01 6 PHE B C 1
ATOM 3848 O O . PHE B 1 6 ? 32.512 40.272 30.243 1.00 40.85 6 PHE B O 1
ATOM 3865 N N . ASP B 1 7 ? 34.402 39.592 31.154 1.00 36.83 7 ASP B N 1
ATOM 3866 C CA . ASP B 1 7 ? 33.767 38.290 31.431 1.00 35.77 7 ASP B CA 1
ATOM 3867 C C . ASP B 1 7 ? 33.677 38.126 32.951 1.00 32.80 7 ASP B C 1
ATOM 3868 O O . ASP B 1 7 ? 34.710 38.119 33.630 1.00 30.41 7 ASP B O 1
ATOM 3877 N N . GLU B 1 8 ? 32.461 37.970 33.458 1.00 30.31 8 GLU B N 1
ATOM 3878 C CA . GLU B 1 8 ? 32.243 37.897 34.888 1.00 31.13 8 GLU B CA 1
ATOM 3879 C C . GLU B 1 8 ? 33.021 36.733 35.592 1.00 28.66 8 GLU B C 1
ATOM 3880 O O . GLU B 1 8 ? 33.339 36.778 36.775 1.00 25.59 8 GLU B O 1
ATOM 3892 N N . ARG B 1 9 ? 33.328 35.692 34.856 1.00 28.03 9 ARG B N 1
ATOM 3893 C CA . ARG B 1 9 ? 34.143 34.600 35.425 1.00 27.83 9 ARG B CA 1
ATOM 3894 C C . ARG B 1 9 ? 35.495 35.034 35.853 1.00 24.94 9 ARG B C 1
ATOM 3895 O O . ARG B 1 9 ? 36.067 34.393 36.741 1.00 26.08 9 ARG B O 1
ATOM 3916 N N . ASP B 1 10 ? 36.056 36.054 35.219 1.00 22.77 10 ASP B N 1
ATOM 3917 C CA . ASP B 1 10 ? 37.382 36.546 35.700 1.00 24.42 10 ASP B CA 1
ATOM 3918 C C . ASP B 1 10 ? 37.217 37.230 37.046 1.00 22.80 10 ASP B C 1
ATOM 3919 O O . ASP B 1 10 ? 38.126 37.237 37.863 1.00 22.23 10 ASP B O 1
ATOM 3928 N N . ARG B 1 11 ? 36.086 37.841 37.267 1.00 23.25 11 ARG B N 1
ATOM 3929 C CA . ARG B 1 11 ? 35.828 38.449 38.607 1.00 22.64 11 ARG B CA 1
ATOM 3930 C C . ARG B 1 11 ? 35.746 37.327 39.663 1.00 20.85 11 ARG B C 1
ATOM 3931 O O . ARG B 1 11 ? 36.234 37.475 40.799 1.00 20.77 11 ARG B O 1
ATOM 3952 N N . VAL B 1 12 ? 35.040 36.268 39.332 1.00 20.63 12 VAL B N 1
ATOM 3953 C CA . VAL B 1 12 ? 34.827 35.170 40.253 1.00 20.81 12 VAL B CA 1
ATOM 3954 C C . VAL B 1 12 ? 36.154 34.500 40.548 1.00 20.20 12 VAL B C 1
ATOM 3955 O O . VAL B 1 12 ? 36.518 34.196 41.694 1.00 21.06 12 VAL B O 1
ATOM 3968 N N . GLN B 1 13 ? 36.931 34.316 39.512 1.00 19.87 13 GLN B N 1
ATOM 3969 C CA . GLN B 1 13 ? 38.222 33.671 39.662 1.00 21.02 13 GLN B CA 1
ATOM 3970 C C . GLN B 1 13 ? 39.156 34.436 40.600 1.00 21.00 13 GLN B C 1
ATOM 3971 O O . GLN B 1 13 ? 39.817 33.881 41.441 1.00 20.92 13 GLN B O 1
ATOM 3985 N N . LYS B 1 14 ? 39.218 35.735 40.405 1.00 21.02 14 LYS B N 1
ATOM 3986 C CA . LYS B 1 14 ? 39.988 36.588 41.250 1.00 20.66 14 LYS B CA 1
ATOM 3987 C C . LYS B 1 14 ? 39.557 36.498 42.728 1.00 21.16 14 LYS B C 1
ATOM 3988 O O . LYS B 1 14 ? 40.384 36.515 43.617 1.00 20.79 14 LYS B O 1
ATOM 4007 N N . LYS B 1 15 ? 38.235 36.560 42.957 1.00 20.49 15 LYS B N 1
ATOM 4008 C CA . LYS B 1 15 ? 37.700 36.383 44.282 1.00 20.76 15 LYS B CA 1
ATOM 4009 C C . LYS B 1 15 ? 38.067 35.070 44.945 1.00 20.66 15 LYS B C 1
ATOM 4010 O O . LYS B 1 15 ? 38.503 35.038 46.118 1.00 20.99 15 LYS B O 1
ATOM 4029 N N . THR B 1 16 ? 37.981 34.016 44.185 1.00 20.50 16 THR B N 1
ATOM 4030 C CA . THR B 1 16 ? 38.268 32.679 44.674 1.00 21.46 16 THR B CA 1
ATOM 4031 C C . THR B 1 16 ? 39.729 32.521 45.012 1.00 20.91 16 THR B C 1
ATOM 4032 O O . THR B 1 16 ? 40.053 32.022 46.113 1.00 22.23 16 THR B O 1
ATOM 4043 N N . PHE B 1 17 ? 40.623 33.027 44.149 1.00 19.91 17 PHE B N 1
ATOM 4044 C CA . PHE B 1 17 ? 42.040 32.975 44.407 1.00 20.73 17 PHE B CA 1
ATOM 4045 C C . PHE B 1 17 ? 42.406 33.863 45.552 1.00 21.64 17 PHE B C 1
ATOM 4046 O O . PHE B 1 17 ? 43.276 33.530 46.286 1.00 23.36 17 PHE B O 1
ATOM 4063 N N . THR B 1 18 ? 41.749 34.991 45.694 1.00 20.99 18 THR B N 1
ATOM 4064 C CA . THR B 1 18 ? 42.003 35.882 46.818 1.00 21.56 18 THR B CA 1
ATOM 4065 C C . THR B 1 18 ? 41.710 35.179 48.181 1.00 22.14 18 THR B C 1
ATOM 4066 O O . THR B 1 18 ? 42.544 35.166 49.118 1.00 22.87 18 THR B O 1
ATOM 4077 N N . LYS B 1 19 ? 40.549 34.568 48.266 1.00 23.80 19 LYS B N 1
ATOM 4078 C CA . LYS B 1 19 ? 40.164 33.757 49.440 1.00 25.12 19 LYS B CA 1
ATOM 4079 C C . LYS B 1 19 ? 41.112 32.606 49.674 1.00 24.80 19 LYS B C 1
ATOM 4080 O O . LYS B 1 19 ? 41.413 32.317 50.845 1.00 22.91 19 LYS B O 1
ATOM 4099 N N . TRP B 1 20 ? 41.582 31.970 48.599 1.00 24.29 20 TRP B N 1
ATOM 4100 C CA . TRP B 1 20 ? 42.536 30.869 48.723 1.00 25.30 20 TRP B CA 1
ATOM 4101 C C . TRP B 1 20 ? 43.903 31.378 49.321 1.00 25.02 20 TRP B C 1
ATOM 4102 O O . TRP B 1 20 ? 44.478 30.796 50.209 1.00 25.90 20 TRP B O 1
ATOM 4123 N N . VAL B 1 21 ? 44.420 32.418 48.790 1.00 23.26 21 VAL B N 1
ATOM 4124 C CA . VAL B 1 21 ? 45.646 32.975 49.257 1.00 24.50 21 VAL B CA 1
ATOM 4125 C C . VAL B 1 21 ? 45.486 33.419 50.694 1.00 24.40 21 VAL B C 1
ATOM 4126 O O . VAL B 1 21 ? 46.374 33.122 51.539 1.00 24.72 21 VAL B O 1
ATOM 4139 N N . ASN B 1 22 ? 44.401 34.097 50.999 1.00 24.20 22 ASN B N 1
ATOM 4140 C CA . ASN B 1 22 ? 44.165 34.543 52.385 1.00 26.10 22 ASN B CA 1
ATOM 4141 C C . ASN B 1 22 ? 44.079 33.428 53.463 1.00 27.54 22 ASN B C 1
ATOM 4142 O O . ASN B 1 22 ? 44.582 33.618 54.556 1.00 28.10 22 ASN B O 1
ATOM 4153 N N . LYS B 1 23 ? 43.457 32.311 53.121 1.00 28.93 23 LYS B N 1
ATOM 4154 C CA . LYS B 1 23 ? 43.401 31.120 53.920 1.00 31.23 23 LYS B CA 1
ATOM 4155 C C . LYS B 1 23 ? 44.785 30.618 54.330 1.00 31.29 23 LYS B C 1
ATOM 4156 O O . LYS B 1 23 ? 44.967 30.190 55.481 1.00 31.37 23 LYS B O 1
ATOM 4175 N N . HIS B 1 24 ? 45.745 30.721 53.426 1.00 30.76 24 HIS B N 1
ATOM 4176 C CA . HIS B 1 24 ? 47.152 30.329 53.667 1.00 30.91 24 HIS B CA 1
ATOM 4177 C C . HIS B 1 24 ? 47.946 31.345 54.421 1.00 30.94 24 HIS B C 1
ATOM 4178 O O . HIS B 1 24 ? 48.648 30.989 55.399 1.00 30.96 24 HIS B O 1
ATOM 4193 N N . LEU B 1 25 ? 47.792 32.607 54.077 1.00 29.97 25 LEU B N 1
ATOM 4194 C CA . LEU B 1 25 ? 48.611 33.604 54.749 1.00 31.50 25 LEU B CA 1
ATOM 4195 C C . LEU B 1 25 ? 48.349 33.697 56.272 1.00 33.43 25 LEU B C 1
ATOM 4196 O O . LEU B 1 25 ? 49.265 34.055 57.047 1.00 32.53 25 LEU B O 1
ATOM 4212 N N . ILE B 1 26 ? 47.128 33.436 56.697 1.00 34.99 26 ILE B N 1
ATOM 4213 C CA . ILE B 1 26 ? 46.849 33.493 58.112 1.00 39.99 26 ILE B CA 1
ATOM 4214 C C . ILE B 1 2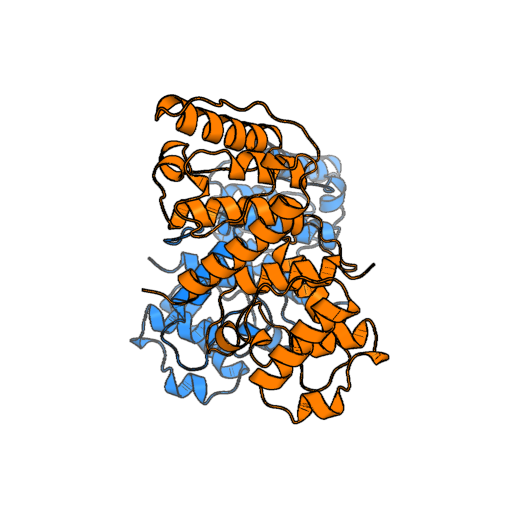6 ? 47.508 32.366 58.906 1.00 40.40 26 ILE B C 1
ATOM 4215 O O . ILE B 1 26 ? 47.522 32.484 60.058 1.00 41.22 26 ILE B O 1
ATOM 4231 N N . LYS B 1 27 ? 47.904 31.282 58.275 1.00 41.82 27 LYS B N 1
ATOM 4232 C CA . LYS B 1 27 ? 48.587 30.159 58.892 1.00 44.35 27 LYS B CA 1
ATOM 4233 C C . LYS B 1 27 ? 50.078 30.421 59.035 1.00 45.38 27 LYS B C 1
ATOM 4234 O O . LYS B 1 27 ? 50.794 29.608 59.623 1.00 47.08 27 LYS B O 1
ATOM 4253 N N . HIS B 1 28 ? 50.600 31.524 58.510 1.00 44.51 28 HIS B N 1
ATOM 4254 C CA . HIS B 1 28 ? 52.047 31.743 58.614 1.00 44.34 28 HIS B CA 1
ATOM 4255 C C . HIS B 1 28 ? 52.516 31.755 60.101 1.00 45.28 28 HIS B C 1
ATOM 4256 O O . HIS B 1 28 ? 51.853 32.278 61.002 1.00 43.79 28 HIS B O 1
ATOM 4271 N N . TRP B 1 29 ? 53.718 31.271 60.337 1.00 46.73 29 TRP B N 1
ATOM 4272 C CA . TRP B 1 29 ? 54.248 31.223 61.726 1.00 47.83 29 TRP B CA 1
ATOM 4273 C C . TRP B 1 29 ? 54.739 32.580 62.201 1.00 49.07 29 TRP B C 1
ATOM 4274 O O . TRP B 1 29 ? 54.674 32.867 63.393 1.00 50.39 29 TRP B O 1
ATOM 4295 N N . ARG B 1 30 ? 55.167 33.461 61.298 1.00 49.78 30 ARG B N 1
ATOM 4296 C CA . ARG B 1 30 ? 55.521 34.813 61.698 1.00 50.74 30 ARG B CA 1
ATOM 4297 C C . ARG B 1 30 ? 54.308 35.767 61.649 1.00 51.89 30 ARG B C 1
ATOM 4298 O O . ARG B 1 30 ? 53.593 35.883 60.562 1.00 50.72 30 ARG B O 1
ATOM 4319 N N . ALA B 1 31 ? 54.082 36.479 62.764 1.00 51.43 31 ALA B N 1
ATOM 4320 C CA . ALA B 1 31 ? 52.878 37.262 62.933 1.00 52.11 31 ALA B CA 1
ATOM 4321 C C . ALA B 1 31 ? 52.834 38.420 61.917 1.00 52.05 31 ALA B C 1
ATOM 4322 O O . ALA B 1 31 ? 51.767 38.717 61.383 1.00 52.79 31 ALA B O 1
ATOM 4329 N N . GLU B 1 32 ? 53.962 39.055 61.636 1.00 51.43 32 GLU B N 1
ATOM 4330 C CA . GLU B 1 32 ? 53.990 40.093 60.622 1.00 51.55 32 GLU B CA 1
ATOM 4331 C C . GLU B 1 32 ? 53.716 39.595 59.152 1.00 48.89 32 GLU B C 1
ATOM 4332 O O . GLU B 1 32 ? 53.501 40.413 58.293 1.00 48.31 32 GLU B O 1
ATOM 4344 N N . ALA B 1 33 ? 53.779 38.291 58.878 1.00 45.38 33 ALA B N 1
ATOM 4345 C CA . ALA B 1 33 ? 53.502 37.771 57.558 1.00 43.39 33 ALA B CA 1
ATOM 4346 C C . ALA B 1 33 ? 52.015 37.444 57.383 1.00 41.97 33 ALA B C 1
ATOM 4347 O O . ALA B 1 33 ? 51.587 37.128 56.262 1.00 40.41 33 ALA B O 1
ATOM 4354 N N . GLN B 1 34 ? 51.267 37.490 58.465 1.00 41.04 34 GLN B N 1
ATOM 4355 C CA . GLN B 1 34 ? 49.836 37.135 58.443 1.00 42.93 34 GLN B CA 1
ATOM 4356 C C . GLN B 1 34 ? 49.009 38.314 57.913 1.00 43.52 34 GLN B C 1
ATOM 4357 O O . GLN B 1 34 ? 48.320 38.985 58.668 1.00 44.73 34 GLN B O 1
ATOM 4371 N N . ARG B 1 35 ? 49.116 38.565 56.616 1.00 42.80 35 ARG B N 1
ATOM 4372 C CA . ARG B 1 35 ? 48.505 39.741 56.033 1.00 42.45 35 ARG B CA 1
ATOM 4373 C C . ARG B 1 35 ? 47.271 39.300 55.290 1.00 40.14 35 ARG B C 1
ATOM 4374 O O . ARG B 1 35 ? 47.019 38.126 55.173 1.00 38.31 35 ARG B O 1
ATOM 4395 N N . HIS B 1 36 ? 46.479 40.252 54.835 1.00 37.81 36 HIS B N 1
ATOM 4396 C CA . HIS B 1 36 ? 45.205 39.944 54.205 1.00 36.59 36 HIS B CA 1
ATOM 4397 C C . HIS B 1 36 ? 45.262 40.660 52.831 1.00 32.49 36 HIS B C 1
ATOM 4398 O O . HIS B 1 36 ? 45.688 41.786 52.714 1.00 32.71 36 HIS B O 1
ATOM 4413 N N . ILE B 1 37 ? 44.934 39.946 51.805 1.00 27.89 37 ILE B N 1
ATOM 4414 C CA . ILE B 1 37 ? 44.832 40.505 50.451 1.00 24.98 37 ILE B CA 1
ATOM 4415 C C . ILE B 1 37 ? 43.517 41.218 50.360 1.00 23.87 37 ILE B C 1
ATOM 4416 O O . ILE B 1 37 ? 42.465 40.610 50.538 1.00 24.51 37 ILE B O 1
ATOM 4432 N N . SER B 1 38 ? 43.555 42.488 50.029 1.00 23.78 38 SER B N 1
ATOM 4433 C CA . SER B 1 38 ? 42.371 43.292 49.659 1.00 23.80 38 SER B CA 1
ATOM 4434 C C . SER B 1 38 ? 42.056 43.331 48.155 1.00 22.77 38 SER B C 1
ATOM 4435 O O . SER B 1 38 ? 40.928 43.094 47.720 1.00 24.00 38 SER B O 1
ATOM 4443 N N . ASP B 1 39 ? 43.068 43.554 47.344 1.00 19.64 39 ASP B N 1
ATOM 4444 C CA . ASP B 1 39 ? 42.945 43.477 45.915 1.00 19.28 39 ASP B CA 1
ATOM 4445 C C . ASP B 1 39 ? 44.135 42.679 45.434 1.00 19.01 39 ASP B C 1
ATOM 4446 O O . ASP B 1 39 ? 45.293 43.138 45.636 1.00 19.61 39 ASP B O 1
ATOM 4455 N N . LEU B 1 40 ? 43.855 41.541 44.773 1.00 19.07 40 LEU B N 1
ATOM 4456 C CA . LEU B 1 40 ? 44.853 40.608 44.325 1.00 19.92 40 LEU B CA 1
ATOM 4457 C C . LEU B 1 40 ? 45.803 41.256 43.331 1.00 20.63 40 LEU B C 1
ATOM 4458 O O . LEU B 1 40 ? 46.937 40.827 43.212 1.00 21.68 40 LEU B O 1
ATOM 4474 N N . TYR B 1 41 ? 45.358 42.309 42.624 1.00 21.21 41 TYR B N 1
ATOM 4475 C CA . TYR B 1 41 ? 46.209 42.934 41.631 1.00 21.02 41 TYR B CA 1
ATOM 4476 C C . TYR B 1 41 ? 46.983 44.100 42.216 1.00 20.83 41 TYR B C 1
ATOM 4477 O O . TYR B 1 41 ? 47.683 44.730 41.495 1.00 23.56 41 TYR B O 1
ATOM 4495 N N . GLU B 1 42 ? 46.869 44.390 43.502 1.00 20.73 42 GLU B N 1
ATOM 4496 C CA . GLU B 1 42 ? 47.779 45.333 44.163 1.00 21.21 42 GLU B CA 1
ATOM 4497 C C . GLU B 1 42 ? 48.671 44.675 45.220 1.00 21.49 42 GLU B C 1
ATOM 4498 O O . GLU B 1 42 ? 49.847 45.051 45.387 1.00 22.21 42 GLU B O 1
ATOM 4510 N N . ASP B 1 43 ? 48.108 43.758 45.975 1.00 21.43 43 ASP B N 1
ATOM 4511 C CA . ASP B 1 43 ? 48.732 43.292 47.210 1.00 21.83 43 ASP B CA 1
ATOM 4512 C C . ASP B 1 43 ? 49.792 42.203 47.010 1.00 21.05 43 ASP B C 1
ATOM 4513 O O . ASP B 1 43 ? 50.337 41.711 47.977 1.00 22.07 43 ASP B O 1
ATOM 4522 N N . LEU B 1 44 ? 50.064 41.778 45.789 1.00 21.89 44 LEU B N 1
ATOM 4523 C CA . LEU B 1 44 ? 51.225 40.920 45.492 1.00 23.34 44 LEU B CA 1
ATOM 4524 C C . LEU B 1 44 ? 52.357 41.680 44.811 1.00 24.88 44 LEU B C 1
ATOM 4525 O O . LEU B 1 44 ? 53.423 41.103 44.517 1.00 26.02 44 LEU B O 1
ATOM 4541 N N . ARG B 1 45 ? 52.140 42.939 44.527 1.00 25.38 45 ARG B N 1
ATOM 4542 C CA . ARG B 1 45 ? 53.102 43.692 43.711 1.00 26.59 45 ARG B CA 1
ATOM 4543 C C . ARG B 1 45 ? 54.527 43.846 44.304 1.00 27.29 45 ARG B C 1
ATOM 4544 O O . ARG B 1 45 ? 55.444 43.844 43.547 1.00 28.22 45 ARG B O 1
ATOM 4565 N N . ASP B 1 46 ? 54.676 43.987 45.598 1.00 28.42 46 ASP B N 1
ATOM 4566 C CA . ASP B 1 46 ? 55.955 44.079 46.243 1.00 28.69 46 ASP B CA 1
ATOM 4567 C C . ASP B 1 46 ? 56.637 42.766 46.617 1.00 29.00 46 ASP B C 1
ATOM 4568 O O . ASP B 1 46 ? 57.735 42.805 47.226 1.00 29.31 46 ASP B O 1
ATOM 4577 N N . GLY B 1 47 ? 55.979 41.645 46.297 1.00 25.47 47 GLY B N 1
ATOM 4578 C CA . GLY B 1 47 ? 56.472 40.322 46.446 1.00 25.13 47 GLY B CA 1
ATOM 4579 C C . GLY B 1 47 ? 56.382 39.782 47.827 1.00 25.82 47 GLY B C 1
ATOM 4580 O O . GLY B 1 47 ? 56.520 38.591 47.946 1.00 28.13 47 GLY B O 1
ATOM 4584 N N . HIS B 1 48 ? 56.141 40.595 48.846 1.00 26.49 48 HIS B N 1
ATOM 4585 C CA . HIS B 1 48 ? 56.132 40.077 50.220 1.00 27.96 48 HIS B CA 1
ATOM 4586 C C . HIS B 1 48 ? 55.056 39.016 50.450 1.00 27.35 48 HIS B C 1
ATOM 4587 O O . HIS B 1 48 ? 55.362 37.990 50.990 1.00 26.67 48 HIS B O 1
ATOM 4602 N N . ASN B 1 49 ? 53.834 39.216 49.979 1.00 25.34 49 ASN B N 1
ATOM 4603 C CA . ASN B 1 49 ? 52.803 38.240 50.228 1.00 25.11 49 ASN B CA 1
ATOM 4604 C C . ASN B 1 49 ? 52.989 37.007 49.398 1.00 25.34 49 ASN B C 1
ATOM 4605 O O . ASN B 1 49 ? 52.549 35.949 49.757 1.00 25.71 49 ASN B O 1
ATOM 4616 N N . LEU B 1 50 ? 53.590 37.144 48.249 1.00 25.15 50 LEU B N 1
ATOM 4617 C CA . LEU B 1 50 ? 53.896 36.030 47.401 1.00 27.81 50 LEU B CA 1
ATOM 4618 C C . LEU B 1 50 ? 54.986 35.112 48.013 1.00 29.43 50 LEU B C 1
ATOM 4619 O O . LEU B 1 50 ? 54.851 33.873 47.953 1.00 30.58 50 LEU B O 1
ATOM 4635 N N . ILE B 1 51 ? 55.980 35.730 48.654 1.00 29.77 51 ILE B N 1
ATOM 4636 C CA . ILE B 1 51 ? 57.060 34.941 49.318 1.00 31.07 51 ILE B CA 1
ATOM 4637 C C . ILE B 1 51 ? 56.385 34.299 50.542 1.00 30.54 51 ILE B C 1
ATOM 4638 O O . ILE B 1 51 ? 56.521 33.105 50.753 1.00 32.27 51 ILE B O 1
ATOM 4654 N N . SER B 1 52 ? 55.596 35.055 51.296 1.00 29.06 52 SER B N 1
ATOM 4655 C CA . SER B 1 52 ? 54.890 34.422 52.425 1.00 29.54 52 SER B CA 1
ATOM 4656 C C . SER B 1 52 ? 54.011 33.253 52.047 1.00 29.88 52 SER B C 1
ATOM 4657 O O . SER B 1 52 ? 54.021 32.235 52.745 1.00 31.53 52 SER B O 1
ATOM 4665 N N . LEU B 1 53 ? 53.280 33.349 50.941 1.00 29.41 53 LEU B N 1
ATOM 4666 C CA . LEU B 1 53 ? 52.427 32.310 50.491 1.00 28.58 53 LEU B CA 1
ATOM 4667 C C . LEU B 1 53 ? 53.261 31.074 50.286 1.00 29.97 53 LEU B C 1
ATOM 4668 O O . LEU B 1 53 ? 52.861 29.927 50.630 1.00 29.22 53 LEU B O 1
ATOM 4684 N N . LEU B 1 54 ? 54.388 31.284 49.674 1.00 31.20 54 LEU B N 1
ATOM 4685 C CA . LEU B 1 54 ? 55.251 30.144 49.321 1.00 34.22 54 LEU B CA 1
ATOM 4686 C C . LEU B 1 54 ? 55.900 29.512 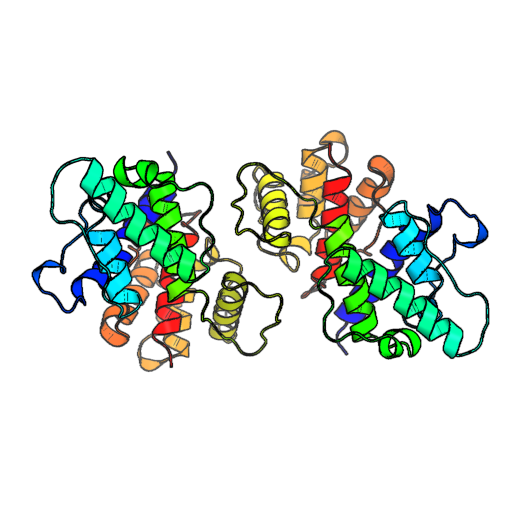50.569 1.00 34.43 54 LEU B C 1
ATOM 4687 O O . LEU B 1 54 ? 56.070 28.304 50.597 1.00 35.23 54 LEU B O 1
ATOM 4703 N N . GLU B 1 55 ? 56.257 30.318 51.568 1.00 36.74 55 GLU B N 1
ATOM 4704 C CA . GLU B 1 55 ? 56.763 29.823 52.843 1.00 36.59 55 GLU B CA 1
ATOM 4705 C C . GLU B 1 55 ? 55.717 28.926 53.535 1.00 38.86 55 GLU B C 1
ATOM 4706 O O . GLU B 1 55 ? 56.054 27.819 54.018 1.00 40.78 55 GLU B O 1
ATOM 4718 N N . VAL B 1 56 ? 54.442 29.346 53.584 1.00 37.70 56 VAL B N 1
ATOM 4719 C CA . VAL B 1 56 ? 53.398 28.530 54.140 1.00 37.79 56 VAL B CA 1
ATOM 4720 C C . VAL B 1 56 ? 53.090 27.240 53.377 1.00 38.39 56 VAL B C 1
ATOM 4721 O O . VAL B 1 56 ? 52.858 26.191 53.986 1.00 38.79 56 VAL B O 1
ATOM 4734 N N . LEU B 1 57 ? 53.036 27.304 52.054 1.00 37.50 57 LEU B N 1
ATOM 4735 C CA . LEU B 1 57 ? 52.725 26.138 51.263 1.00 38.26 57 LEU B CA 1
ATOM 4736 C C . LEU B 1 57 ? 53.869 25.055 51.379 1.00 40.03 57 LEU B C 1
ATOM 4737 O O . LEU B 1 57 ? 53.606 23.863 51.264 1.00 38.55 57 LEU B O 1
ATOM 4753 N N . SER B 1 58 ? 55.114 25.501 51.485 1.00 42.26 58 SER B N 1
ATOM 4754 C CA . SER B 1 58 ? 56.274 24.607 51.390 1.00 43.70 58 SER B CA 1
ATOM 4755 C C . SER B 1 58 ? 56.880 24.307 52.768 1.00 45.59 58 SER B C 1
ATOM 4756 O O . SER B 1 58 ? 57.584 23.354 52.942 1.00 47.49 58 SER B O 1
ATOM 4764 N N . GLY B 1 59 ? 56.681 25.170 53.716 1.00 47.13 59 GLY B N 1
ATOM 4765 C CA . GLY B 1 59 ? 57.439 25.089 54.934 1.00 48.66 59 GLY B CA 1
ATOM 4766 C C . GLY B 1 59 ? 58.871 25.568 54.843 1.00 49.38 59 GLY B C 1
ATOM 4767 O O . GLY B 1 59 ? 59.518 25.563 55.832 1.00 51.45 59 GLY B O 1
ATOM 4771 N N . ASP B 1 60 ? 59.382 26.007 53.708 1.00 50.49 60 ASP B N 1
ATOM 4772 C CA . ASP B 1 60 ? 60.701 26.666 53.685 1.00 50.86 60 ASP B CA 1
ATOM 4773 C C . ASP B 1 60 ? 60.678 28.117 54.069 1.00 51.13 60 ASP B C 1
ATOM 4774 O O . ASP B 1 60 ? 59.641 28.795 53.874 1.00 51.03 60 ASP B O 1
ATOM 4783 N N . SER B 1 61 ? 61.821 28.607 54.566 1.00 51.24 61 SER B N 1
ATOM 4784 C CA . SER B 1 61 ? 62.096 30.026 54.707 1.00 51.76 61 SER B CA 1
ATOM 4785 C C . SER B 1 61 ? 62.747 30.506 53.429 1.00 50.84 61 SER B C 1
ATOM 4786 O O . SER B 1 61 ? 63.469 29.739 52.778 1.00 50.01 61 SER B O 1
ATOM 4794 N N . LEU B 1 62 ? 62.456 31.757 53.043 1.00 49.02 62 LEU B N 1
ATOM 4795 C CA . LEU B 1 62 ? 63.010 32.296 51.807 1.00 48.62 62 LEU B CA 1
ATOM 4796 C C . LEU B 1 62 ? 63.587 33.593 52.193 1.00 47.54 62 LEU B C 1
ATOM 4797 O O . LEU B 1 62 ? 63.118 34.184 53.130 1.00 48.15 62 LEU B O 1
ATOM 4813 N N . PRO B 1 63 ? 64.542 34.096 51.449 1.00 47.86 63 PRO B N 1
ATOM 4814 C CA . PRO B 1 63 ? 65.064 35.430 51.709 1.00 47.81 63 PRO B CA 1
ATOM 4815 C C . PRO B 1 63 ? 64.082 36.496 51.205 1.00 47.73 63 PRO B C 1
ATOM 4816 O O . PRO B 1 63 ? 63.279 36.249 50.322 1.00 47.00 63 PRO B O 1
ATOM 4827 N N . ARG B 1 64 ? 64.179 37.685 51.723 1.00 47.56 64 ARG B N 1
ATOM 4828 C CA . ARG B 1 64 ? 63.397 38.746 51.111 1.00 47.32 64 ARG B CA 1
ATOM 4829 C C . ARG B 1 64 ? 64.081 40.061 51.335 1.00 47.36 64 ARG B C 1
ATOM 4830 O O . ARG B 1 64 ? 64.790 40.217 52.295 1.00 46.73 64 ARG B O 1
ATOM 4851 N N . GLU B 1 65 ? 63.830 41.018 50.459 1.00 47.67 65 GLU B N 1
ATOM 4852 C CA . GLU B 1 65 ? 64.316 42.371 50.641 1.00 48.69 65 GLU B CA 1
ATOM 4853 C C . GLU B 1 65 ? 63.345 43.189 51.423 1.00 51.19 65 GLU B C 1
ATOM 4854 O O . GLU B 1 65 ? 62.161 43.134 51.120 1.00 51.41 65 GLU B O 1
ATOM 4866 N N . LYS B 1 66 ? 63.788 43.986 52.390 1.00 54.06 66 LYS B N 1
ATOM 4867 C CA . LYS B 1 66 ? 62.839 44.894 53.079 1.00 57.41 66 LYS B CA 1
ATOM 4868 C C . LYS B 1 66 ? 62.826 46.344 52.576 1.00 57.59 66 LYS B C 1
ATOM 4869 O O . LYS B 1 66 ? 62.012 47.141 53.053 1.00 59.05 66 LYS B O 1
ATOM 4888 N N . GLY B 1 67 ? 63.667 46.712 51.621 1.00 57.27 67 GLY B N 1
ATOM 4889 C CA . GLY B 1 67 ? 63.582 48.059 51.084 1.00 57.46 67 GLY B CA 1
ATOM 4890 C C . GLY B 1 67 ? 62.301 48.335 50.267 1.00 57.90 67 GLY B C 1
ATOM 4891 O O . GLY B 1 67 ? 61.537 47.405 49.954 1.00 57.20 67 GLY B O 1
ATOM 4895 N N . ARG B 1 68 ? 62.130 49.601 49.850 1.00 57.81 68 ARG B N 1
ATOM 4896 C CA . ARG B 1 68 ? 60.874 50.096 49.286 1.00 58.81 68 ARG B CA 1
ATOM 4897 C C . ARG B 1 68 ? 60.899 50.610 47.840 1.00 56.40 68 ARG B C 1
ATOM 4898 O O . ARG B 1 68 ? 59.876 51.020 47.294 1.00 56.08 68 ARG B O 1
ATOM 4919 N N . MET B 1 69 ? 62.051 50.569 47.201 1.00 53.31 69 MET B N 1
ATOM 4920 C CA . MET B 1 69 ? 62.171 50.937 45.796 1.00 51.73 69 MET B CA 1
ATOM 4921 C C . MET B 1 69 ? 61.698 49.843 44.815 1.00 48.18 69 MET B C 1
ATOM 4922 O O . MET B 1 69 ? 61.565 48.664 45.184 1.00 44.76 69 MET B O 1
ATOM 4936 N N . ARG B 1 70 ? 61.486 50.226 43.566 1.00 45.76 70 ARG B N 1
ATOM 4937 C CA . ARG B 1 70 ? 61.100 49.279 42.540 1.00 46.33 70 ARG B CA 1
ATOM 4938 C C . ARG B 1 70 ? 62.039 48.081 42.477 1.00 46.12 70 ARG B C 1
ATOM 4939 O O . ARG B 1 70 ? 61.621 46.915 42.223 1.00 42.78 70 ARG B O 1
ATOM 4960 N N . PHE B 1 71 ? 63.320 48.366 42.715 1.00 45.72 71 PHE B N 1
ATOM 4961 C CA . PHE B 1 71 ? 64.351 47.359 42.612 1.00 45.48 71 PHE B CA 1
ATOM 4962 C C . PHE B 1 71 ? 64.101 46.300 43.656 1.00 40.93 71 PHE B C 1
ATOM 4963 O O . PHE B 1 71 ? 64.149 45.146 43.323 1.00 37.47 71 PHE B O 1
ATOM 4980 N N . HIS B 1 72 ? 63.801 46.668 44.901 1.00 38.56 72 HIS B N 1
ATOM 4981 C CA . HIS B 1 72 ? 63.460 45.685 45.909 1.00 39.01 72 HIS B CA 1
ATOM 4982 C C . HIS B 1 72 ? 62.216 44.802 45.583 1.00 37.64 72 HIS B C 1
ATOM 4983 O O . HIS B 1 72 ? 62.222 43.632 45.903 1.00 36.74 72 HIS B O 1
ATOM 4998 N N . LYS B 1 73 ? 61.190 45.380 44.940 1.00 35.90 73 LYS B N 1
ATOM 4999 C CA . LYS B 1 73 ? 59.916 44.676 44.610 1.00 34.48 73 LYS B CA 1
ATOM 5000 C C . LYS B 1 73 ? 60.184 43.714 43.519 1.00 32.84 73 LYS B C 1
ATOM 5001 O O . LYS B 1 73 ? 59.785 42.581 43.571 1.00 31.34 73 LYS B O 1
ATOM 5020 N N . LEU B 1 74 ? 60.949 44.121 42.525 1.00 33.91 74 LEU B N 1
ATOM 5021 C CA . LEU B 1 74 ? 61.284 43.224 41.384 1.00 35.57 74 LEU B CA 1
ATOM 5022 C C . LEU B 1 74 ? 62.109 41.998 41.836 1.00 35.44 74 LEU B C 1
ATOM 5023 O O . LEU B 1 74 ? 61.978 40.862 41.330 1.00 34.09 74 LEU B O 1
ATOM 5039 N N . GLN B 1 75 ? 62.959 42.260 42.797 1.00 36.68 75 GLN B N 1
ATOM 5040 C CA . GLN B 1 75 ? 63.795 41.216 43.373 1.00 37.87 75 GLN B CA 1
ATOM 5041 C C . GLN B 1 75 ? 63.006 40.236 44.228 1.00 36.29 75 GLN B C 1
ATOM 5042 O O . GLN B 1 75 ? 63.286 39.058 44.193 1.00 34.58 75 GLN B O 1
ATOM 5056 N N . ASN B 1 76 ? 62.115 40.740 45.087 1.00 35.85 76 ASN B N 1
ATOM 5057 C CA . ASN B 1 76 ? 61.229 39.858 45.906 1.00 34.11 76 ASN B CA 1
ATOM 5058 C C . ASN B 1 76 ? 60.450 38.970 44.981 1.00 33.48 76 ASN B C 1
ATOM 5059 O O . ASN B 1 76 ? 60.317 37.800 45.211 1.00 32.70 76 ASN B O 1
ATOM 5070 N N . VAL B 1 77 ? 59.934 39.519 43.890 1.00 34.58 77 VAL B N 1
ATOM 5071 C CA . VAL B 1 77 ? 59.190 38.714 42.955 1.00 34.22 77 VAL B CA 1
ATOM 5072 C C . VAL B 1 77 ? 60.101 37.689 42.336 1.00 35.92 77 VAL B C 1
ATOM 5073 O O . VAL B 1 77 ? 59.734 36.541 42.143 1.00 35.48 77 VAL B O 1
ATOM 5086 N N . GLN B 1 78 ? 61.321 38.088 41.999 1.00 37.12 78 GLN B N 1
ATOM 5087 C CA . GLN B 1 78 ? 62.242 37.176 41.374 1.00 38.06 78 GLN B CA 1
ATOM 5088 C C . GLN B 1 78 ? 62.581 36.069 42.329 1.00 36.90 78 GLN B C 1
ATOM 5089 O O . GLN B 1 78 ? 62.635 34.943 41.928 1.00 36.58 78 GLN B O 1
ATOM 5103 N N . ILE B 1 79 ? 62.855 36.368 43.583 1.00 37.00 79 ILE B N 1
ATOM 5104 C CA . ILE B 1 79 ? 63.061 35.282 44.567 1.00 38.03 79 ILE B CA 1
ATOM 5105 C C . ILE B 1 79 ? 61.940 34.237 44.537 1.00 38.70 79 ILE B C 1
ATOM 5106 O O . ILE B 1 79 ? 62.203 33.019 44.589 1.00 37.11 79 ILE B O 1
ATOM 5122 N N . ALA B 1 80 ? 60.679 34.690 44.450 1.00 38.12 80 ALA B N 1
ATOM 5123 C CA . ALA B 1 80 ? 59.542 33.783 44.381 1.00 36.75 80 ALA B CA 1
ATOM 5124 C C . ALA B 1 80 ? 59.505 32.962 43.122 1.00 35.81 80 ALA B C 1
ATOM 5125 O O . ALA B 1 80 ? 59.245 31.721 43.146 1.00 35.19 80 ALA B O 1
ATOM 5132 N N . LEU B 1 81 ? 59.728 33.603 41.996 1.00 36.12 81 LEU B N 1
ATOM 5133 C CA . LEU B 1 81 ? 59.669 32.879 40.722 1.00 38.74 81 LEU B CA 1
ATOM 5134 C C . LEU B 1 81 ? 60.880 31.912 40.630 1.00 40.49 81 LEU B C 1
ATOM 5135 O O . LEU B 1 81 ? 60.737 30.856 40.048 1.00 40.45 81 LEU B O 1
ATOM 5151 N N . ASP B 1 82 ? 62.017 32.277 41.219 1.00 42.14 82 ASP B N 1
ATOM 5152 C CA . ASP B 1 82 ? 63.250 31.393 41.188 1.00 43.71 82 ASP B CA 1
ATOM 5153 C C . ASP B 1 82 ? 63.033 30.186 42.053 1.00 45.38 82 ASP B C 1
ATOM 5154 O O . ASP B 1 82 ? 63.390 29.048 41.654 1.00 46.08 82 ASP B O 1
ATOM 5163 N N . TYR B 1 83 ? 62.390 30.411 43.199 1.00 46.01 83 TYR B N 1
ATOM 5164 C CA . TYR B 1 83 ? 61.996 29.319 44.067 1.00 46.23 83 TYR B CA 1
ATOM 5165 C C . TYR B 1 83 ? 61.159 28.333 43.317 1.00 46.11 83 TYR B C 1
ATOM 5166 O O . TYR B 1 83 ? 61.390 27.074 43.375 1.00 46.62 83 TYR B O 1
ATOM 5184 N N . LEU B 1 84 ? 60.179 28.835 42.599 1.00 45.08 84 LEU B N 1
ATOM 5185 C CA . LEU B 1 84 ? 59.271 27.943 41.907 1.00 45.61 84 LEU B CA 1
ATOM 5186 C C . LEU B 1 84 ? 60.045 27.204 40.813 1.00 48.02 84 LEU B C 1
ATOM 5187 O O . LEU B 1 84 ? 59.799 26.025 40.582 1.00 46.94 84 LEU B O 1
ATOM 5203 N N . ARG B 1 85 ? 60.918 27.920 40.104 1.00 50.32 85 ARG B N 1
ATOM 5204 C CA . ARG B 1 85 ? 61.663 27.289 38.992 1.00 53.68 85 ARG B CA 1
ATOM 5205 C C . ARG B 1 85 ? 62.561 26.110 39.544 1.00 54.89 85 ARG B C 1
ATOM 5206 O O . ARG B 1 85 ? 62.509 25.013 39.026 1.00 55.04 85 ARG B O 1
ATOM 5227 N N . HIS B 1 86 ? 63.246 26.351 40.657 1.00 57.31 86 HIS B N 1
ATOM 5228 C CA . HIS B 1 86 ? 64.073 25.372 41.353 1.00 59.74 86 HIS B CA 1
ATOM 5229 C C . HIS B 1 86 ? 63.282 24.162 41.869 1.00 60.88 86 HIS B C 1
ATOM 5230 O O . HIS B 1 86 ? 63.884 23.153 42.201 1.00 62.19 86 HIS B O 1
ATOM 5245 N N . ARG B 1 87 ? 61.956 24.271 41.976 1.00 61.24 87 ARG B N 1
ATOM 5246 C CA . ARG B 1 87 ? 61.062 23.126 42.215 1.00 61.65 87 ARG B CA 1
ATOM 5247 C C . ARG B 1 87 ? 60.439 22.607 40.949 1.00 61.56 87 ARG B C 1
ATOM 5248 O O . ARG B 1 87 ? 59.438 21.921 41.006 1.00 61.76 87 ARG B O 1
ATOM 5269 N N . GLN B 1 88 ? 61.011 22.941 39.804 1.00 62.70 88 GLN B N 1
ATOM 5270 C CA . GLN B 1 88 ? 60.541 22.437 38.506 1.00 64.09 88 GLN B CA 1
ATOM 5271 C C . GLN B 1 88 ? 59.104 22.805 38.075 1.00 64.16 88 GLN B C 1
ATOM 5272 O O . GLN B 1 88 ? 58.514 22.179 37.182 1.00 63.47 88 GLN B O 1
ATOM 5286 N N . VAL B 1 89 ? 58.563 23.881 38.636 1.00 64.75 89 VAL B N 1
ATOM 5287 C CA . VAL B 1 89 ? 57.352 24.476 38.086 1.00 65.30 89 VAL B CA 1
ATOM 5288 C C . VAL B 1 89 ? 57.690 25.201 36.794 1.00 66.56 89 VAL B C 1
ATOM 5289 O O . VAL B 1 89 ? 58.714 25.864 36.665 1.00 66.23 89 VAL B O 1
ATOM 5302 N N . LYS B 1 90 ? 56.776 25.084 35.851 1.00 68.59 90 LYS B N 1
ATOM 5303 C CA . LYS B 1 90 ? 56.952 25.590 34.499 1.00 70.43 90 LYS B CA 1
ATOM 5304 C C . LYS B 1 90 ? 56.252 26.949 34.463 1.00 70.47 90 LYS B C 1
ATOM 5305 O O . LYS B 1 90 ? 55.026 27.049 34.498 1.00 70.01 90 LYS B O 1
ATOM 5324 N N . LEU B 1 91 ? 57.064 27.988 34.467 1.00 71.13 91 LEU B N 1
ATOM 5325 C CA . LEU B 1 91 ? 56.577 29.349 34.446 1.00 71.69 91 LEU B CA 1
ATOM 5326 C C . LEU B 1 91 ? 56.983 29.810 33.091 1.00 72.06 91 LEU B C 1
ATOM 5327 O O . LEU B 1 91 ? 58.175 29.940 32.777 1.00 72.50 91 LEU B O 1
ATOM 5343 N N . VAL B 1 92 ? 55.992 30.035 32.269 1.00 72.23 92 VAL B N 1
ATOM 5344 C CA . VAL B 1 92 ? 56.300 30.583 30.990 1.00 72.53 92 VAL B CA 1
ATOM 5345 C C . VAL B 1 92 ? 55.538 31.886 30.780 1.00 71.45 92 VAL B C 1
ATOM 5346 O O . VAL B 1 92 ? 54.397 32.072 31.246 1.00 71.74 92 VAL B O 1
ATOM 5359 N N . ASN B 1 93 ? 56.240 32.793 30.117 1.00 69.69 93 ASN B N 1
ATOM 5360 C CA . ASN B 1 93 ? 55.678 34.047 29.721 1.00 68.62 93 ASN B CA 1
ATOM 5361 C C . ASN B 1 93 ? 55.244 34.918 30.903 1.00 65.62 93 ASN B C 1
ATOM 5362 O O . ASN B 1 93 ? 54.436 35.831 30.693 1.00 65.63 93 ASN B O 1
ATOM 5373 N N . ILE B 1 94 ? 55.780 34.652 32.103 1.00 61.71 94 ILE B N 1
ATOM 5374 C CA . ILE B 1 94 ? 55.594 35.543 33.254 1.00 59.11 94 ILE B CA 1
ATOM 5375 C C . ILE B 1 94 ? 56.943 36.071 33.656 1.00 56.00 94 ILE B C 1
ATOM 5376 O O . ILE B 1 94 ? 57.801 35.312 33.992 1.00 55.60 94 ILE B O 1
ATOM 5392 N N . ARG B 1 95 ? 57.136 37.375 33.611 1.00 53.05 95 ARG B N 1
ATOM 5393 C CA . ARG B 1 95 ? 58.337 37.948 34.155 1.00 51.21 95 ARG B CA 1
ATOM 5394 C C . ARG B 1 95 ? 58.075 38.801 35.367 1.00 47.27 95 ARG B C 1
ATOM 5395 O O . ARG B 1 95 ? 56.938 39.098 35.714 1.00 44.69 95 ARG B O 1
ATOM 5416 N N . ASN B 1 96 ? 59.126 39.130 36.085 1.00 43.86 96 ASN B N 1
ATOM 5417 C CA . ASN B 1 96 ? 58.898 39.727 37.373 1.00 42.62 96 ASN B CA 1
ATOM 5418 C C . ASN B 1 96 ? 58.154 41.053 37.291 1.00 40.08 96 ASN B C 1
ATOM 5419 O O . ASN B 1 96 ? 57.390 41.365 38.198 1.00 34.13 96 ASN B O 1
ATOM 5430 N N . ASP B 1 97 ? 58.361 41.790 36.184 1.00 39.23 97 ASP B N 1
ATOM 5431 C CA . ASP B 1 97 ? 57.775 43.119 35.973 1.00 39.43 97 ASP B CA 1
ATOM 5432 C C . ASP B 1 97 ? 56.278 42.965 35.886 1.00 36.35 97 ASP B C 1
ATOM 5433 O O . ASP B 1 97 ? 55.517 43.868 36.275 1.00 36.18 97 ASP B O 1
ATOM 5442 N N . ASP B 1 98 ? 55.856 41.889 35.264 1.00 33.79 98 ASP B N 1
ATOM 5443 C CA . ASP B 1 98 ? 54.415 41.661 35.112 1.00 33.65 98 ASP B CA 1
ATOM 5444 C C . ASP B 1 98 ? 53.674 41.578 36.466 1.00 31.74 98 ASP B C 1
ATOM 5445 O O . ASP B 1 98 ? 52.526 42.083 36.621 1.00 31.60 98 ASP B O 1
ATOM 5454 N N . ILE B 1 99 ? 54.316 40.952 37.438 1.00 30.12 99 ILE B N 1
ATOM 5455 C CA . ILE B 1 99 ? 53.729 40.846 38.751 1.00 29.10 99 ILE B CA 1
ATOM 5456 C C . ILE B 1 99 ? 53.915 42.145 39.534 1.00 28.71 99 ILE B C 1
ATOM 5457 O O . ILE B 1 99 ? 52.973 42.609 40.215 1.00 26.69 99 ILE B O 1
ATOM 5473 N N . ALA B 1 100 ? 55.094 42.758 39.431 1.00 27.95 100 ALA B N 1
ATOM 5474 C CA . ALA B 1 100 ? 55.364 44.014 40.122 1.00 28.58 100 ALA B CA 1
ATOM 5475 C C . ALA B 1 100 ? 54.419 45.118 39.620 1.00 28.52 100 ALA B C 1
ATOM 5476 O O . ALA B 1 100 ? 54.088 46.025 40.361 1.00 27.19 100 ALA B O 1
ATOM 5483 N N . ASP B 1 101 ? 53.988 45.022 38.370 1.00 27.61 101 ASP B N 1
ATOM 5484 C CA . ASP B 1 101 ? 53.151 46.054 37.802 1.00 28.96 101 ASP B CA 1
ATOM 5485 C C . ASP B 1 101 ? 51.621 45.808 37.942 1.00 27.28 101 ASP B C 1
ATOM 5486 O O . ASP B 1 101 ? 50.851 46.624 37.639 1.00 27.02 101 ASP B O 1
ATOM 5495 N N . GLY B 1 102 ? 51.227 44.647 38.409 1.00 26.57 102 GLY B N 1
ATOM 5496 C CA . GLY B 1 102 ? 49.851 44.354 38.657 1.00 25.20 102 GLY B CA 1
ATOM 5497 C C . GLY B 1 102 ? 49.082 43.833 37.477 1.00 24.84 102 GLY B C 1
ATOM 5498 O O . GLY B 1 102 ? 47.851 43.987 37.447 1.00 25.01 102 GLY B O 1
ATOM 5502 N N . ASN B 1 103 ? 49.740 43.190 36.527 1.00 23.80 103 ASN B N 1
ATOM 5503 C CA . ASN B 1 103 ? 49.041 42.682 35.361 1.00 26.25 103 ASN B CA 1
ATOM 5504 C C . ASN B 1 103 ? 47.970 41.646 35.787 1.00 26.02 103 ASN B C 1
ATOM 5505 O O . ASN B 1 103 ? 48.348 40.631 36.356 1.00 26.75 103 ASN B O 1
ATOM 5516 N N . PRO B 1 104 ? 46.682 41.903 35.562 1.00 27.24 104 PRO B N 1
ATOM 5517 C CA . PRO B 1 104 ? 45.614 41.017 36.051 1.00 27.81 104 PRO B CA 1
ATOM 5518 C C . PRO B 1 104 ? 45.747 39.579 35.544 1.00 27.89 104 PRO B C 1
ATOM 5519 O O . PRO B 1 104 ? 45.723 38.656 36.329 1.00 26.96 104 PRO B O 1
ATOM 5530 N N . LYS B 1 105 ? 45.803 39.378 34.231 1.00 28.83 105 LYS B N 1
ATOM 5531 C CA . LYS B 1 105 ? 45.820 38.042 33.665 1.00 30.76 105 LYS B CA 1
ATOM 5532 C C . LYS B 1 105 ? 47.017 37.264 34.090 1.00 28.62 105 LYS B C 1
ATOM 5533 O O . LYS B 1 105 ? 46.877 36.099 34.347 1.00 26.45 105 LYS B O 1
ATOM 5552 N N . LEU B 1 106 ? 48.204 37.879 34.182 1.00 27.96 106 LEU B N 1
ATOM 5553 C CA . LEU B 1 106 ? 49.375 37.137 34.535 1.00 28.55 106 LEU B CA 1
ATOM 5554 C C . LEU B 1 106 ? 49.463 36.881 36.054 1.00 27.66 106 LEU B C 1
ATOM 5555 O O . LEU B 1 106 ? 50.092 35.888 36.524 1.00 26.47 106 LEU B O 1
ATOM 5571 N N . THR B 1 107 ? 48.868 37.765 36.830 1.00 26.23 107 THR B N 1
ATOM 5572 C CA . THR B 1 107 ? 48.778 37.506 38.256 1.00 25.35 107 THR B CA 1
ATOM 5573 C C . THR B 1 107 ? 47.848 36.303 38.499 1.00 24.75 107 THR B C 1
ATOM 5574 O O . THR B 1 107 ? 48.154 35.432 39.308 1.00 24.79 107 THR B O 1
ATOM 5585 N N . LEU B 1 108 ? 46.669 36.292 37.895 1.00 25.25 108 LEU B N 1
ATOM 5586 C CA . LEU B 1 108 ? 45.800 35.136 37.981 1.00 26.36 108 LEU B CA 1
ATOM 5587 C C . LEU B 1 108 ? 46.475 33.813 37.522 1.00 26.43 108 LEU B C 1
ATOM 5588 O O . LEU B 1 108 ? 46.295 32.772 38.156 1.00 27.59 108 LEU B O 1
ATOM 5604 N N . GLY B 1 109 ? 47.260 33.880 36.446 1.00 27.24 109 GLY B N 1
ATOM 5605 C CA . GLY B 1 109 ? 48.034 32.746 35.863 1.00 26.90 109 GLY B CA 1
ATOM 5606 C C . GLY B 1 109 ? 49.059 32.209 36.862 1.00 26.66 109 GLY B C 1
ATOM 5607 O O . GLY B 1 109 ? 49.159 31.045 37.104 1.00 27.05 109 GLY B O 1
ATOM 5611 N N . LEU B 1 110 ? 49.732 33.094 37.557 1.00 26.94 110 LEU B N 1
ATOM 5612 C CA . LEU B 1 110 ? 50.707 32.722 38.538 1.00 27.34 110 LEU B CA 1
ATOM 5613 C C . LEU B 1 110 ? 50.017 31.998 39.719 1.00 26.23 110 LEU B C 1
ATOM 5614 O O . LEU B 1 110 ? 50.476 30.917 40.112 1.00 25.61 110 LEU B O 1
ATOM 5630 N N . ILE B 1 111 ? 48.983 32.607 40.310 1.00 24.85 111 ILE B N 1
ATOM 5631 C CA . ILE B 1 111 ? 48.303 31.958 41.423 1.00 24.89 111 ILE B CA 1
ATOM 5632 C C . ILE B 1 111 ? 47.713 30.604 40.977 1.00 25.58 111 ILE B C 1
ATOM 5633 O O . ILE B 1 111 ? 47.796 29.631 41.704 1.00 26.51 111 ILE B O 1
ATOM 5649 N N . TRP B 1 112 ? 47.108 30.511 39.818 1.00 26.66 112 TRP B N 1
ATOM 5650 C CA . TRP B 1 112 ? 46.646 29.228 39.368 1.00 27.46 112 TRP B CA 1
ATOM 5651 C C . TRP B 1 112 ? 47.782 28.190 39.325 1.00 28.57 112 TRP B C 1
ATOM 5652 O O . TRP B 1 112 ? 47.594 27.043 39.695 1.00 29.67 112 TRP B O 1
ATOM 5673 N N . THR B 1 113 ? 48.943 28.603 38.848 1.00 29.68 113 THR B N 1
ATOM 5674 C CA . THR B 1 113 ? 50.124 27.744 38.744 1.00 31.63 113 THR B CA 1
ATOM 5675 C C . THR B 1 113 ? 50.492 27.206 40.105 1.00 30.17 113 THR B C 1
ATOM 5676 O O . THR B 1 113 ? 50.750 26.004 40.199 1.00 30.85 113 THR B O 1
ATOM 5687 N N . ILE B 1 114 ? 50.431 28.057 41.135 1.00 28.25 114 ILE B N 1
ATOM 5688 C CA . ILE B 1 114 ? 50.737 27.681 42.492 1.00 28.49 114 ILE B CA 1
ATOM 5689 C C . ILE B 1 114 ? 49.706 26.715 43.044 1.00 29.33 114 ILE B C 1
ATOM 5690 O O . ILE B 1 114 ? 50.082 25.724 43.623 1.00 31.37 114 ILE B O 1
ATOM 5706 N N . ILE B 1 115 ? 48.423 26.942 42.783 1.00 28.36 115 ILE B N 1
ATOM 5707 C CA . ILE B 1 115 ? 47.366 26.072 43.271 1.00 29.82 115 ILE B CA 1
ATOM 5708 C C . ILE B 1 115 ? 47.511 24.694 42.618 1.00 31.74 115 ILE B C 1
ATOM 5709 O O . ILE B 1 115 ? 47.395 23.654 43.290 1.00 32.10 115 ILE B O 1
ATOM 5725 N N . LEU B 1 116 ? 47.765 24.699 41.326 1.00 33.55 116 LEU B N 1
ATOM 5726 C CA . LEU B 1 116 ? 47.918 23.448 40.549 1.00 36.21 116 LEU B CA 1
ATOM 5727 C C . LEU B 1 116 ? 49.105 22.660 41.106 1.00 37.00 116 LEU B C 1
ATOM 5728 O O . LEU B 1 116 ? 48.928 21.508 41.530 1.00 37.11 116 LEU B O 1
ATOM 5744 N N . HIS B 1 117 ? 50.250 23.312 41.274 1.00 37.36 117 HIS B N 1
ATOM 5745 C CA . HIS B 1 117 ? 51.423 22.651 41.784 1.00 38.67 117 HIS B CA 1
ATOM 5746 C C . HIS B 1 117 ? 51.303 22.163 43.256 1.00 38.97 117 HIS B C 1
ATOM 5747 O O . HIS B 1 117 ? 51.737 21.051 43.569 1.00 37.19 117 HIS B O 1
ATOM 5762 N N . PHE B 1 118 ? 50.758 22.965 44.156 1.00 38.35 118 PHE B N 1
ATOM 5763 C CA . PHE B 1 118 ? 50.772 22.595 45.567 1.00 39.14 118 PHE B CA 1
ATOM 5764 C C . PHE B 1 118 ? 49.480 21.903 46.009 1.00 39.90 118 PHE B C 1
ATOM 5765 O O . PHE B 1 118 ? 49.488 21.225 46.987 1.00 41.35 118 PHE B O 1
ATOM 5782 N N . GLN B 1 119 ? 48.370 22.052 45.332 1.00 40.04 119 GLN B N 1
ATOM 5783 C CA . GLN B 1 119 ? 47.156 21.472 45.859 1.00 41.67 119 GLN B CA 1
ATOM 5784 C C . GLN B 1 119 ? 46.585 20.430 44.951 1.00 42.97 119 GLN B C 1
ATOM 5785 O O . GLN B 1 119 ? 46.135 19.426 45.397 1.00 43.59 119 GLN B O 1
ATOM 5799 N N . ILE B 1 120 ? 46.574 20.646 43.666 1.00 45.41 120 ILE B N 1
ATOM 5800 C CA . ILE B 1 120 ? 45.771 19.791 42.817 1.00 47.78 120 ILE B CA 1
ATOM 5801 C C . ILE B 1 120 ? 46.567 18.635 42.281 1.00 51.37 120 ILE B C 1
ATOM 5802 O O . ILE B 1 120 ? 46.001 17.590 42.042 1.00 53.56 120 ILE B O 1
ATOM 5818 N N . SER B 1 121 ? 47.854 18.778 42.080 1.00 54.65 121 SER B N 1
ATOM 5819 C CA . SER B 1 121 ? 48.608 17.798 41.301 1.00 58.32 121 SER B CA 1
ATOM 5820 C C . SER B 1 121 ? 49.067 16.566 42.137 1.00 61.06 121 SER B C 1
ATOM 5821 O O . SER B 1 121 ? 49.608 15.617 41.585 1.00 61.58 121 SER B O 1
ATOM 5829 N N . ASP B 1 122 ? 48.812 16.579 43.446 1.00 64.34 122 ASP B N 1
ATOM 5830 C CA . ASP B 1 122 ? 49.029 15.385 44.281 1.00 66.81 122 ASP B CA 1
ATOM 5831 C C . ASP B 1 122 ? 47.885 14.337 44.277 1.00 66.60 122 ASP B C 1
ATOM 5832 O O . ASP B 1 122 ? 48.046 13.283 44.855 1.00 67.14 122 ASP B O 1
ATOM 5841 N N . ILE B 1 123 ? 46.769 14.620 43.614 1.00 66.25 123 ILE B N 1
ATOM 5842 C CA . ILE B 1 123 ? 45.579 13.755 43.624 1.00 65.72 123 ILE B CA 1
ATOM 5843 C C . ILE B 1 123 ? 45.893 12.344 43.092 1.00 65.35 123 ILE B C 1
ATOM 5844 O O . ILE B 1 123 ? 46.590 12.210 42.086 1.00 64.13 123 ILE B O 1
ATOM 5860 N N . GLN B 1 124 ? 45.329 11.339 43.782 1.00 65.19 124 GLN B N 1
ATOM 5861 C CA . GLN B 1 124 ? 45.472 9.904 43.515 1.00 65.70 124 GLN B CA 1
ATOM 5862 C C . GLN B 1 124 ? 44.104 9.188 43.699 1.00 64.87 124 GLN B C 1
ATOM 5863 O O . GLN B 1 124 ? 43.462 9.261 44.750 1.00 64.35 124 GLN B O 1
ATOM 5877 N N . VAL B 1 125 ? 43.647 8.564 42.620 1.00 64.63 125 VAL B N 1
ATOM 5878 C CA . VAL B 1 125 ? 42.335 7.920 42.551 1.00 65.81 125 VAL B CA 1
ATOM 5879 C C . VAL B 1 125 ? 42.472 6.474 42.034 1.00 66.92 125 VAL B C 1
ATOM 5880 O O . VAL B 1 125 ? 43.188 6.215 41.054 1.00 65.25 125 VAL B O 1
ATOM 5893 N N . SER B 1 126 ? 41.797 5.531 42.677 1.00 69.04 126 SER B N 1
ATOM 5894 C CA . SER B 1 126 ? 41.838 4.157 42.148 1.00 71.09 126 SER B CA 1
ATOM 5895 C C . SER B 1 126 ? 41.127 4.142 40.774 1.00 72.05 126 SER B C 1
ATOM 5896 O O . SER B 1 126 ? 40.068 4.772 40.586 1.00 72.65 126 SER B O 1
ATOM 5904 N N . GLY B 1 127 ? 41.747 3.456 39.815 1.00 73.24 127 GLY B N 1
ATOM 5905 C CA . GLY B 1 127 ? 41.304 3.452 38.428 1.00 74.22 127 GLY B CA 1
ATOM 5906 C C . GLY B 1 127 ? 42.079 4.432 37.546 1.00 75.19 127 GLY B C 1
ATOM 5907 O O . GLY B 1 127 ? 41.707 4.643 36.377 1.00 75.14 127 GLY B O 1
ATOM 5911 N N . GLN B 1 128 ? 43.149 5.010 38.119 1.00 75.89 128 GLN B N 1
ATOM 5912 C CA . GLN B 1 128 ? 44.075 5.969 37.479 1.00 76.25 128 GLN B CA 1
ATOM 5913 C C . GLN B 1 128 ? 44.780 5.343 36.288 1.00 75.71 128 GLN B C 1
ATOM 5914 O O . GLN B 1 128 ? 45.424 4.326 36.474 1.00 76.11 128 GLN B O 1
ATOM 5928 N N . SER B 1 129 ? 44.678 5.936 35.095 1.00 74.80 129 SER B N 1
ATOM 5929 C CA . SER B 1 129 ? 45.697 5.769 34.042 1.00 74.20 129 SER B CA 1
ATOM 5930 C C . SER B 1 129 ? 46.843 6.744 34.308 1.00 73.65 129 SER B C 1
ATOM 5931 O O . SER B 1 129 ? 46.711 7.737 35.062 1.00 73.98 129 SER B O 1
ATOM 5939 N N . GLU B 1 130 ? 47.962 6.487 33.644 1.00 72.17 130 GLU B N 1
ATOM 5940 C CA . GLU B 1 130 ? 49.233 7.149 33.965 1.00 70.82 130 GLU B CA 1
ATOM 5941 C C . GLU B 1 130 ? 49.398 8.360 33.042 1.00 67.46 130 GLU B C 1
ATOM 5942 O O . GLU B 1 130 ? 50.163 9.277 33.325 1.00 67.36 130 GLU B O 1
ATOM 5954 N N . ASP B 1 131 ? 48.659 8.355 31.940 1.00 63.66 131 ASP B N 1
ATOM 5955 C CA . ASP B 1 131 ? 48.612 9.505 31.049 1.00 61.31 131 ASP B CA 1
ATOM 5956 C C . ASP B 1 131 ? 47.544 10.525 31.516 1.00 58.80 131 ASP B C 1
ATOM 5957 O O . ASP B 1 131 ? 47.383 11.584 30.885 1.00 58.78 131 ASP B O 1
ATOM 5966 N N . MET B 1 132 ? 46.806 10.208 32.589 1.00 54.98 132 MET B N 1
ATOM 5967 C CA . MET B 1 132 ? 45.820 11.152 33.107 1.00 52.60 132 MET B CA 1
ATOM 5968 C C . MET B 1 132 ? 46.453 12.376 33.793 1.00 49.19 132 MET B C 1
ATOM 5969 O O . MET B 1 132 ? 47.397 12.338 34.581 1.00 47.89 132 MET B O 1
ATOM 5983 N N . THR B 1 133 ? 45.839 13.463 33.427 1.00 45.76 133 THR B N 1
ATOM 5984 C CA . THR B 1 133 ? 46.021 14.786 33.971 1.00 44.50 133 THR B CA 1
ATOM 5985 C C . THR B 1 133 ? 45.390 14.879 35.359 1.00 42.44 133 THR B C 1
ATOM 5986 O O . THR B 1 133 ? 44.440 14.164 35.659 1.00 40.43 133 THR B O 1
ATOM 5997 N N . ALA B 1 134 ? 45.893 15.801 36.178 1.00 41.14 134 ALA B N 1
ATOM 5998 C CA . ALA B 1 134 ? 45.363 16.087 37.494 1.00 40.41 134 ALA B CA 1
ATOM 5999 C C . ALA B 1 134 ? 43.900 16.434 37.436 1.00 38.67 134 ALA B C 1
ATOM 6000 O O . ALA B 1 134 ? 43.104 15.940 38.213 1.00 38.19 134 ALA B O 1
ATOM 6007 N N . LYS B 1 135 ? 43.541 17.274 36.495 1.00 37.47 135 LYS B N 1
ATOM 6008 C CA . LYS B 1 135 ? 42.147 17.602 36.277 1.00 37.79 135 LYS B CA 1
ATOM 6009 C C . LYS B 1 135 ? 41.276 16.377 35.972 1.00 35.58 135 LYS B C 1
ATOM 6010 O O . LYS B 1 135 ? 40.103 16.264 36.448 1.00 30.29 135 LYS B O 1
ATOM 6029 N N . GLU B 1 136 ? 41.845 15.475 35.167 1.00 34.03 136 GLU B N 1
ATOM 6030 C CA . GLU B 1 136 ? 41.126 14.251 34.776 1.00 34.84 136 GLU B CA 1
ATOM 6031 C C . GLU B 1 136 ? 40.946 13.347 35.978 1.00 33.98 136 GLU B C 1
ATOM 6032 O O . GLU B 1 136 ? 39.883 12.765 36.169 1.00 33.65 136 GLU B O 1
ATOM 6044 N N . LYS B 1 137 ? 41.961 13.310 36.840 1.00 33.60 137 LYS B N 1
ATOM 6045 C CA . LYS B 1 137 ? 41.871 12.484 38.036 1.00 33.89 137 LYS B CA 1
ATOM 6046 C C . LYS B 1 137 ? 40.833 13.007 38.998 1.00 32.98 137 LYS B C 1
ATOM 6047 O O . LYS B 1 137 ? 40.125 12.228 39.669 1.00 33.35 137 LYS B O 1
ATOM 6066 N N . LEU B 1 138 ? 40.747 14.325 39.127 1.00 31.49 138 LEU B N 1
ATOM 6067 C CA . LEU B 1 138 ? 39.712 14.904 39.993 1.00 30.23 138 LEU B CA 1
ATOM 6068 C C . LEU B 1 138 ? 38.326 14.719 39.453 1.00 29.60 138 LEU B C 1
ATOM 6069 O O . LEU B 1 138 ? 37.399 14.491 40.198 1.00 28.33 138 LEU B O 1
ATOM 6085 N N . LEU B 1 139 ? 38.159 14.743 38.133 1.00 30.48 139 LEU B N 1
ATOM 6086 C CA . LEU B 1 139 ? 36.855 14.554 37.573 1.00 32.88 139 LEU B CA 1
ATOM 6087 C C . LEU B 1 139 ? 36.424 13.105 37.810 1.00 33.87 139 LEU B C 1
ATOM 6088 O O . LEU B 1 139 ? 35.265 12.821 38.214 1.00 34.18 139 LEU B O 1
ATOM 6104 N N . LEU B 1 140 ? 37.384 12.205 37.649 1.00 34.81 140 LEU B N 1
ATOM 6105 C CA . LEU B 1 140 ? 37.136 10.762 37.881 1.00 35.16 140 LEU B CA 1
ATOM 6106 C C . LEU B 1 140 ? 36.759 10.542 39.338 1.00 33.33 140 LEU B C 1
ATOM 6107 O O . LEU B 1 140 ? 35.772 9.920 39.619 1.00 33.83 140 LEU B O 1
ATOM 6123 N N . TRP B 1 141 ? 37.474 11.156 40.264 1.00 33.05 141 TRP B N 1
ATOM 6124 C CA . TRP B 1 141 ? 37.134 11.070 41.674 1.00 32.96 141 TRP B CA 1
ATOM 6125 C C . TRP B 1 141 ? 35.727 11.547 41.962 1.00 33.56 141 TRP B C 1
ATOM 6126 O O . TRP B 1 141 ? 34.946 10.825 42.683 1.00 34.77 141 TRP B O 1
ATOM 6147 N N . SER B 1 142 ? 35.354 12.689 41.354 1.00 32.17 142 SER B N 1
ATOM 6148 C CA . SER B 1 142 ? 34.049 13.272 41.492 1.00 32.93 142 SER B CA 1
ATOM 6149 C C . SER B 1 142 ? 32.995 12.300 40.966 1.00 33.58 142 SER B C 1
ATOM 6150 O O . SER B 1 142 ? 31.999 12.070 41.601 1.00 33.05 142 SER B O 1
ATOM 6158 N N . GLN B 1 143 ? 33.245 11.710 39.795 1.00 35.17 143 GLN B N 1
ATOM 6159 C CA . GLN B 1 143 ? 32.300 10.773 39.171 1.00 35.68 143 GLN B CA 1
ATOM 6160 C C . GLN B 1 143 ? 32.095 9.533 40.050 1.00 36.78 143 GLN B C 1
ATOM 6161 O O . GLN B 1 143 ? 30.982 9.143 40.290 1.00 36.68 143 GLN B O 1
ATOM 6175 N N . ARG B 1 144 ? 33.174 8.995 40.603 1.00 38.61 144 ARG B N 1
ATOM 6176 C CA . ARG B 1 144 ? 33.085 7.850 41.528 1.00 40.09 144 ARG B CA 1
ATOM 6177 C C . ARG B 1 144 ? 32.333 8.191 42.782 1.00 39.90 144 ARG B C 1
ATOM 6178 O O . ARG B 1 144 ? 31.561 7.381 43.232 1.00 39.86 144 ARG B O 1
ATOM 6199 N N . MET B 1 145 ? 32.572 9.367 43.371 1.00 38.28 145 MET B N 1
ATOM 6200 C CA . MET B 1 145 ? 31.849 9.740 44.557 1.00 39.20 145 MET B CA 1
ATOM 6201 C C . MET B 1 145 ? 30.319 9.833 44.389 1.00 40.85 145 MET B C 1
ATOM 6202 O O . MET B 1 145 ? 29.567 9.664 45.330 1.00 41.13 145 MET B O 1
ATOM 6216 N N . VAL B 1 146 ? 29.823 10.215 43.235 1.00 42.73 146 VAL B N 1
ATOM 6217 C CA . VAL B 1 146 ? 28.375 10.388 43.111 1.00 44.32 146 VAL B CA 1
ATOM 6218 C C . VAL B 1 146 ? 27.729 9.252 42.295 1.00 47.15 146 VAL B C 1
ATOM 6219 O O . VAL B 1 146 ? 26.549 9.367 41.892 1.00 44.66 146 VAL B O 1
ATOM 6232 N N . GLU B 1 147 ? 28.488 8.177 42.055 1.00 51.06 147 GLU B N 1
ATOM 6233 C CA . GLU B 1 147 ? 27.956 7.025 41.298 1.00 55.67 147 GLU B CA 1
ATOM 6234 C C . GLU B 1 147 ? 26.625 6.447 41.863 1.00 57.05 147 GLU B C 1
ATOM 6235 O O . GLU B 1 147 ? 25.665 6.288 41.119 1.00 59.26 147 GLU B O 1
ATOM 6247 N N . GLY B 1 148 ? 26.487 6.182 43.150 1.00 58.63 148 GLY B N 1
ATOM 6248 C CA . GLY B 1 148 ? 25.170 5.654 43.579 1.00 60.00 148 GLY B CA 1
ATOM 6249 C C . GLY B 1 148 ? 23.873 6.492 43.376 1.00 60.64 148 GLY B C 1
ATOM 6250 O O . GLY B 1 148 ? 22.770 6.001 43.649 1.00 60.69 148 GLY B O 1
ATOM 6254 N N . TYR B 1 149 ? 23.966 7.755 42.940 1.00 60.50 149 TYR B N 1
ATOM 6255 C CA . TYR B 1 149 ? 22.893 8.737 43.225 1.0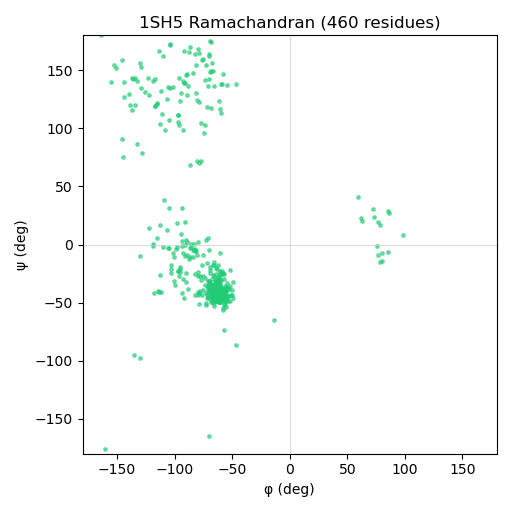0 60.55 149 TYR B CA 1
ATOM 6256 C C . TYR B 1 149 ? 22.048 9.030 41.991 1.00 62.34 149 TYR B C 1
ATOM 6257 O O . TYR B 1 149 ? 22.594 9.297 40.918 1.00 62.28 149 TYR B O 1
ATOM 6275 N N . GLN B 1 150 ? 20.727 9.058 42.177 1.00 63.87 150 GLN B N 1
ATOM 6276 C CA . GLN B 1 150 ? 19.793 8.939 41.056 1.00 65.29 150 GLN B CA 1
ATOM 6277 C C . GLN B 1 150 ? 19.975 9.998 39.967 1.00 63.85 150 GLN B C 1
ATOM 6278 O O . GLN B 1 150 ? 20.477 9.692 38.883 1.00 64.54 150 GLN B O 1
ATOM 6292 N N . GLY B 1 151 ? 19.585 11.235 40.197 1.00 62.82 151 GLY B N 1
ATOM 6293 C CA . GLY B 1 151 ? 19.567 12.152 39.059 1.00 62.27 151 GLY B CA 1
ATOM 6294 C C . GLY B 1 151 ? 20.933 12.612 38.506 1.00 61.11 151 GLY B C 1
ATOM 6295 O O . GLY B 1 151 ? 20.935 13.451 37.620 1.00 62.64 151 GLY B O 1
ATOM 6299 N N . LEU B 1 152 ? 22.076 12.097 38.969 1.00 58.91 152 LEU B N 1
ATOM 6300 C CA . LEU B 1 152 ? 23.292 12.945 39.007 1.00 57.54 152 LEU B CA 1
ATOM 6301 C C . LEU B 1 152 ? 24.340 12.527 38.052 1.00 55.75 152 LEU B C 1
ATOM 6302 O O . LEU B 1 152 ? 24.709 11.360 38.034 1.00 57.16 152 LEU B O 1
ATOM 6318 N N . ARG B 1 153 ? 24.871 13.492 37.311 1.00 53.17 153 ARG B N 1
ATOM 6319 C CA . ARG B 1 153 ? 26.037 13.228 36.479 1.00 51.63 153 ARG B CA 1
ATOM 6320 C C . ARG B 1 153 ? 27.115 14.327 36.667 1.00 46.64 153 ARG B C 1
ATOM 6321 O O . ARG B 1 153 ? 26.807 15.464 36.839 1.00 45.17 153 ARG B O 1
ATOM 6342 N N . CYS B 1 154 ? 28.370 13.925 36.688 1.00 42.08 154 CYS B N 1
ATOM 6343 C CA . CYS B 1 154 ? 29.461 14.815 36.676 1.00 39.62 154 CYS B CA 1
ATOM 6344 C C . CYS B 1 154 ? 30.153 14.759 35.315 1.00 36.83 154 CYS B C 1
ATOM 6345 O O . CYS B 1 154 ? 30.975 13.890 35.087 1.00 38.52 154 CYS B O 1
ATOM 6352 N N . ASP B 1 155 ? 29.860 15.702 34.432 1.00 33.40 155 ASP B N 1
ATOM 6353 C CA . ASP B 1 155 ? 30.465 15.729 33.074 1.00 33.92 155 ASP B CA 1
ATOM 6354 C C . ASP B 1 155 ? 31.661 16.655 32.952 1.00 32.33 155 ASP B C 1
ATOM 6355 O O . ASP B 1 155 ? 32.487 16.494 32.084 1.00 32.24 155 ASP B O 1
ATOM 6364 N N . ASN B 1 156 ? 31.750 17.643 33.843 1.00 30.25 156 ASN B N 1
ATOM 6365 C CA . ASN B 1 156 ? 32.697 18.708 33.681 1.00 28.92 156 ASN B CA 1
ATOM 6366 C C . ASN B 1 156 ? 32.845 19.441 35.020 1.00 28.49 156 ASN B C 1
ATOM 6367 O O . ASN B 1 156 ? 32.213 19.065 36.002 1.00 27.79 156 ASN B O 1
ATOM 6378 N N . PHE B 1 157 ? 33.692 20.464 35.048 1.00 28.27 157 PHE B N 1
ATOM 6379 C CA . PHE B 1 157 ? 33.824 21.353 36.177 1.00 28.07 157 PHE B CA 1
ATOM 6380 C C . PHE B 1 157 ? 33.186 22.744 36.016 1.00 28.04 157 PHE B C 1
ATOM 6381 O O . PHE B 1 157 ? 33.703 23.723 36.578 1.00 28.67 157 PHE B O 1
ATOM 6398 N N . THR B 1 158 ? 32.105 22.817 35.249 1.00 28.28 158 THR B N 1
ATOM 6399 C CA . THR B 1 158 ? 31.349 24.011 35.040 1.00 27.91 158 THR B CA 1
ATOM 6400 C C . THR B 1 158 ? 29.883 23.668 35.282 1.00 28.31 158 THR B C 1
ATOM 6401 O O . THR B 1 158 ? 29.440 23.633 36.434 1.00 26.86 158 THR B O 1
ATOM 6412 N N . THR B 1 159 ? 29.128 23.401 34.229 1.00 29.16 159 THR B N 1
ATOM 6413 C CA . THR B 1 159 ? 27.695 23.333 34.316 1.00 30.31 159 THR B CA 1
ATOM 6414 C C . THR B 1 159 ? 27.201 22.239 35.191 1.00 30.88 159 THR B C 1
ATOM 6415 O O . THR B 1 159 ? 26.116 22.386 35.733 1.00 31.20 159 THR B O 1
ATOM 6426 N N . SER B 1 160 ? 27.952 21.141 35.317 1.00 31.25 160 SER B N 1
ATOM 6427 C CA . SER B 1 160 ? 27.519 20.049 36.173 1.00 31.52 160 SER B CA 1
ATOM 6428 C C . SER B 1 160 ? 27.322 20.444 37.637 1.00 31.01 160 SER B C 1
ATOM 6429 O O . SER B 1 160 ? 26.593 19.753 38.368 1.00 30.40 160 SER B O 1
ATOM 6437 N N . TRP B 1 161 ? 28.000 21.522 38.071 1.00 29.07 161 TRP B N 1
ATOM 6438 C CA . TRP B 1 161 ? 28.040 21.898 39.457 1.00 29.71 161 TRP B CA 1
ATOM 6439 C C . TRP B 1 161 ? 27.061 23.010 39.877 1.00 31.59 161 TRP B C 1
ATOM 6440 O O . TRP B 1 161 ? 26.941 23.300 41.075 1.00 31.87 161 TRP B O 1
ATOM 6461 N N . ARG B 1 162 ? 26.333 23.558 38.912 1.00 33.61 162 ARG B N 1
ATOM 6462 C CA . ARG B 1 162 ? 25.548 24.777 39.123 1.00 35.43 162 ARG B CA 1
ATOM 6463 C C . ARG B 1 162 ? 24.425 24.617 40.107 1.00 34.88 162 ARG B C 1
ATOM 6464 O O . ARG B 1 162 ? 24.051 25.558 40.802 1.00 35.48 162 ARG B O 1
ATOM 6485 N N . ASP B 1 163 ? 23.833 23.449 40.141 1.00 34.25 163 ASP B N 1
ATOM 6486 C CA . ASP B 1 163 ? 22.651 23.268 40.936 1.00 34.55 163 ASP B CA 1
ATOM 6487 C C . ASP B 1 163 ? 22.896 22.840 42.365 1.00 34.43 163 ASP B C 1
ATOM 6488 O O . ASP B 1 163 ? 21.960 22.680 43.105 1.00 36.83 163 ASP B O 1
ATOM 6497 N N . GLY B 1 164 ? 24.145 22.717 42.776 1.00 33.88 164 GLY B N 1
ATOM 6498 C CA . GLY B 1 164 ? 24.480 22.372 44.126 1.00 32.95 164 GLY B CA 1
ATOM 6499 C C . GLY B 1 164 ? 24.295 20.916 44.476 1.00 34.11 164 GLY B C 1
ATOM 6500 O O . GLY B 1 164 ? 24.759 20.534 45.492 1.00 32.76 164 GLY B O 1
ATOM 6504 N N . ARG B 1 165 ? 23.690 20.091 43.616 1.00 34.40 165 ARG B N 1
ATOM 6505 C CA . ARG B 1 165 ? 23.441 18.696 44.008 1.00 35.58 165 ARG B CA 1
ATOM 6506 C C . ARG B 1 165 ? 24.686 17.838 44.130 1.00 34.97 165 ARG B C 1
ATOM 6507 O O . ARG B 1 165 ? 24.866 17.109 45.128 1.00 34.17 165 ARG B O 1
ATOM 6528 N N . LEU B 1 166 ? 25.584 17.968 43.159 1.00 32.97 166 LEU B N 1
ATOM 6529 C CA . LEU B 1 166 ? 26.855 17.283 43.279 1.00 32.34 166 LEU B CA 1
ATOM 6530 C C . LEU B 1 166 ? 27.602 17.609 44.551 1.00 30.86 166 LEU B C 1
ATOM 6531 O O . LEU B 1 166 ? 28.167 16.696 45.159 1.00 32.38 166 LEU B O 1
ATOM 6547 N N . PHE B 1 167 ? 27.694 18.868 44.952 1.00 29.14 167 PHE B N 1
ATOM 6548 C CA . PHE B 1 167 ? 28.486 19.183 46.172 1.00 30.00 167 PHE B CA 1
ATOM 6549 C C . PHE B 1 167 ? 27.850 18.448 47.361 1.00 30.39 167 PHE B C 1
ATOM 6550 O O . PHE B 1 167 ? 28.539 17.930 48.209 1.00 31.62 167 PHE B O 1
ATOM 6567 N N . ASN B 1 168 ? 26.526 18.473 47.413 1.00 30.67 168 ASN B N 1
ATOM 6568 C CA . ASN B 1 168 ? 25.798 17.847 48.544 1.00 32.35 168 ASN B CA 1
ATOM 6569 C C . ASN B 1 168 ? 26.024 16.330 48.552 1.00 32.80 168 ASN B C 1
ATOM 6570 O O . ASN B 1 168 ? 26.318 15.770 49.562 1.00 32.54 168 ASN B O 1
ATOM 6581 N N . ALA B 1 169 ? 25.998 15.739 47.374 1.00 34.06 169 ALA B N 1
ATOM 6582 C CA . ALA B 1 169 ? 26.128 14.272 47.198 1.00 34.52 169 ALA B CA 1
ATOM 6583 C C . ALA B 1 169 ? 27.500 13.794 47.575 1.00 35.32 169 ALA B C 1
ATOM 6584 O O . ALA B 1 169 ? 27.654 12.721 48.193 1.00 35.56 169 ALA B O 1
ATOM 6591 N N . ILE B 1 170 ? 28.522 14.606 47.259 1.00 34.65 170 ILE B N 1
ATOM 6592 C CA . ILE B 1 170 ? 29.884 14.296 47.637 1.00 33.82 170 ILE B CA 1
ATOM 6593 C C . ILE B 1 170 ? 30.078 14.276 49.145 1.00 32.70 170 ILE B C 1
ATOM 6594 O O . ILE B 1 170 ? 30.740 13.372 49.659 1.00 33.20 170 ILE B O 1
ATOM 6610 N N . ILE B 1 171 ? 29.511 15.252 49.829 1.00 30.80 171 ILE B N 1
ATOM 6611 C CA . ILE B 1 171 ? 29.636 15.332 51.271 1.00 33.89 171 ILE B CA 1
ATOM 6612 C C . ILE B 1 171 ? 28.794 14.180 51.943 1.00 35.09 171 ILE B C 1
ATOM 6613 O O . ILE B 1 171 ? 29.201 13.608 52.964 1.00 35.51 171 ILE B O 1
ATOM 6629 N N . HIS B 1 172 ? 27.660 13.876 51.355 1.00 36.19 172 HIS B N 1
ATOM 6630 C CA . HIS B 1 172 ? 26.796 12.765 51.811 1.00 37.87 172 HIS B CA 1
ATOM 6631 C C . HIS B 1 172 ? 27.447 11.380 51.776 1.00 38.32 172 HIS B C 1
ATOM 6632 O O . HIS B 1 172 ? 27.347 10.562 52.721 1.00 37.50 172 HIS B O 1
ATOM 6647 N N . ARG B 1 173 ? 28.086 11.099 50.662 1.00 39.43 173 ARG B N 1
ATOM 6648 C CA . ARG B 1 173 ? 28.829 9.865 50.448 1.00 40.16 173 ARG B CA 1
ATOM 6649 C C . ARG B 1 173 ? 29.859 9.653 51.519 1.00 39.22 173 ARG B C 1
ATOM 6650 O O . ARG B 1 173 ? 30.135 8.539 51.980 1.00 37.73 173 ARG B O 1
ATOM 6671 N N . HIS B 1 174 ? 30.460 10.755 51.872 1.00 38.48 174 HIS B N 1
ATOM 6672 C CA . HIS B 1 174 ? 31.520 10.765 52.804 1.00 40.12 174 HIS B CA 1
ATOM 6673 C C . HIS B 1 174 ? 31.021 10.664 54.253 1.00 39.78 174 HIS B C 1
ATOM 6674 O O . HIS B 1 174 ? 31.632 9.962 55.049 1.00 39.96 174 HIS B O 1
ATOM 6689 N N . LYS B 1 175 ? 29.952 11.382 54.579 1.00 39.76 175 LYS B N 1
ATOM 6690 C CA . LYS B 1 175 ? 29.265 11.279 55.886 1.00 41.52 175 LYS B CA 1
ATOM 6691 C C . LYS B 1 175 ? 27.758 11.480 55.698 1.00 40.31 175 LYS B C 1
ATOM 6692 O O . LYS B 1 175 ? 27.271 12.588 55.720 1.00 39.46 175 LYS B O 1
ATOM 6711 N N . PRO B 1 176 ? 27.033 10.392 55.472 1.00 40.26 176 PRO B N 1
ATOM 6712 C CA . PRO B 1 176 ? 25.570 10.477 55.286 1.00 40.58 176 PRO B CA 1
ATOM 6713 C C . PRO B 1 176 ? 24.806 11.220 56.362 1.00 42.32 176 PRO B C 1
ATOM 6714 O O . PRO B 1 176 ? 23.736 11.721 56.076 1.00 43.05 176 PRO B O 1
ATOM 6725 N N . MET B 1 177 ? 25.378 11.340 57.558 1.00 44.31 177 MET B N 1
ATOM 6726 C CA . MET B 1 177 ? 24.734 12.046 58.676 1.00 45.89 177 MET B CA 1
ATOM 6727 C C . MET B 1 177 ? 24.524 13.535 58.417 1.00 46.13 177 MET B C 1
ATOM 6728 O O . MET B 1 177 ? 23.586 14.184 58.923 1.00 45.85 177 MET B O 1
ATOM 6742 N N . LEU B 1 178 ? 25.448 14.102 57.652 1.00 45.93 178 LEU B N 1
ATOM 6743 C CA . LEU B 1 178 ? 25.487 15.550 57.463 1.00 46.33 178 LEU B CA 1
ATOM 6744 C C . LEU B 1 178 ? 24.435 16.078 56.507 1.00 45.36 178 LEU B C 1
ATOM 6745 O O . LEU B 1 178 ? 24.133 17.216 56.523 1.00 45.60 178 LEU B O 1
ATOM 6761 N N . ILE B 1 179 ? 23.843 15.241 55.693 1.00 45.21 179 ILE B N 1
ATOM 6762 C CA . ILE B 1 179 ? 23.096 15.760 54.574 1.00 45.00 179 ILE B CA 1
ATOM 6763 C C . ILE B 1 179 ? 21.850 14.953 54.440 1.00 44.65 179 ILE B C 1
ATOM 6764 O O . ILE B 1 179 ? 21.899 13.759 54.312 1.00 44.24 179 ILE B O 1
ATOM 6780 N N . ASP B 1 180 ? 20.741 15.630 54.354 1.00 44.83 180 ASP B N 1
ATOM 6781 C CA . ASP B 1 180 ? 19.554 14.969 53.941 1.00 46.42 180 ASP B CA 1
ATOM 6782 C C . ASP B 1 180 ? 19.343 15.077 52.422 1.00 46.74 180 ASP B C 1
ATOM 6783 O O . ASP B 1 180 ? 18.845 16.089 51.863 1.00 46.29 180 ASP B O 1
ATOM 6792 N N . MET B 1 181 ? 19.730 14.029 51.745 1.00 47.04 181 MET B N 1
ATOM 6793 C CA . MET B 1 181 ? 19.594 13.999 50.333 1.00 48.79 181 MET B CA 1
ATOM 6794 C C . MET B 1 181 ? 18.182 14.214 49.787 1.00 49.96 181 MET B C 1
ATOM 6795 O O . MET B 1 181 ? 18.054 14.700 48.689 1.00 47.99 181 MET B O 1
ATOM 6809 N N . ASN B 1 182 ? 17.125 13.831 50.511 1.00 51.84 182 ASN B N 1
ATOM 6810 C CA . ASN B 1 182 ? 15.747 13.966 49.960 1.00 53.52 182 ASN B CA 1
ATOM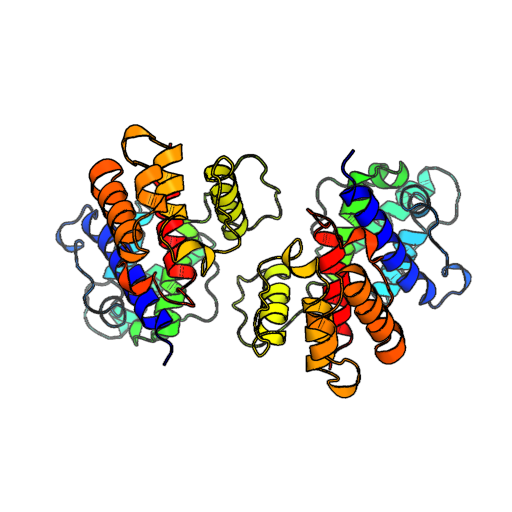 6811 C C . ASN B 1 182 ? 15.376 15.398 49.771 1.00 53.18 182 ASN B C 1
ATOM 6812 O O . ASN B 1 182 ? 14.860 15.778 48.720 1.00 53.39 182 ASN B O 1
ATOM 6823 N N . LYS B 1 183 ? 15.649 16.159 50.811 1.00 52.85 183 LYS B N 1
ATOM 6824 C CA . LYS B 1 183 ? 15.557 17.604 50.838 1.00 53.82 183 LYS B CA 1
ATOM 6825 C C . LYS B 1 183 ? 16.380 18.319 49.717 1.00 52.62 183 LYS B C 1
ATOM 6826 O O . LYS B 1 183 ? 15.940 19.320 49.153 1.00 52.39 183 LYS B O 1
ATOM 6845 N N . VAL B 1 184 ? 17.560 17.796 49.396 1.00 51.05 184 VAL B N 1
ATOM 6846 C CA . VAL B 1 184 ? 18.405 18.374 48.362 1.00 48.87 184 VAL B CA 1
ATOM 6847 C C . VAL B 1 184 ? 17.644 18.318 47.065 1.00 50.35 184 VAL B C 1
ATOM 6848 O O . VAL B 1 184 ? 17.623 19.291 46.292 1.00 48.83 184 VAL B O 1
ATOM 6861 N N . TYR B 1 185 ? 16.955 17.191 46.848 1.00 52.06 185 TYR B N 1
ATOM 6862 C CA . TYR B 1 185 ? 16.205 16.985 45.611 1.00 53.58 185 TYR B CA 1
ATOM 6863 C C . TYR B 1 185 ? 15.009 17.921 45.430 1.00 54.18 185 TYR B C 1
ATOM 6864 O O . TYR B 1 185 ? 14.542 18.082 44.278 1.00 54.35 185 TYR B O 1
ATOM 6882 N N . ARG B 1 186 ? 14.532 18.570 46.500 1.00 54.44 186 ARG B N 1
ATOM 6883 C CA . ARG B 1 186 ? 13.447 19.551 46.332 1.00 56.12 186 ARG B CA 1
ATOM 6884 C C . ARG B 1 186 ? 13.784 21.043 46.658 1.00 55.29 186 ARG B C 1
ATOM 6885 O O . ARG B 1 186 ? 12.909 21.922 46.597 1.00 56.38 186 ARG B O 1
ATOM 6906 N N . GLN B 1 187 ? 15.049 21.335 46.960 1.00 53.12 187 GLN B N 1
ATOM 6907 C CA . GLN B 1 187 ? 15.464 22.692 47.311 1.00 51.15 187 GLN B CA 1
ATOM 6908 C C . GLN B 1 187 ? 15.911 23.429 46.046 1.00 48.70 187 GLN B C 1
ATOM 6909 O O . GLN B 1 187 ? 16.103 22.838 44.994 1.00 47.59 187 GLN B O 1
ATOM 6923 N N . THR B 1 188 ? 16.065 24.739 46.132 1.00 46.80 188 THR B N 1
ATOM 6924 C CA . THR B 1 188 ? 16.541 25.494 44.967 1.00 45.43 188 THR B CA 1
ATOM 6925 C C . THR B 1 188 ? 18.085 25.369 44.828 1.00 43.37 188 THR B C 1
ATOM 6926 O O . THR B 1 188 ? 18.752 24.939 45.759 1.00 41.39 188 THR B O 1
ATOM 6937 N N . ASN B 1 189 ? 18.641 25.796 43.695 1.00 41.84 189 ASN B N 1
ATOM 6938 C CA . ASN B 1 189 ? 20.116 25.769 43.520 1.00 40.05 189 ASN B CA 1
ATOM 6939 C C . ASN B 1 189 ? 20.821 26.528 44.640 1.00 39.00 189 ASN B C 1
ATOM 6940 O O . ASN B 1 189 ? 21.758 26.056 45.252 1.00 36.81 189 ASN B O 1
ATOM 6951 N N . LEU B 1 190 ? 20.312 27.728 44.930 1.00 39.47 190 LEU B N 1
ATOM 6952 C CA . LEU B 1 190 ? 20.926 28.630 45.899 1.00 40.15 190 LEU B CA 1
ATOM 6953 C C . LEU B 1 190 ? 20.964 28.048 47.292 1.00 39.70 190 LEU B C 1
ATOM 6954 O O . LEU B 1 190 ? 21.939 28.223 48.028 1.00 38.48 190 LEU B O 1
ATOM 6970 N N . GLU B 1 191 ? 19.860 27.405 47.658 1.00 39.55 191 GLU B N 1
ATOM 6971 C CA . GLU B 1 191 ? 19.764 26.697 48.935 1.00 38.66 191 GLU B CA 1
ATOM 6972 C C . GLU B 1 191 ? 20.690 25.510 49.023 1.00 36.15 191 GLU B C 1
ATOM 6973 O O . GLU B 1 191 ? 21.317 25.291 50.033 1.00 34.39 191 GLU B O 1
ATOM 6985 N N . ASN B 1 192 ? 20.767 24.725 47.959 1.00 35.89 192 ASN B N 1
ATOM 6986 C CA . ASN B 1 192 ? 21.662 23.563 47.935 1.00 33.30 192 ASN B CA 1
ATOM 6987 C C . ASN B 1 192 ? 23.113 23.994 48.014 1.00 32.62 192 ASN B C 1
ATOM 6988 O O . ASN B 1 192 ? 23.908 23.404 48.694 1.00 31.13 192 ASN B O 1
ATOM 6999 N N . LEU B 1 193 ? 23.457 25.086 47.335 1.00 31.67 193 LEU B N 1
ATOM 7000 C CA . LEU B 1 193 ? 24.868 25.561 47.307 1.00 31.11 193 LEU B CA 1
ATOM 7001 C C . LEU B 1 193 ? 25.216 26.061 48.673 1.00 30.61 193 LEU B C 1
ATOM 7002 O O . LEU B 1 193 ? 26.215 25.710 49.240 1.00 28.44 193 LEU B O 1
ATOM 7018 N N . ASP B 1 194 ? 24.340 26.858 49.244 1.00 32.60 194 ASP B N 1
ATOM 7019 C CA . ASP B 1 194 ? 24.630 27.439 50.541 1.00 35.28 194 ASP B CA 1
ATOM 7020 C C . ASP B 1 194 ? 24.734 26.337 51.625 1.00 35.11 194 ASP B C 1
ATOM 7021 O O . ASP B 1 194 ? 25.643 26.329 52.458 1.00 33.96 194 ASP B O 1
ATOM 7030 N N . GLN B 1 195 ? 23.817 25.383 51.567 1.00 36.45 195 GLN B N 1
ATOM 7031 C CA . GLN B 1 195 ? 23.851 24.260 52.489 1.00 37.30 195 GLN B CA 1
ATOM 7032 C C . GLN B 1 195 ? 25.170 23.473 52.350 1.00 35.94 195 GLN B C 1
ATOM 7033 O O . GLN B 1 195 ? 25.879 23.269 53.319 1.00 35.45 195 GLN B O 1
ATOM 7047 N N . ALA B 1 196 ? 25.566 23.106 51.123 1.00 34.50 196 ALA B N 1
ATOM 7048 C CA . ALA B 1 196 ? 26.813 22.360 50.937 1.00 33.32 196 ALA B CA 1
ATOM 7049 C C . ALA B 1 196 ? 28.021 23.128 51.422 1.00 32.79 196 ALA B C 1
ATOM 7050 O O . ALA B 1 196 ? 28.854 22.586 52.181 1.00 32.62 196 ALA B O 1
ATOM 7057 N N . PHE B 1 197 ? 28.115 24.422 51.078 1.00 31.71 197 PHE B N 1
ATOM 7058 C CA . PHE B 1 197 ? 29.262 25.232 51.549 1.00 32.13 197 PHE B CA 1
ATOM 7059 C C . PHE B 1 197 ? 29.313 25.413 53.082 1.00 33.55 197 PHE B C 1
ATOM 7060 O O . PHE B 1 197 ? 30.400 25.295 53.674 1.00 32.16 197 PHE B O 1
ATOM 7077 N N . SER B 1 198 ? 28.150 25.666 53.694 1.00 34.89 198 SER B N 1
ATOM 7078 C CA . SER B 1 198 ? 28.092 25.822 55.184 1.00 37.00 198 SER B CA 1
ATOM 7079 C C . SER B 1 198 ? 28.413 24.516 55.900 1.00 37.82 198 SER B C 1
ATOM 7080 O O . SER B 1 198 ? 29.133 24.531 56.907 1.00 37.00 198 SER B O 1
ATOM 7088 N N . VAL B 1 199 ? 27.864 23.396 55.429 1.00 37.45 199 VAL B N 1
ATOM 7089 C CA . VAL B 1 199 ? 28.236 22.110 56.044 1.00 37.95 199 VAL B CA 1
ATOM 7090 C C . VAL B 1 199 ? 29.739 21.831 55.885 1.00 37.70 199 VAL B C 1
ATOM 7091 O O . VAL B 1 199 ? 30.450 21.439 56.855 1.00 37.81 199 VAL B O 1
ATOM 7104 N N . ALA B 1 200 ? 30.253 21.977 54.666 1.00 36.14 200 ALA B N 1
ATOM 7105 C CA . ALA B 1 200 ? 31.676 21.730 54.412 1.00 35.77 200 ALA B CA 1
ATOM 7106 C C . ALA B 1 200 ? 32.553 22.597 55.306 1.00 35.36 200 ALA B C 1
ATOM 7107 O O . ALA B 1 200 ? 33.558 22.141 55.771 1.00 34.53 200 ALA B O 1
ATOM 7114 N N . GLU B 1 201 ? 32.186 23.843 55.553 1.00 36.74 201 GLU B N 1
ATOM 7115 C CA . GLU B 1 201 ? 32.998 24.713 56.404 1.00 39.36 201 GLU B CA 1
ATOM 7116 C C . GLU B 1 201 ? 32.882 24.298 57.893 1.00 42.60 201 GLU B C 1
ATOM 7117 O O . GLU B 1 201 ? 33.889 24.079 58.570 1.00 42.40 201 GLU B O 1
ATOM 7129 N N . ARG B 1 202 ? 31.638 24.186 58.362 1.00 45.47 202 ARG B N 1
ATOM 7130 C CA . ARG B 1 202 ? 31.346 23.916 59.805 1.00 48.84 202 ARG B CA 1
ATOM 7131 C C . ARG B 1 202 ? 31.835 22.509 60.201 1.00 49.17 202 ARG B C 1
ATOM 7132 O O . ARG B 1 202 ? 32.570 22.329 61.182 1.00 49.13 202 ARG B O 1
ATOM 7153 N N . ASP B 1 203 ? 31.499 21.511 59.380 1.00 49.80 203 ASP B N 1
ATOM 7154 C CA . ASP B 1 203 ? 31.793 20.102 59.719 1.00 50.85 203 ASP B CA 1
ATOM 7155 C C . ASP B 1 203 ? 33.070 19.496 59.131 1.00 50.57 203 ASP B C 1
ATOM 7156 O O . ASP B 1 203 ? 33.637 18.613 59.745 1.00 51.15 203 ASP B O 1
ATOM 7165 N N . LEU B 1 204 ? 33.562 19.974 57.975 1.00 49.09 204 LEU B N 1
ATOM 7166 C CA . LEU B 1 204 ? 34.776 19.423 57.420 1.00 48.59 204 LEU B CA 1
ATOM 7167 C C . LEU B 1 204 ? 36.013 20.331 57.448 1.00 47.03 204 LEU B C 1
ATOM 7168 O O . LEU B 1 204 ? 37.042 19.911 57.009 1.00 47.73 204 LEU B O 1
ATOM 7184 N N . GLY B 1 205 ? 35.922 21.561 57.917 1.00 45.12 205 GLY B N 1
ATOM 7185 C CA . GLY B 1 205 ? 37.062 22.454 57.896 1.00 44.38 205 GLY B CA 1
ATOM 7186 C C . GLY B 1 205 ? 37.372 23.113 56.538 1.00 42.82 205 GLY B C 1
ATOM 7187 O O . GLY B 1 205 ? 38.435 23.617 56.370 1.00 44.42 205 GLY B O 1
ATOM 7191 N N . VAL B 1 206 ? 36.444 23.117 55.594 1.00 40.76 206 VAL B N 1
ATOM 7192 C CA . VAL B 1 206 ? 36.714 23.552 54.230 1.00 38.96 206 VAL B CA 1
ATOM 7193 C C . VAL B 1 206 ? 36.284 25.001 54.067 1.00 37.85 206 VAL B C 1
ATOM 7194 O O . VAL B 1 206 ? 35.109 25.315 54.108 1.00 36.67 206 VAL B O 1
ATOM 7207 N N . THR B 1 207 ? 37.262 25.882 53.900 1.00 36.51 207 THR B N 1
ATOM 7208 C CA . THR B 1 207 ? 37.006 27.298 53.720 1.00 36.54 207 THR B CA 1
ATOM 7209 C C . THR B 1 207 ? 36.065 27.531 52.582 1.00 35.01 207 THR B C 1
ATOM 7210 O O . THR B 1 207 ? 36.239 26.921 51.508 1.00 35.24 207 THR B O 1
ATOM 7221 N N . ARG B 1 208 ? 35.119 28.434 52.777 1.00 33.46 208 ARG B N 1
ATOM 7222 C CA . ARG B 1 208 ? 34.156 28.836 51.784 1.00 35.65 208 ARG B CA 1
ATOM 7223 C C . ARG B 1 208 ? 34.883 29.713 50.760 1.00 35.22 208 ARG B C 1
ATOM 7224 O O . ARG B 1 208 ? 35.158 30.850 51.063 1.00 37.62 208 ARG B O 1
ATOM 7245 N N . LEU B 1 209 ? 35.217 29.191 49.584 1.00 33.36 209 LEU B N 1
ATOM 7246 C CA . LEU B 1 209 ? 35.858 29.971 48.515 1.00 30.74 209 LEU B CA 1
ATOM 7247 C C . LEU B 1 209 ? 34.918 30.647 47.536 1.00 30.32 209 LEU B C 1
ATOM 7248 O O . LEU B 1 209 ? 35.225 31.689 46.900 1.00 30.80 209 LEU B O 1
ATOM 7264 N N . LEU B 1 210 ? 33.737 30.076 47.442 1.00 29.99 210 LEU B N 1
ATOM 7265 C CA . LEU B 1 210 ? 32.744 30.426 46.502 1.00 31.52 210 LEU B CA 1
ATOM 7266 C C . LEU B 1 210 ? 31.502 30.898 47.234 1.00 32.06 210 LEU B C 1
ATOM 7267 O O . LEU B 1 210 ? 31.153 30.270 48.211 1.00 32.53 210 LEU B O 1
ATOM 7283 N N . ASP B 1 211 ? 30.851 31.933 46.700 1.00 32.60 211 ASP B N 1
ATOM 7284 C CA . ASP B 1 211 ? 29.487 32.298 47.021 1.00 32.92 211 ASP B CA 1
ATOM 7285 C C . ASP B 1 211 ? 28.487 31.661 46.089 1.00 31.68 211 ASP B C 1
ATOM 7286 O O . ASP B 1 211 ? 28.694 31.559 44.879 1.00 29.73 211 ASP B O 1
ATOM 7295 N N . PRO B 1 212 ? 27.378 31.193 46.636 1.00 31.17 212 PRO B N 1
ATOM 7296 C CA . PRO B 1 212 ? 26.356 30.559 45.815 1.00 31.05 212 PRO B CA 1
ATOM 7297 C C . PRO B 1 212 ? 25.940 31.328 44.613 1.00 30.78 212 PRO B C 1
ATOM 7298 O O . PRO B 1 212 ? 25.776 30.750 43.532 1.00 30.44 212 PRO B O 1
ATOM 7309 N N . GLU B 1 213 ? 25.824 32.639 44.733 1.00 31.30 213 GLU B N 1
ATOM 7310 C CA . GLU B 1 213 ? 25.473 33.482 43.592 1.00 33.76 213 GLU B CA 1
ATOM 7311 C C . GLU B 1 213 ? 26.443 33.424 42.437 1.00 33.06 213 GLU B C 1
ATOM 7312 O O . GLU B 1 213 ? 26.043 33.717 41.327 1.00 32.06 213 GLU B O 1
ATOM 7324 N N . ASP B 1 214 ? 27.710 33.112 42.706 1.00 32.85 214 ASP B N 1
ATOM 7325 C CA . ASP B 1 214 ? 28.702 32.972 41.631 1.00 33.89 214 ASP B CA 1
ATOM 7326 C C . ASP B 1 214 ? 28.817 31.601 40.971 1.00 33.14 214 ASP B C 1
ATOM 7327 O O . ASP B 1 214 ? 29.448 31.447 39.952 1.00 32.62 214 ASP B O 1
ATOM 7336 N N . VAL B 1 215 ? 28.172 30.619 41.568 1.00 32.77 215 VAL B N 1
ATOM 7337 C CA . VAL B 1 215 ? 28.116 29.278 41.033 1.00 32.39 215 VAL B CA 1
ATOM 7338 C C . VAL B 1 215 ? 26.838 28.992 40.306 1.00 33.05 215 VAL B C 1
ATOM 7339 O O . VAL B 1 215 ? 26.879 28.270 39.317 1.00 32.63 215 VAL B O 1
ATOM 7352 N N . ASP B 1 216 ? 25.716 29.571 40.799 1.00 34.21 216 ASP B N 1
ATOM 7353 C CA . ASP B 1 216 ? 24.417 29.403 40.180 1.00 34.52 216 ASP B CA 1
ATOM 7354 C C . ASP B 1 216 ? 24.185 30.297 38.913 1.00 34.54 216 ASP B C 1
ATOM 7355 O O . ASP B 1 216 ? 23.386 31.221 38.910 1.00 32.37 216 ASP B O 1
ATOM 7364 N N . VAL B 1 217 ? 24.876 29.973 37.846 1.00 34.35 217 VAL B N 1
ATOM 7365 C CA . VAL B 1 217 ? 25.041 30.856 36.714 1.00 35.53 217 VAL B CA 1
ATOM 7366 C C . VAL B 1 217 ? 25.198 29.877 35.544 1.00 37.39 217 VAL B C 1
ATOM 7367 O O . VAL B 1 217 ? 25.609 28.732 35.724 1.00 36.61 217 VAL B O 1
ATOM 7380 N N . PRO B 1 218 ? 24.832 30.241 34.336 1.00 39.78 218 PRO B N 1
ATOM 7381 C CA . PRO B 1 218 ? 24.856 29.224 33.260 1.00 40.87 218 PRO B CA 1
ATOM 7382 C C . PRO B 1 218 ? 26.274 28.720 32.937 1.00 41.10 218 PRO B C 1
ATOM 7383 O O . PRO B 1 218 ? 26.404 27.534 32.673 1.00 41.23 218 PRO B O 1
ATOM 7394 N N . GLN B 1 219 ? 27.301 29.568 33.098 1.00 40.90 219 GLN B N 1
ATOM 7395 C CA . GLN B 1 219 ? 28.695 29.182 32.823 1.00 40.83 219 GLN B CA 1
ATOM 7396 C C . GLN B 1 219 ? 29.652 29.487 33.975 1.00 36.98 219 GLN B C 1
ATOM 7397 O O . GLN B 1 219 ? 30.331 30.526 33.960 1.00 35.36 219 GLN B O 1
ATOM 7411 N N . PRO B 1 220 ? 29.680 28.663 35.004 1.00 33.37 220 PRO B N 1
ATOM 7412 C CA . PRO B 1 220 ? 30.549 28.983 36.141 1.00 31.44 220 PRO B CA 1
ATOM 7413 C C . PRO B 1 220 ? 31.985 28.894 35.765 1.00 30.01 220 PRO B C 1
ATOM 7414 O O . PRO B 1 220 ? 32.361 28.212 34.855 1.00 30.40 220 PRO B O 1
ATOM 7425 N N . ASP B 1 221 ? 32.804 29.593 36.503 1.00 28.01 221 ASP B N 1
ATOM 7426 C CA . ASP B 1 221 ? 34.200 29.642 36.267 1.00 26.91 221 ASP B CA 1
ATOM 7427 C C . ASP B 1 221 ? 34.837 28.300 36.653 1.00 26.49 221 ASP B C 1
ATOM 7428 O O . ASP B 1 221 ? 34.835 27.910 37.837 1.00 26.22 221 ASP B O 1
ATOM 7437 N N . GLU B 1 222 ? 35.431 27.662 35.657 1.00 23.82 222 GLU B N 1
ATOM 7438 C CA . GLU B 1 222 ? 36.066 26.350 35.834 1.00 25.41 222 GLU B CA 1
ATOM 7439 C C . GLU B 1 222 ? 37.157 26.277 36.891 1.00 23.18 222 GLU B C 1
ATOM 7440 O O . GLU B 1 222 ? 37.156 25.426 37.781 1.00 25.26 222 GLU B O 1
ATOM 7452 N N . LYS B 1 223 ? 38.113 27.156 36.807 1.00 22.50 223 LYS B N 1
ATOM 7453 C CA . LYS B 1 223 ? 39.222 27.062 37.790 1.00 22.88 223 LYS B CA 1
ATOM 7454 C C . LYS B 1 223 ? 38.761 27.281 39.211 1.00 22.80 223 LYS B C 1
ATOM 7455 O O . LYS B 1 223 ? 39.312 26.659 40.126 1.00 24.44 223 LYS B O 1
ATOM 7474 N N . SER B 1 224 ? 37.762 28.122 39.394 1.00 23.63 224 SER B N 1
ATOM 7475 C CA . SER B 1 224 ? 37.226 28.388 40.744 1.00 23.59 224 SER B CA 1
ATOM 7476 C C . SER B 1 224 ? 36.588 27.094 41.275 1.00 23.88 224 SER B C 1
ATOM 7477 O O . SER B 1 224 ? 36.786 26.732 42.412 1.00 23.61 224 SER B O 1
ATOM 7485 N N . ILE B 1 225 ? 35.833 26.424 40.422 1.00 23.84 225 ILE B N 1
ATOM 7486 C CA . ILE B 1 225 ? 35.172 25.172 40.795 1.00 25.96 225 ILE B CA 1
ATOM 7487 C C . ILE B 1 225 ? 36.164 24.093 41.098 1.00 25.55 225 ILE B C 1
ATOM 7488 O O . ILE B 1 225 ? 36.046 23.448 42.109 1.00 26.27 225 ILE B O 1
ATOM 7504 N N . ILE B 1 226 ? 37.178 23.946 40.277 1.00 25.50 226 ILE B N 1
ATOM 7505 C CA . ILE B 1 226 ? 38.205 22.927 40.470 1.00 25.32 226 ILE B CA 1
ATOM 7506 C C . ILE B 1 226 ? 38.953 23.206 41.763 1.00 26.38 226 ILE B C 1
ATOM 7507 O O . ILE B 1 226 ? 39.244 22.271 42.500 1.00 27.90 226 ILE B O 1
ATOM 7523 N N . THR B 1 227 ? 39.262 24.492 42.065 1.00 25.76 227 THR B N 1
ATOM 7524 C CA . THR B 1 227 ? 39.944 24.852 43.293 1.00 26.51 227 THR B CA 1
ATOM 7525 C C . THR B 1 227 ? 39.116 24.422 44.524 1.00 26.80 227 THR B C 1
ATOM 7526 O O . THR B 1 227 ? 39.643 23.843 45.459 1.00 27.57 227 THR B O 1
ATOM 7537 N N . TYR B 1 228 ? 37.835 24.718 44.517 1.00 26.34 228 TYR B N 1
ATOM 7538 C CA . TYR B 1 228 ? 36.973 24.325 45.602 1.00 27.77 228 TYR B CA 1
ATOM 7539 C C . TYR B 1 228 ? 36.819 22.784 45.706 1.00 28.11 228 TYR B C 1
ATOM 7540 O O . TYR B 1 228 ? 36.972 22.253 46.813 1.00 28.08 228 TYR B O 1
ATOM 7558 N N . VAL B 1 229 ? 36.557 22.099 44.592 1.00 26.53 229 VAL B N 1
ATOM 7559 C CA . VAL B 1 229 ? 36.383 20.661 44.619 1.00 28.59 229 VAL B CA 1
ATOM 7560 C C . VAL B 1 229 ? 37.630 19.964 45.115 1.00 27.86 229 VAL B C 1
ATOM 7561 O O . VAL B 1 229 ? 37.544 19.014 45.898 1.00 28.04 229 VAL B O 1
ATOM 7574 N N . SER B 1 230 ? 38.780 20.458 44.722 1.00 27.65 230 SER B N 1
ATOM 7575 C CA . SER B 1 230 ? 40.069 19.918 45.152 1.00 30.72 230 SER B CA 1
ATOM 7576 C C . SER B 1 230 ? 40.250 20.116 46.649 1.00 30.88 230 SER B C 1
ATOM 7577 O O . SER B 1 230 ? 40.801 19.244 47.363 1.00 31.23 230 SER B O 1
ATOM 7585 N N . SER B 1 231 ? 39.720 21.200 47.145 1.00 31.70 231 SER B N 1
ATOM 7586 C CA . SER B 1 231 ? 39.746 21.492 48.608 1.00 34.32 231 SER B CA 1
ATOM 7587 C C . SER B 1 231 ? 38.777 20.494 49.406 1.00 34.96 231 SER B C 1
ATOM 7588 O O . SER B 1 231 ? 39.109 20.069 50.485 1.00 35.67 231 SER B O 1
ATOM 7596 N N . LEU B 1 232 ? 37.674 20.041 48.812 1.00 34.96 232 LEU B N 1
ATOM 7597 C CA . LEU B 1 232 ? 36.869 18.960 49.394 1.00 35.70 232 LEU B CA 1
ATOM 7598 C C . LEU B 1 232 ? 37.617 17.659 49.403 1.00 36.59 232 LEU B C 1
ATOM 7599 O O . LEU B 1 232 ? 37.633 16.990 50.432 1.00 37.31 232 LEU B O 1
ATOM 7615 N N . TYR B 1 233 ? 38.232 17.282 48.289 1.00 36.85 233 TYR B N 1
ATOM 7616 C CA . TYR B 1 233 ? 39.054 16.068 48.207 1.00 39.26 233 TYR B CA 1
ATOM 7617 C C . TYR B 1 233 ? 40.098 16.004 49.321 1.00 41.19 233 TYR B C 1
ATOM 7618 O O . TYR B 1 233 ? 40.330 14.948 49.933 1.00 40.80 233 TYR B O 1
ATOM 7636 N N . ASP B 1 234 ? 40.739 17.131 49.571 1.00 42.45 234 ASP B N 1
ATOM 7637 C CA . ASP B 1 234 ? 41.752 17.237 50.598 1.00 45.34 234 ASP B CA 1
ATOM 7638 C C . ASP B 1 234 ? 41.175 17.004 51.978 1.00 46.11 234 ASP B C 1
ATOM 7639 O O . ASP B 1 234 ? 41.895 16.586 52.853 1.00 46.27 234 ASP B O 1
ATOM 7648 N N . ALA B 1 235 ? 39.924 17.368 52.192 1.00 47.04 235 ALA B N 1
ATOM 7649 C CA . ALA B 1 235 ? 39.319 17.213 53.515 1.00 49.88 235 ALA B CA 1
ATOM 7650 C C . ALA B 1 235 ? 38.808 15.789 53.752 1.00 52.46 235 ALA B C 1
ATOM 7651 O O . ALA B 1 235 ? 38.322 15.503 54.810 1.00 53.14 235 ALA B O 1
ATOM 7658 N N . MET B 1 236 ? 38.887 14.921 52.761 1.00 55.77 236 MET B N 1
ATOM 7659 C CA . MET B 1 236 ? 38.536 13.503 52.921 1.00 59.50 236 MET B CA 1
ATOM 7660 C C . MET B 1 236 ? 39.778 12.552 52.978 1.00 62.73 236 MET B C 1
ATOM 7661 O O . MET B 1 236 ? 40.495 12.368 51.989 1.00 64.53 236 MET B O 1
ATOM 7675 N N . PRO B 1 237 ? 40.091 12.018 54.167 1.00 66.72 237 PRO B N 1
ATOM 7676 C CA . PRO B 1 237 ? 41.062 10.878 54.321 1.00 67.69 237 PRO B CA 1
ATOM 7677 C C . PRO B 1 237 ? 40.947 9.722 53.303 1.00 67.74 237 PRO B C 1
ATOM 7678 O O . PRO B 1 237 ? 39.823 9.222 53.165 1.00 67.75 237 PRO B O 1
#

CATH classification: 1.10.418.10 (+1 more: 1.10.418.10)

GO terms:
  GO:0005515 protein binding (F, IPI)
  GO:0051015 actin filament binding (F, IDA)
  GO:0042383 sarcolemma (C, IDA)
  GO:0043209 myelin sheath (C, IDA)
  GO:0043292 contractile muscle fiber (C, IDA)
  GO:0071944 cell periphery (C, IDA)
  GO:0005737 cytoplasm (C, IDA)
  GO:0030016 myofibril (C, IDA)
  GO:0030018 Z disc (C, IDA)
  GO:0030056 hemidesmosome (C, IDA)
  GO:0030424 axon (C, IDA)
  GO:0002162 dystroglycan binding (F, IDA)
  GO:0003779 actin binding (F, IDA)
  GO:0042802 identical protein binding (F, IDA)
  GO:0007005 mitochondrion organization (P, IDA)
  GO:0000902 cell morphogenesis (P, IMP)
  GO:0002522 leukocyte migration involved in immune response (P, IMP)
  GO:0003334 keratinocyte development (P, IMP)
  GO:0034332 adherens junction organization (P, IMP)
  GO:0035264 multicellular organism growth (P, IMP)

Nearest PDB structures (foldseek):
  1mb8-assembly1_A  TM=9.929E-01  e=5.784E-30  Homo sapiens
  3f7p-assembly2_B  TM=9.965E-01  e=1.240E-29  Homo sapiens
  1sh6-assembly1_A  TM=9.954E-01  e=2.907E-29  Mus musculus
  4q59-assembly2_B  TM=9.895E-01  e=2.907E-29  Homo sapiens
  4q57-assembly1_B  TM=9.905E-01  e=2.541E-29  Mus musculus

Radius of gyration: 25.92 Å; Cα contacts (8 Å, |Δi|>4): 591; chains: 2; bounding box: 54×67×67 Å

Foldseek 3Di:
DDCQLVLLQLLLQLVLLVQQCVQPDPVSNDHDPGLLPVPLQLSSLQSSCCRLPVDDFDADDDDDLVRSLVSVVSNVVVCVVVVQDDPPDHSVCSNNRPSVSSSVVSLSVCCVRQQQPDDDPPDDVVDDSLNRLQVVLQVQQVVPPPAGRDALAPSPQQLLSLQSSVCSQVVVQDDNVVSVVDGSQVSNVSSLVCCCVPQVQDRSGHNVQRNDNTHNRSSSSSSSSSSVVSGD/DDCQLVLLQLLLQLVLLVQQCPQPDPVSNDHDPGLLAVPQQLSSLQSSVCRLPVDDFDADDDDDNVRSLVSQVSNVVVVVVVVQDDPPDHSVCSNNRPSVSSSVVSLSVCCVRQQQVDDDPVDDPPDDSLRSLLVVLQVQQVVPPPADRDALWQRPQQLLSLQSNVCSQPVVQHDNVVSVPDGSQVSNVSSQVSCCVPQVQDRSGHSVQRNDRTHNRSSSSSRSSSVVVSHD

Sequence (464 aa):
FDERDRVQKKTFTKWVNKHLIKHWRAEAQRHISDLYEDLRDGHNLISLLEVLSGDSLPREKGRMRFHKLQNVQIALDYLRHRQVKLVNIRNDDIADGNPKLTLGLIWTIILHFQISDIQVSGQSEDMTAKEKLLLWSQRMVEGYQGLRCDNFTTSWRDGRLFNAIIHRHKPMLIDMNKVYRQTNLENLDQAFSVAERDLGVTRLLDPEDVDVPQPDEKSIITYVSSLYDAMPFDERDRVQKKTFTKWVNKHLIKHWRAEAQRHISDLYEDLRDGHNLISLLEVLSGDSLPREKGRMRFHKLQNVQIALDYLRHRQVKLVNIRNDDIADGNPKLTLGLIWTIILHFQISDIQVSGQSEDMTAKEKLLLWSQRMVEGYQGLRCDNFTTSWRDGRLFNAIIHRHKPMLIDMNKVYRQTNLENLDQAFSVAERDLGVTRLLDPEDVDVPQPDEKSIITYVSSLYDAMP

B-factor: mean 43.74, std 15.32, range [16.47, 93.98]

Organism: Mus musculus (NCBI:txid10090)

Solvent-accessible surface area: 23343 Å² total; per-residue (Å²): 216,54,97,100,76,91,11,17,51,64,1,0,20,69,0,0,23,49,30,0,106,156,4,131,89,72,142,9,79,107,132,2,96,56,1,42,93,45,2,78,49,0,35,4,0,0,2,0,0,2,29,39,28,56,68,87,26,87,53,59,166,33,218,140,113,123,39,64,41,63,2,0,54,22,0,0,68,27,1,107,160,90,175,15,185,20,118,121,23,148,21,45,18,2,2,89,12,49,69,167,35,2,15,25,0,0,27,26,1,0,63,54,29,20,0,68,98,8,136,28,90,68,65,62,125,66,36,58,23,47,50,42,0,37,42,14,0,71,69,17,5,136,70,32,167,73,24,112,2,25,37,4,26,45,22,0,72,46,0,70,4,0,0,0,0,0,44,120,54,82,75,155,62,9,87,19,124,116,0,81,214,35,85,43,84,87,1,0,69,44,1,1,12,22,0,80,186,77,32,70,6,51,58,2,4,35,11,108,14,2,39,45,100,99,2,14,57,56,1,2,2,0,1,0,0,18,1,39,83,36,22,167,220,57,92,90,73,86,12,17,50,68,1,0,20,70,1,0,22,58,21,0,114,140,3,136,86,78,133,4,84,104,131,2,94,56,1,44,96,41,2,82,46,0,43,4,0,0,2,0,0,3,28,39,32,53,66,89,24,90,54,69,188,34,209,130,111,159,57,60,35,92,2,0,43,28,0,0,68,32,1,102,166,92,167,10,137,27,82,112,22,151,24,45,17,1,3,86,12,50,71,166,33,2,16,25,0,0,28,26,0,0,43,55,39,21,0,60,109,4,127,10,95,59,72,48,172,103,36,33,21,77,52,37,0,35,38,26,0,65,86,25,5,128,78,35,153,66,29,164,3,18,18,4,29,39,22,0,75,48,0,64,4,0,0,0,0,1,39,125,54,98,84,180,48,8,66,18,115,81,0,58,189,46,81,40,78,88,0,0,65,39,1,1,34,17,0,84,187,68,28,62,6,47,60,3,4,36,10,113,14,1,34,47,97,97,2,13,55,69,1,2,4,0,1,0,0,12,0,47,89,29,25,173